Protein 9ME8 (pdb70)

Sequence (652 aa):
KIEEGKLVIWINGDKGYNGLAEVGKKFEKDTGIKVTVEHPDKLEEKFPQVAATGDDGPDIIFWAHDRFGGYAQSGLLAEITPDKAFQDKLYPFTWDAVRYNGKLIAYPIAVEALSLIYNKDLLPNPPKTWEEIPALDKELKAKGKSALMFNLQEPYFTWPLIAADGGYAFKYENGKYDIKDVGVDNAGAKAGLTFLVDLIKNKHMNADTDYSIAEAAFNKGETAMTINGPWAWSNIDTSKVNYGVTVLPTFKGQPSKPFVGVLSAGINAASPNKELAKEFLENYLLTDEGLEAVNKDKPLGAVALKSYEEELAKDPRIAATMENAQKGEIMPNIPQMSAFWYAVRTAVINAASGRQTVDAALAAAQTNAAAEEHVTCVQSILDEFLQTYGSLIPLSTDEVVEKLEDIFQQEFSTPSRKGLVLQLIQSYQRMPGNAMVRGFRVAYKRHVLTMDDLGTLYGQNWLNDQVMNMYGDLVMDTVPEKVHFFNSFFYDKLRTKGYDGVKRWTKNVDIFNKELLLIPIHLEVHWSLISVDVRRRTITYFDSQRTLNRRCPKHIAKYLQAEAVKKDRLDFHQGWKGYFKMNVARQNNDSDSGAFVLQYCKHLALSQPFSFTQQDMPKLRRQIYKELCHCKLTVAFVHYDKEEASDVEISLE

Nearest PDB structures (foldseek):
  5hz7-assembly1_A  TM=9.474E-01  e=2.222E-67  Neisseria meningitidis
  8c5l-assembly1_A  TM=9.331E-01  e=4.924E-67  Escherichia coli K-12
  5gpq-assembly1_A  TM=9.112E-01  e=1.939E-68  Escherichia coli O157:H7
  6xrx-assembly1_A  TM=8.847E-01  e=4.924E-67  Escherichia coli K-12
  7wr3-assembly1_A  TM=7.004E-01  e=1.115E-67  Bolitoglossa

Foldseek 3Di:
DADPQEFEEEDAPLFQQVLLVVLQVVVCVVPVGHYHYDYDPPVLVVLVVQLLVLDDGQKYKDFLQSVQLCVLLVFFDFDDDDPVLCVQFDVVQQVSQAHPRTGRWAFWFKKWKFKKFFCVVPVDADQAPVCQVVVQVVVVVVPAAAEAEALLFCLQQQLLLPFQPADQFDCPPNDTDLLDGRCQDVSNLVSLVSVLVCLVVVRYPLPGHHVNRLCCVLAPRYGIYMDIQQSVLVNVPGPGDMDTAADHHYPPGGRARAMTTTTMTGTPSDPCNVVVSCSVRPRCLDLVNQVSRCNSGRRAQTRRVVNNVVVVVDNNSVRRVVSNVSHDYRHNHNLSVQLRVLVSQLSSCCNVVVDPNNVSSVRSSDRSSDDPLLVVLVVVLVVVQLQLFFCQLPDLVVSQVVSCSSSVDHQPDPVRSVVSVVSVVVQCPDPPSGGDPFDWADDPPAIDDVVQLVCLHDQHQHDQRLLQLLQVLLCVVPVQAEDEDGAVVQVQCVPPNLVSCVCVQPPDDCLSHQWYKYWYDDDRAIKIWIAGNVQQEIEIGHLAQDDDVVRVVSVLSNQLVNCVVVVVCVSNDDYDYYYDPDAEHAPDRRCRSLSSSVVSNCVSVVDDDHDYNVCSSNSSSQSSVCSSVSHHDD/DDDDDDDDDDDDDDDDPD

GO terms:
  GO:2000042 negative regulation of double-strand break repair via homologous recombination (P, IDA)
  GO:0008234 cysteine-type peptidase activity (F, IDA)
  GO:0016929 deSUMOylase activity (F, IDA)
  GO:0071339 MLL1 complex (C, IDA)
  GO:0016926 protein desumoylation (P, IDA)
  GO:0005654 nucleoplasm (C, TAS)
  GO:0005730 nucleolus (C, IDA)
  GO:0005515 protein binding (F, IPI)
  GO:0005654 nucleoplasm (C, IDA)
  GO:0005634 nucleus (C, IDA)
  GO:0016929 deSUMOylase activity (F, IMP)
  GO:0016926 protein desumoylation (P, IMP)

B-factor: mean 72.76, std 13.91, range [51.2, 132.03]

Radius of gyration: 33.94 Å; Cα contacts (8 Å, |Δi|>4): 1236; chains: 2; bounding box: 59×96×79 Å

Secondary structure (DSSP, 8-state):
-PPSS-EEEE--TTS-HHHHHHHHHHHHHHH---EEEE--TTHHHHHHHHHTTT-S-SEEEEEGGGHHHHHHTT-BPPP---HHHHHTB-HHHHHHTEETTEE-EEEEEEE--EEEEETTT-SS--SBGGGHHHHHHHHHHHT-EEE----SSHHHHHHHHHHTT-EEEEEETTEEEEEEEESSSHHHHHHHHHHHHHHHTTSS-TT--HHHHHHHHHTTSEEEEEE-GGGHHHHHTSS--EEEEPPPEETTEE--PEEEEEEEEEBTT-TTHHHHHHHIIIIISSHHHHHHHHHHS---EESBHHHHHHHTT-HHHHHHHHHHHHSEEPP-STHHHHHHHHHHHHHHHHHTTSS-HHHHHHHHHHHHTS-HHHHHHHHHHHHHHHHHSBSTT--HHHHHHHHHHHH-S---SHHHHHHHHHHHHHHHHSTT-SB-TT-EEEETTEEEEHHHHGGGSTTPPP-HHHHHHHHHHHHHHSTTTEEE--THHHHHHHHHGGGGSTTSSSS--GGGSSEEEEEEEETTEEEEEEEETTTTEEEEE-TTSEEETHHHHHHHHHHHHHHHHTT-GGGSS--EEEE--SS---SSSS-HHHHHHHHHHHHHH--S----GGGHHHHHHHHHHHHHHTS---/-EEE-SS--SSPEEE---

Organism: Homo sapiens (NCBI:txid9606)

Solvent-accessible surface area: 29123 Å² total; per-residue (Å²): 116,23,125,134,31,16,0,35,0,24,2,43,29,39,25,0,58,91,7,2,29,96,10,1,119,124,2,66,110,74,64,60,35,103,16,49,32,78,79,30,97,139,0,26,59,85,0,38,129,42,6,63,104,20,56,21,0,0,0,0,4,55,16,2,10,40,2,0,24,4,24,38,24,37,16,17,18,103,10,103,19,98,99,70,13,59,99,90,3,62,94,91,1,8,82,6,1,96,34,129,65,55,18,9,0,2,0,1,0,6,11,0,0,1,1,0,29,10,101,103,62,13,93,131,25,11,121,45,8,79,82,4,29,72,30,2,78,110,10,92,92,144,61,73,16,1,3,35,4,9,8,53,88,6,34,17,4,5,5,5,8,2,5,41,35,3,76,3,10,21,142,71,125,61,91,58,72,65,100,56,11,2,4,61,49,84,10,0,23,22,0,0,55,32,4,26,69,4,28,106,81,156,25,17,94,26,84,5,53,58,79,84,4,40,45,8,1,23,109,10,85,0,0,0,8,6,13,1,0,13,6,3,20,59,5,95,124,31,136,11,88,29,9,19,24,19,5,1,31,8,115,71,69,51,4,71,0,11,11,0,1,7,0,0,0,9,1,36,46,2,69,4,79,143,48,0,30,82,0,0,26,88,37,2,4,40,65,98,4,0,73,27,6,24,152,45,50,14,10,0,8,3,0,8,54,65,16,20,104,102,33,46,171,36,104,65,7,56,7,3,62,76,1,13,121,79,17,72,66,7,5,20,28,23,21,0,27,40,0,35,103,10,4,99,63,3,5,47,33,3,14,71,66,106,57,89,22,104,45,0,8,49,46,3,38,92,86,1,38,37,110,45,39,62,65,20,4,74,68,31,0,61,121,16,10,118,68,25,0,4,18,45,1,26,28,44,75,62,1,3,106,89,1,48,80,46,18,109,79,73,9,55,59,122,97,77,78,33,70,2,74,74,39,7,70,42,7,85,175,106,124,66,23,69,87,46,233,62,25,147,12,61,35,155,238,43,69,1,54,19,124,16,0,21,22,3,131,43,103,64,140,8,37,43,92,0,2,11,0,0,0,28,5,0,27,43,59,44,67,145,46,3,25,11,0,46,2,102,0,5,52,94,5,100,80,122,34,42,94,24,2,86,187,52,6,168,153,42,38,1,4,105,36,62,22,0,0,1,2,0,45,51,124,75,43,3,6,0,0,7,0,29,2,140,141,57,26,0,15,4,10,4,0,63,43,32,3,8,103,133,0,0,42,32,0,10,88,2,1,68,26,1,0,79,109,64,126,45,106,102,24,42,128,53,30,104,0,56,0,57,2,94,36,16,31,14,118,41,101,19,4,1,3,0,0,1,2,0,11,1,8,36,51,15,40,90,116,131,97,92,21,61,19,129,44,2,85,116,4,7,75,49,0,0,46,0,0,23,94,41,106,16,62,154,66,128,55,105,42,126,136,68,63,94,84,47,36,104,25,57,34,183

InterPro domains:
  IPR003653 Ulp1 protease family, C-terminal catalytic domain [PF02902] (400-571)
  IPR003653 Ulp1 protease family, C-terminal catalytic domain [PS50600] (386-543)
  IPR038765 Papain-like cysteine peptidase superfamily [SSF54001] (364-571)
  IPR045577 Sentrin-specific protease 3/5, conserved domain [PF19722] (298-388)

Structure (mmCIF, N/CA/C/O backbone):
data_9ME8
#
_entry.id   9ME8
#
_cell.length_a   140.970
_cell.length_b   140.970
_cell.length_c   119.633
_cell.angle_alpha   90.000
_cell.angle_beta   90.000
_cell.angle_gamma   120.000
#
_symmetry.space_group_name_H-M   'P 32 2 1'
#
loop_
_entity.id
_entity.type
_entity.pdbx_description
1 polymer 'Maltose/maltodextrin-binding periplasmic protein,Sentrin-specific protease 3'
2 polymer 'Proline-, glutamic acid- and leucine-rich protein 1'
3 branched alpha-D-glucopyranose-(1-4)-alpha-D-glucopyranose-(1-4)-alpha-D-glucopyranose-(1-4)-alpha-D-glucopyranose
4 non-polymer 'SODIUM ION'
5 water water
#
loop_
_atom_site.group_PDB
_atom_site.id
_atom_site.type_symbol
_atom_site.label_atom_id
_atom_site.label_alt_id
_atom_site.label_comp_id
_atom_site.label_asym_id
_atom_site.label_entity_id
_atom_site.label_seq_id
_atom_site.pdbx_PDB_ins_code
_atom_site.Cartn_x
_atom_site.Cartn_y
_atom_site.Cartn_z
_atom_site.occupancy
_atom_site.B_iso_or_equiv
_atom_site.auth_seq_id
_atom_site.auth_comp_id
_atom_site.auth_asym_id
_atom_site.auth_atom_id
_atom_site.pdbx_PDB_model_num
ATOM 1 N N . LYS A 1 2 ? 70.04100 -8.15800 35.77000 1.000 90.58641 1 LYS A N 1
ATOM 2 C CA . LYS A 1 2 ? 70.30100 -8.01700 37.23700 1.000 92.24831 1 LYS A CA 1
ATOM 3 C C . LYS A 1 2 ? 70.81700 -6.60300 37.54400 1.000 101.35593 1 LYS A C 1
ATOM 4 O O . LYS A 1 2 ? 70.87900 -5.75400 36.65000 1.000 102.26462 1 LYS A O 1
ATOM 6 N N . ILE A 1 3 ? 71.18300 -6.35100 38.81200 1.000 103.73437 2 ILE A N 1
ATOM 7 C CA . ILE A 1 3 ? 71.58200 -5.01400 39.25200 1.000 101.79665 2 ILE A CA 1
ATOM 8 C C . ILE A 1 3 ? 73.09000 -4.86900 39.14400 1.000 98.08540 2 ILE A C 1
ATOM 9 O O . ILE A 1 3 ? 73.84800 -5.68200 39.69400 1.000 98.88935 2 ILE A O 1
ATOM 14 N N . GLU A 1 4 ? 73.52400 -3.81500 38.45600 1.000 96.60108 3 GLU A N 1
ATOM 15 C CA . GLU A 1 4 ? 74.94000 -3.50400 38.28800 1.000 102.03662 3 GLU A CA 1
ATOM 16 C C . GLU A 1 4 ? 75.56200 -3.06700 39.61200 1.000 90.68393 3 GLU A C 1
ATOM 17 O O . GLU A 1 4 ? 74.91400 -2.43700 40.44800 1.000 92.97316 3 GLU A O 1
ATOM 23 N N . GLU A 1 5 ? 76.83200 -3.42600 39.80200 1.000 96.05621 4 GLU A N 1
ATOM 24 C CA . GLU A 1 5 ? 77.59900 -3.01500 40.97300 1.000 93.52314 4 GLU A CA 1
ATOM 25 C C . GLU A 1 5 ? 78.42300 -1.77800 40.63100 1.000 86.99724 4 GLU A C 1
ATOM 26 O O . GLU A 1 5 ? 78.97600 -1.67400 39.53300 1.000 94.63460 4 GLU A O 1
ATOM 32 N N . GLY A 1 6 ? 78.51000 -0.85300 41.58500 1.000 86.11260 5 GLY A N 1
ATOM 33 C CA . GLY A 1 6 ? 79.21300 0.39800 41.38700 1.000 88.59948 5 GLY A CA 1
ATOM 34 C C . GLY A 1 6 ? 78.36400 1.54100 40.87000 1.000 89.57571 5 GLY A C 1
ATOM 35 O O . GLY A 1 6 ? 78.87300 2.66100 40.74200 1.000 88.30476 5 GLY A O 1
ATOM 36 N N . LYS A 1 7 ? 77.09800 1.29400 40.55500 1.000 85.17837 6 LYS A N 1
ATOM 37 C CA . LYS A 1 7 ? 76.17100 2.32400 40.11000 1.000 83.72104 6 LYS A CA 1
ATOM 38 C C . LYS A 1 7 ? 74.95400 2.26300 41.02300 1.000 85.21145 6 LYS A C 1
ATOM 39 O O . LYS A 1 7 ? 74.52300 1.18000 41.42700 1.000 87.04288 6 LYS A O 1
ATOM 42 N N . LEU A 1 8 ? 74.42200 3.42700 41.36900 1.000 77.98013 7 LEU A N 1
ATOM 43 C CA . LEU A 1 8 ? 73.17600 3.51900 42.11200 1.000 70.52031 7 LEU A CA 1
ATOM 44 C C . LEU A 1 8 ? 72.05400 3.88800 41.15000 1.000 70.33154 7 LEU A C 1
ATOM 45 O O . LEU A 1 8 ? 72.19100 4.83300 40.36600 1.000 73.20714 7 LEU A O 1
ATOM 50 N N . VAL A 1 9 ? 70.95200 3.14600 41.21400 1.000 63.40255 8 VAL A N 1
ATOM 51 C CA . VAL A 1 9 ? 69.80600 3.36500 40.34100 1.000 66.65386 8 VAL A CA 1
ATOM 52 C C . VAL A 1 9 ? 68.56600 3.52500 41.20300 1.000 59.71230 8 VAL A C 1
ATOM 53 O O . VAL A 1 9 ? 68.27300 2.66800 42.04100 1.000 60.29355 8 VAL A O 1
ATOM 57 N N . ILE A 1 10 ? 67.82600 4.60100 40.97100 1.000 58.55512 9 ILE A N 1
ATOM 58 C CA . ILE A 1 10 ? 66.75500 5.03200 41.85500 1.000 63.30950 9 ILE A CA 1
ATOM 59 C C . ILE A 1 10 ? 65.44700 5.05100 41.08300 1.000 67.20576 9 ILE A C 1
ATOM 60 O O . ILE A 1 10 ? 65.42400 5.40200 39.90000 1.000 68.18756 9 ILE A O 1
ATOM 65 N N . TRP A 1 11 ? 64.36600 4.65900 41.76100 1.000 59.66562 10 TRP A N 1
ATOM 66 C CA . TRP A 1 11 ? 63.00800 4.79300 41.25800 1.000 56.33991 10 TRP A CA 1
ATOM 67 C C . TRP A 1 11 ? 62.24900 5.75700 42.16000 1.000 56.73780 10 TRP A C 1
ATOM 68 O O . TRP A 1 11 ? 62.26100 5.60600 43.38400 1.000 56.60791 10 TRP A O 1
ATOM 79 N N . ILE A 1 12 ? 61.57800 6.73300 41.55700 1.000 57.08528 11 ILE A N 1
ATOM 80 C CA . ILE A 1 12 ? 60.73900 7.67300 42.29300 1.000 58.96825 11 ILE A CA 1
ATOM 81 C C . ILE A 1 12 ? 59.63900 8.14000 41.34800 1.000 59.01569 11 ILE A C 1
ATOM 82 O O . ILE A 1 12 ? 59.83900 8.22600 40.13400 1.000 64.15770 11 ILE A O 1
ATOM 87 N N . ASN A 1 13 ? 58.46500 8.42000 41.90800 1.000 57.15016 12 ASN A N 1
ATOM 88 C CA . ASN A 1 13 ? 57.28800 8.70500 41.09900 1.000 51.84936 12 ASN A CA 1
ATOM 89 C C . ASN A 1 13 ? 57.41800 10.04400 40.38300 1.000 60.75631 12 ASN A C 1
ATOM 90 O O . ASN A 1 13 ? 58.09200 10.96100 40.85000 1.000 69.35788 12 ASN A O 1
ATOM 95 N N . GLY A 1 14 ? 56.72300 10.15900 39.24800 1.000 59.37200 13 GLY A N 1
ATOM 96 C CA . GLY A 1 14 ? 56.90800 11.28600 38.34800 1.000 61.95303 13 GLY A CA 1
ATOM 97 C C . GLY A 1 14 ? 56.43900 12.62300 38.88000 1.000 63.65018 13 GLY A C 1
ATOM 98 O O . GLY A 1 14 ? 56.87000 13.66700 38.36600 1.000 65.04846 13 GLY A O 1
ATOM 99 N N . ASP A 1 15 ? 55.57300 12.62500 39.89100 1.000 58.18599 14 ASP A N 1
ATOM 100 C CA . ASP A 1 15 ? 55.06900 13.87900 40.44100 1.000 67.19024 14 ASP A CA 1
ATOM 101 C C . ASP A 1 15 ? 55.99700 14.48400 41.49300 1.000 62.44856 14 ASP A C 1
ATOM 102 O O . ASP A 1 15 ? 55.69300 15.55300 42.03100 1.000 57.91666 14 ASP A O 1
ATOM 107 N N . LYS A 1 16 ? 57.11100 13.84000 41.78700 1.000 56.50792 15 LYS A N 1
ATOM 108 C CA . LYS A 1 16 ? 58.11100 14.38300 42.69000 1.000 54.43410 15 LYS A CA 1
ATOM 109 C C . LYS A 1 16 ? 59.21900 15.06700 41.89500 1.000 52.13999 15 LYS A C 1
ATOM 110 O O . LYS A 1 16 ? 59.26600 15.01000 40.66500 1.000 68.02600 15 LYS A O 1
ATOM 116 N N . GLY A 1 17 ? 60.11700 15.71300 42.62800 1.000 52.44972 16 GLY A N 1
ATOM 117 C CA . GLY A 1 17 ? 61.21700 16.42900 42.01400 1.000 61.77039 16 GLY A CA 1
ATOM 118 C C . GLY A 1 17 ? 62.37200 15.52900 41.63800 1.000 57.55772 16 GLY A C 1
ATOM 119 O O . GLY A 1 17 ? 63.42600 15.56600 42.27600 1.000 57.68220 16 GLY A O 1
ATOM 120 N N . TYR A 1 18 ? 62.19400 14.71400 40.59700 1.000 60.02011 17 TYR A N 1
ATOM 121 C CA . TYR A 1 18 ? 63.25500 13.79300 40.21600 1.000 53.68994 17 TYR A CA 1
ATOM 122 C C . TYR A 1 18 ? 64.45200 14.52900 39.63100 1.000 62.97299 17 TYR A C 1
ATOM 123 O O . TYR A 1 18 ? 65.59100 14.09700 39.82500 1.000 65.31765 17 TYR A O 1
ATOM 132 N N . ASN A 1 19 ? 64.22700 15.63600 38.91900 1.000 66.16355 18 ASN A N 1
ATOM 133 C CA . ASN A 1 19 ? 65.35400 16.42800 38.42900 1.000 64.20401 18 ASN A CA 1
ATOM 134 C C . ASN A 1 19 ? 66.13800 17.03900 39.59100 1.000 69.14237 18 ASN A C 1
ATOM 135 O O . ASN A 1 19 ? 67.38700 17.04400 39.58700 1.000 79.66579 18 ASN A O 1
ATOM 140 N N . GLY A 1 20 ? 65.42800 17.53400 40.60600 1.000 61.43454 19 GLY A N 1
ATOM 141 C CA . GLY A 1 20 ? 66.10900 18.04600 41.78100 1.000 63.59492 19 GLY A CA 1
ATOM 142 C C . GLY A 1 20 ? 66.93400 16.98500 42.47900 1.000 65.17823 19 GLY A C 1
ATOM 143 O O . GLY A 1 20 ? 68.02600 17.26000 42.97500 1.000 72.71852 19 GLY A O 1
ATOM 144 N N . LEU A 1 21 ? 66.42600 15.75900 42.52500 1.000 56.55739 20 LEU A N 1
ATOM 145 C CA . LEU A 1 21 ? 67.20400 14.66100 43.08800 1.000 57.77351 20 LEU A CA 1
ATOM 146 C C . LEU A 1 21 ? 68.40600 14.32400 42.21400 1.000 69.37547 20 LEU A C 1
ATOM 147 O O . LEU A 1 21 ? 69.46800 13.95100 42.73000 1.000 68.68173 20 LEU A O 1
ATOM 152 N N . ALA A 1 22 ? 68.25800 14.44400 40.89400 1.000 71.03502 21 ALA A N 1
ATOM 153 C CA . ALA A 1 22 ? 69.37200 14.16800 39.99700 1.000 60.06472 21 ALA A CA 1
ATOM 154 C C . ALA A 1 22 ? 70.53500 15.10700 40.27100 1.000 75.62642 21 ALA A C 1
ATOM 155 O O . ALA A 1 22 ? 71.70100 14.71500 40.15300 1.000 83.56380 21 ALA A O 1
ATOM 157 N N . GLU A 1 23 ? 70.24100 16.36100 40.62300 1.000 80.76990 22 GLU A N 1
ATOM 158 C CA . GLU A 1 23 ? 71.33800 17.26400 41.00600 1.000 85.07518 22 GLU A CA 1
ATOM 159 C C . GLU A 1 23 ? 72.12200 16.69700 42.19800 1.000 85.46231 22 GLU A C 1
ATOM 160 O O . GLU A 1 23 ? 73.36900 16.76800 42.24500 1.000 96.72289 22 GLU A O 1
ATOM 166 N N . VAL A 1 24 ? 71.40500 16.09800 43.16000 1.000 75.65800 23 VAL A N 1
ATOM 167 C CA . VAL A 1 24 ? 72.04800 15.46400 44.31200 1.000 67.91230 23 VAL A CA 1
ATOM 168 C C . VAL A 1 24 ? 72.93600 14.30800 43.85600 1.000 79.47585 23 VAL A C 1
ATOM 169 O O . VAL A 1 24 ? 74.06600 14.13100 44.33900 1.000 86.32692 23 VAL A O 1
ATOM 173 N N . GLY A 1 25 ? 72.43800 13.50600 42.92100 1.000 73.88824 24 GLY A N 1
ATOM 174 C CA . GLY A 1 25 ? 73.24800 12.42000 42.38100 1.000 75.75019 24 GLY A CA 1
ATOM 175 C C . GLY A 1 25 ? 74.48600 12.89600 41.63800 1.000 82.08822 24 GLY A C 1
ATOM 176 O O . GLY A 1 25 ? 75.52800 12.23500 41.66200 1.000 84.50636 24 GLY A O 1
ATOM 177 N N . LYS A 1 26 ? 74.38700 14.03600 40.95000 1.000 75.41000 25 LYS A N 1
ATOM 178 C CA . LYS A 1 26 ? 75.56100 14.58700 40.27600 1.000 83.74909 25 LYS A CA 1
ATOM 179 C C . LYS A 1 26 ? 76.63700 14.96700 41.28500 1.000 87.69303 25 LYS A C 1
ATOM 180 O O . LYS A 1 26 ? 77.83000 14.73700 41.05300 1.000 91.02178 25 LYS A O 1
ATOM 186 N N . LYS A 1 27 ? 76.24000 15.56700 42.41200 1.000 77.81689 26 LYS A N 1
ATOM 187 C CA . LYS A 1 27 ? 77.24800 15.84700 43.44100 1.000 84.79536 26 LYS A CA 1
ATOM 188 C C . LYS A 1 27 ? 77.85600 14.55100 43.98400 1.000 89.12864 26 LYS A C 1
ATOM 189 O O . LYS A 1 27 ? 79.07200 14.46700 44.22500 1.000 96.45881 26 LYS A O 1
ATOM 195 N N . PHE A 1 28 ? 77.01700 13.53100 44.20400 1.000 80.68849 27 PHE A N 1
ATOM 196 C CA . PHE A 1 28 ? 77.54100 12.23600 44.64100 1.000 77.11055 27 PHE A CA 1
ATOM 197 C C . PHE A 1 28 ? 78.58300 11.71100 43.65800 1.000 85.04703 27 PHE A C 1
ATOM 198 O O . PHE A 1 28 ? 79.62000 11.16900 44.06600 1.000 88.28556 27 PHE A O 1
ATOM 206 N N . GLU A 1 29 ? 78.33200 11.89300 42.35500 1.000 85.87563 28 GLU A N 1
ATOM 207 C CA . GLU A 1 29 ? 79.27900 11.44500 41.33400 1.000 83.89921 28 GLU A CA 1
ATOM 208 C C . GLU A 1 29 ? 80.53400 12.31300 41.30200 1.000 86.01708 28 GLU A C 1
ATOM 209 O O . GLU A 1 29 ? 81.61300 11.82000 40.96100 1.000 95.14370 28 GLU A O 1
ATOM 215 N N . LYS A 1 30 ? 80.41600 13.60300 41.63700 1.000 82.55284 29 LYS A N 1
ATOM 216 C CA . LYS A 1 30 ? 81.60500 14.45400 41.64700 1.000 88.87311 29 LYS A CA 1
ATOM 217 C C . LYS A 1 30 ? 82.49400 14.16600 42.85200 1.000 95.77047 29 LYS A C 1
ATOM 218 O O . LYS A 1 30 ? 83.70900 14.40700 42.79800 1.000 107.03846 29 LYS A O 1
ATOM 221 N N . ASP A 1 31 ? 81.91100 13.67000 43.95000 1.000 88.55068 30 ASP A N 1
ATOM 222 C CA . ASP A 1 31 ? 82.68700 13.41900 45.16000 1.000 96.13372 30 ASP A CA 1
ATOM 223 C C . ASP A 1 31 ? 83.12500 11.96800 45.32700 1.000 88.41323 30 ASP A C 1
ATOM 224 O O . ASP A 1 31 ? 84.00600 11.69900 46.15300 1.000 96.40297 30 ASP A O 1
ATOM 229 N N . THR A 1 32 ? 82.52900 11.03100 44.58100 1.000 86.96154 31 THR A N 1
ATOM 230 C CA . THR A 1 32 ? 82.86900 9.62000 44.72000 1.000 94.31894 31 THR A CA 1
ATOM 231 C C . THR A 1 32 ? 83.08800 8.89100 43.39800 1.000 95.71578 31 THR A C 1
ATOM 232 O O . THR A 1 32 ? 83.49100 7.71900 43.42100 1.000 92.71048 31 THR A O 1
ATOM 236 N N . GLY A 1 33 ? 82.83200 9.53100 42.26000 1.000 91.65749 32 GLY A N 1
ATOM 237 C CA . GLY A 1 33 ? 82.97900 8.88200 40.98200 1.000 87.91780 32 GLY A CA 1
ATOM 238 C C . GLY A 1 33 ? 81.88200 7.90600 40.62700 1.000 87.02742 32 GLY A C 1
ATOM 239 O O . GLY A 1 33 ? 82.01000 7.21000 39.61200 1.000 95.27805 32 GLY A O 1
ATOM 240 N N . ILE A 1 34 ? 80.80800 7.83600 41.41000 1.000 85.01134 33 ILE A N 1
ATOM 241 C CA . ILE A 1 34 ? 79.75800 6.84600 41.20100 1.000 85.32260 33 ILE A CA 1
ATOM 242 C C . ILE A 1 34 ? 78.60000 7.49200 40.45100 1.000 87.13257 33 ILE A C 1
ATOM 243 O O . ILE A 1 34 ? 77.98800 8.45400 40.93400 1.000 72.02048 33 ILE A O 1
ATOM 248 N N . LYS A 1 35 ? 78.30100 6.94900 39.26900 1.000 90.37099 34 LYS A N 1
ATOM 249 C CA . LYS A 1 35 ? 77.15000 7.38700 38.49400 1.000 85.07150 34 LYS A CA 1
ATOM 250 C C . LYS A 1 35 ? 75.87600 7.09900 39.27400 1.000 80.37321 34 LYS A C 1
ATOM 251 O O . LYS A 1 35 ? 75.74100 6.05000 39.91200 1.000 76.75359 34 LYS A O 1
ATOM 256 N N . VAL A 1 36 ? 74.94700 8.05000 39.24000 1.000 81.53416 35 VAL A N 1
ATOM 257 C CA . VAL A 1 36 ? 73.65100 7.89800 39.88600 1.000 76.31814 35 VAL A CA 1
ATOM 258 C C . VAL A 1 36 ? 72.57500 8.19500 38.85500 1.000 73.67741 35 VAL A C 1
ATOM 259 O O . VAL A 1 36 ? 72.51600 9.30500 38.31600 1.000 81.35587 35 VAL A O 1
ATOM 263 N N . THR A 1 37 ? 71.72700 7.20700 38.59300 1.000 65.65831 36 THR A N 1
ATOM 264 C CA . THR A 1 37 ? 70.66900 7.28700 37.60200 1.000 61.33778 36 THR A CA 1
ATOM 265 C C . THR A 1 37 ? 69.33500 7.39700 38.31600 1.000 63.00227 36 THR A C 1
ATOM 266 O O . THR A 1 37 ? 69.08400 6.67100 39.28000 1.000 75.63973 36 THR A O 1
ATOM 270 N N . VAL A 1 38 ? 68.48000 8.30400 37.84900 1.000 61.03599 37 VAL A N 1
ATOM 271 C CA . VAL A 1 38 ? 67.18200 8.56200 38.47700 1.000 61.08557 37 VAL A CA 1
ATOM 272 C C . VAL A 1 38 ? 66.09400 8.34900 37.42900 1.000 61.04404 37 VAL A C 1
ATOM 273 O O . VAL A 1 38 ? 65.98400 9.12500 36.47000 1.000 66.64856 37 VAL A O 1
ATOM 277 N N . GLU A 1 39 ? 65.26100 7.33500 37.64300 1.000 56.41663 38 GLU A N 1
ATOM 278 C CA . GLU A 1 39 ? 64.20400 6.96000 36.71500 1.000 66.11168 38 GLU A CA 1
ATOM 279 C C . GLU A 1 39 ? 62.86300 7.07000 37.42800 1.000 55.12632 38 GLU A C 1
ATOM 280 O O . GLU A 1 39 ? 62.79200 6.95900 38.65100 1.000 57.26719 38 GLU A O 1
ATOM 286 N N . HIS A 1 40 ? 61.80000 7.32400 36.66100 1.000 54.90837 39 HIS A N 1
ATOM 287 C CA . HIS A 1 40 ? 60.44800 7.43900 37.20700 1.000 54.08369 39 HIS A CA 1
ATOM 288 C C . HIS A 1 40 ? 59.46800 6.60600 36.38700 1.000 54.46809 39 HIS A C 1
ATOM 289 O O . HIS A 1 40 ? 58.53100 7.13300 35.77500 1.000 61.25040 39 HIS A O 1
ATOM 296 N N . PRO A 1 41 ? 59.63000 5.28900 36.39900 1.000 54.98906 40 PRO A N 1
ATOM 297 C CA . PRO A 1 41 ? 58.72800 4.43200 35.61800 1.000 55.60498 40 PRO A CA 1
ATOM 298 C C . PRO A 1 41 ? 57.28300 4.56300 36.05900 1.000 55.04887 40 PRO A C 1
ATOM 299 O O . PRO A 1 41 ? 56.98600 4.73400 37.24100 1.000 65.35798 40 PRO A O 1
ATOM 303 N N . ASP A 1 42 ? 56.38000 4.47000 35.09700 1.000 63.23791 41 ASP A N 1
ATOM 304 C CA . ASP A 1 42 ? 54.97100 4.37700 35.44400 1.000 73.64385 41 ASP A CA 1
ATOM 305 C C . ASP A 1 42 ? 54.72700 3.06300 36.18300 1.000 68.19464 41 ASP A C 1
ATOM 306 O O . ASP A 1 42 ? 55.40000 2.05500 35.94100 1.000 56.31869 41 ASP A O 1
ATOM 309 N N . LYS A 1 43 ? 53.79200 3.10500 37.14000 1.000 76.47585 42 LYS A N 1
ATOM 310 C CA . LYS A 1 43 ? 53.40900 1.93500 37.93300 1.000 70.26879 42 LYS A CA 1
ATOM 311 C C . LYS A 1 43 ? 54.61900 1.29400 38.61300 1.000 61.07347 42 LYS A C 1
ATOM 312 O O . LYS A 1 43 ? 54.72600 0.07200 38.70700 1.000 58.64197 42 LYS A O 1
ATOM 318 N N . LEU A 1 44 ? 55.54200 2.12100 39.10400 1.000 62.82379 43 LEU A N 1
ATOM 319 C CA . LEU A 1 44 ? 56.77400 1.57300 39.66900 1.000 64.07995 43 LEU A CA 1
ATOM 320 C C . LEU A 1 44 ? 56.51700 0.80000 40.95800 1.000 63.12868 43 LEU A C 1
ATOM 321 O O . LEU A 1 44 ? 57.25000 -0.14600 41.27000 1.000 64.47643 43 LEU A O 1
ATOM 326 N N . GLU A 1 45 ? 55.50400 1.19700 41.73000 1.000 57.46013 44 GLU A N 1
ATOM 327 C CA . GLU A 1 45 ? 55.19300 0.49300 42.97000 1.000 61.73122 44 GLU A CA 1
ATOM 328 C C . GLU A 1 45 ? 54.72400 -0.93500 42.70300 1.000 66.22411 44 GLU A C 1
ATOM 329 O O . GLU A 1 45 ? 55.00500 -1.83500 43.50100 1.000 63.40428 44 GLU A O 1
ATOM 335 N N . GLU A 1 46 ? 53.99400 -1.15900 41.60900 1.000 62.58190 45 GLU A N 1
ATOM 336 C CA . GLU A 1 46 ? 53.65500 -2.52100 41.22000 1.000 57.12082 45 GLU A CA 1
ATOM 337 C C . GLU A 1 46 ? 54.87100 -3.26300 40.67400 1.000 63.27753 45 GLU A C 1
ATOM 338 O O . GLU A 1 46 ? 54.99300 -4.48000 40.85500 1.000 64.35073 45 GLU A O 1
ATOM 344 N N . LYS A 1 47 ? 55.77500 -2.55100 39.99700 1.000 63.33681 46 LYS A N 1
ATOM 345 C CA . LYS A 1 47 ? 56.89500 -3.21700 39.34200 1.000 65.81120 46 LYS A CA 1
ATOM 346 C C . LYS A 1 47 ? 57.91100 -3.71900 40.35500 1.000 69.93109 46 LYS A C 1
ATOM 347 O O . LYS A 1 47 ? 58.43900 -4.82700 40.21000 1.000 70.99794 46 LYS A O 1
ATOM 353 N N . PHE A 1 48 ? 58.18600 -2.92500 41.39200 1.000 65.63984 47 PHE A N 1
ATOM 354 C CA . PHE A 1 48 ? 59.29200 -3.25100 42.28600 1.000 63.21185 47 PHE A CA 1
ATOM 355 C C . PHE A 1 48 ? 59.19200 -4.64800 42.88000 1.000 63.55053 47 PHE A C 1
ATOM 356 O O . PHE A 1 48 ? 60.22300 -5.33900 42.93700 1.000 68.82671 47 PHE A O 1
ATOM 364 N N . PRO A 1 49 ? 58.03400 -5.11800 43.33900 1.000 62.76814 48 PRO A N 1
ATOM 365 C CA . PRO A 1 49 ? 57.96000 -6.52600 43.77000 1.000 60.62659 48 PRO A CA 1
ATOM 366 C C . PRO A 1 49 ? 58.37700 -7.50500 42.68400 1.000 70.55603 48 PRO A C 1
ATOM 367 O O . PRO A 1 49 ? 59.24700 -8.37300 42.91100 1.000 79.61413 48 PRO A O 1
ATOM 371 N N . GLN A 1 50 ? 57.79100 -7.36700 41.48800 1.000 63.06650 49 GLN A N 1
ATOM 372 C CA . GLN A 1 50 ? 57.93600 -8.39200 40.46000 1.000 68.49061 49 GLN A CA 1
ATOM 373 C C . GLN A 1 50 ? 59.38600 -8.56500 40.04100 1.000 70.82949 49 GLN A C 1
ATOM 374 O O . GLN A 1 50 ? 59.81000 -9.68300 39.72300 1.000 73.81746 49 GLN A O 1
ATOM 380 N N . VAL A 1 51 ? 60.16600 -7.48900 40.05900 1.000 69.97274 50 VAL A N 1
ATOM 381 C CA . VAL A 1 51 ? 61.54300 -7.51800 39.58000 1.000 75.50097 50 VAL A CA 1
ATOM 382 C C . VAL A 1 51 ? 62.52800 -7.74900 40.71600 1.000 71.67352 50 VAL A C 1
ATOM 383 O O . VAL A 1 51 ? 63.54300 -8.42000 40.52900 1.000 74.59724 50 VAL A O 1
ATOM 387 N N . ALA A 1 52 ? 62.24400 -7.18800 41.89600 1.000 71.31065 51 ALA A N 1
ATOM 388 C CA . ALA A 1 52 ? 63.13600 -7.39700 43.02900 1.000 74.28393 51 ALA A CA 1
ATOM 389 C C . ALA A 1 52 ? 63.13000 -8.84900 43.47700 1.000 79.31659 51 ALA A C 1
ATOM 390 O O . ALA A 1 52 ? 64.12100 -9.31900 44.05200 1.000 85.78456 51 ALA A O 1
ATOM 392 N N . ALA A 1 53 ? 62.03700 -9.58000 43.22000 1.000 72.83783 52 ALA A N 1
ATOM 393 C CA . ALA A 1 53 ? 62.05400 -11.00900 43.52100 1.000 76.69651 52 ALA A CA 1
ATOM 394 C C . ALA A 1 53 ? 63.17600 -11.73000 42.77200 1.000 83.48314 52 ALA A C 1
ATOM 395 O O . ALA A 1 53 ? 63.79300 -12.65700 43.30800 1.000 93.57536 52 ALA A O 1
ATOM 397 N N . THR A 1 54 ? 63.46200 -11.31400 41.54000 1.000 78.89239 53 THR A N 1
ATOM 398 C CA . THR A 1 54 ? 64.39400 -12.02000 40.67100 1.000 80.12457 53 THR A CA 1
ATOM 399 C C . THR A 1 54 ? 65.78800 -11.39500 40.63700 1.000 85.89394 53 THR A C 1
ATOM 400 O O . THR A 1 54 ? 66.62000 -11.80400 39.81700 1.000 92.57781 53 THR A O 1
ATOM 404 N N . GLY A 1 55 ? 66.06000 -10.40900 41.48500 1.000 88.55362 54 GLY A N 1
ATOM 405 C CA . GLY A 1 55 ? 67.36900 -9.80000 41.57500 1.000 90.63177 54 GLY A CA 1
ATOM 406 C C . GLY A 1 55 ? 67.54300 -8.51100 40.79400 1.000 86.93009 54 GLY A C 1
ATOM 407 O O . GLY A 1 55 ? 68.44300 -7.73200 41.12100 1.000 87.08587 54 GLY A O 1
ATOM 408 N N A ASP A 1 56 ? 66.70900 -8.26700 39.78500 0.500 84.49920 55 ASP A N 1
ATOM 409 N N B ASP A 1 56 ? 66.71600 -8.26100 39.78000 0.500 85.03731 55 ASP A N 1
ATOM 410 C CA A ASP A 1 56 ? 66.73000 -7.01400 39.04900 0.500 82.90257 55 ASP A CA 1
ATOM 411 C CA B ASP A 1 56 ? 66.78200 -7.00200 39.04800 0.500 84.20725 55 ASP A CA 1
ATOM 412 C C A ASP A 1 56 ? 66.03300 -5.92800 39.86900 0.500 80.62520 55 ASP A C 1
ATOM 413 C C B ASP A 1 56 ? 66.07500 -5.92100 39.87000 0.500 81.23824 55 ASP A C 1
ATOM 414 O O A ASP A 1 56 ? 65.60300 -6.15100 41.00500 0.500 80.86685 55 ASP A O 1
ATOM 415 O O B ASP A 1 56 ? 65.67600 -6.14500 41.01600 0.500 83.46573 55 ASP A O 1
ATOM 424 N N . GLY A 1 57 ? 65.91000 -4.73600 39.28700 1.000 78.51897 56 GLY A N 1
ATOM 425 C CA . GLY A 1 57 ? 65.26700 -3.63200 39.95800 1.000 66.16630 56 GLY A CA 1
ATOM 426 C C . GLY A 1 57 ? 66.24000 -2.54400 40.36800 1.000 66.57810 56 GLY A C 1
ATOM 427 O O . GLY A 1 57 ? 67.42500 -2.58500 40.03400 1.000 72.00311 56 GLY A O 1
ATOM 428 N N . PRO A 1 58 ? 65.75500 -1.54300 41.09100 1.000 62.30379 57 PRO A N 1
ATOM 429 C CA . PRO A 1 58 ? 66.61200 -0.43200 41.50300 1.000 60.82335 57 PRO A CA 1
ATOM 430 C C . PRO A 1 58 ? 67.35700 -0.70600 42.80000 1.000 65.77938 57 PRO A C 1
ATOM 431 O O . PRO A 1 58 ? 67.00200 -1.58300 43.58600 1.000 63.37022 57 PRO A O 1
ATOM 435 N N . ASP A 1 59 ? 68.41000 0.08400 43.00300 1.000 67.79093 58 ASP A N 1
ATOM 436 C CA . ASP A 1 59 ? 69.11600 0.07900 44.27900 1.000 62.16318 58 ASP A CA 1
ATOM 437 C C . ASP A 1 59 ? 68.28800 0.74400 45.37600 1.000 64.70393 58 ASP A C 1
ATOM 438 O O . ASP A 1 59 ? 68.32600 0.31800 46.53600 1.000 62.96794 58 ASP A O 1
ATOM 443 N N . ILE A 1 60 ? 67.53000 1.79400 45.03400 1.000 69.15694 59 ILE A N 1
ATOM 444 C CA . ILE A 1 60 ? 66.74300 2.55100 46.00500 1.000 63.54868 59 ILE A CA 1
ATOM 445 C C . ILE A 1 60 ? 65.34700 2.79000 45.44300 1.000 67.17233 59 ILE A C 1
ATOM 446 O O . ILE A 1 60 ? 65.18900 3.08800 44.25100 1.000 65.56471 59 ILE A O 1
ATOM 451 N N . ILE A 1 61 ? 64.34200 2.69000 46.31400 1.000 56.94350 60 ILE A N 1
ATOM 452 C CA . ILE A 1 61 ? 62.93400 2.73600 45.93200 1.000 58.79367 60 ILE A CA 1
ATOM 453 C C . ILE A 1 61 ? 62.24900 3.80100 46.77400 1.000 56.31009 60 ILE A C 1
ATOM 454 O O . ILE A 1 61 ? 62.35400 3.78500 48.00100 1.000 62.82016 60 ILE A O 1
ATOM 459 N N . PHE A 1 62 ? 61.54900 4.72100 46.11900 1.000 54.81875 61 PHE A N 1
ATOM 460 C CA . PHE A 1 62 ? 60.88400 5.83800 46.77800 1.000 53.94125 61 PHE A CA 1
ATOM 461 C C . PHE A 1 62 ? 59.37500 5.69200 46.64000 1.000 58.11255 61 PHE A C 1
ATOM 462 O O . PHE A 1 62 ? 58.85900 5.55200 45.52500 1.000 68.67114 61 PHE A O 1
ATOM 470 N N . TRP A 1 63 ? 58.67200 5.75800 47.76400 1.000 59.83094 62 TRP A N 1
ATOM 471 C CA . TRP A 1 63 ? 57.21600 5.74100 47.76800 1.000 58.74225 62 TRP A CA 1
ATOM 472 C C . TRP A 1 63 ? 56.73200 6.09500 49.16500 1.000 56.95735 62 TRP A C 1
ATOM 473 O O . TRP A 1 63 ? 57.47100 5.97900 50.14500 1.000 62.36284 62 TRP A O 1
ATOM 484 N N . ALA A 1 64 ? 55.48100 6.53900 49.24000 1.000 62.33004 63 ALA A N 1
ATOM 485 C CA . ALA A 1 64 ? 54.81300 6.66300 50.52700 1.000 63.79685 63 ALA A CA 1
ATOM 486 C C . ALA A 1 64 ? 54.92800 5.34700 51.28900 1.000 64.34087 63 ALA A C 1
ATOM 487 O O . ALA A 1 64 ? 54.91100 4.26200 50.70400 1.000 59.65904 63 ALA A O 1
ATOM 489 N N . HIS A 1 65 ? 55.04500 5.44900 52.61600 1.000 63.01778 64 HIS A N 1
ATOM 490 C CA . HIS A 1 65 ? 55.40100 4.29500 53.43300 1.000 61.09415 64 HIS A CA 1
ATOM 491 C C . HIS A 1 65 ? 54.38100 3.15900 53.37900 1.000 61.66567 64 HIS A C 1
ATOM 492 O O . HIS A 1 65 ? 54.72900 2.02300 53.72300 1.000 69.78111 64 HIS A O 1
ATOM 499 N N . ASP A 1 66 ? 53.14400 3.41800 52.95300 1.000 56.86377 65 ASP A N 1
ATOM 500 C CA . ASP A 1 66 ? 52.10300 2.40400 53.09200 1.000 57.51501 65 ASP A CA 1
ATOM 501 C C . ASP A 1 66 ? 52.43600 1.12700 52.32700 1.000 60.96631 65 ASP A C 1
ATOM 502 O O . ASP A 1 66 ? 52.02200 0.03300 52.72700 1.000 74.68662 65 ASP A O 1
ATOM 507 N N . ARG A 1 67 ? 53.19900 1.23600 51.24800 1.000 57.25700 66 ARG A N 1
ATOM 508 C CA . ARG A 1 67 ? 53.52100 0.06800 50.43900 1.000 62.07378 66 ARG A CA 1
ATOM 509 C C . ARG A 1 67 ? 54.59500 -0.80800 51.06000 1.000 66.06172 66 ARG A C 1
ATOM 510 O O . ARG A 1 67 ? 54.65000 -2.01700 50.77900 1.000 73.30544 66 ARG A O 1
ATOM 518 N N . PHE A 1 68 ? 55.46500 -0.22500 51.89200 1.000 66.70138 67 PHE A N 1
ATOM 519 C CA . PHE A 1 68 ? 56.68600 -0.93800 52.26000 1.000 68.14311 67 PHE A CA 1
ATOM 520 C C . PHE A 1 68 ? 56.41400 -2.16600 53.11900 1.000 72.12477 67 PHE A C 1
ATOM 521 O O . PHE A 1 68 ? 57.23100 -3.09700 53.11000 1.000 68.27874 67 PHE A O 1
ATOM 529 N N . GLY A 1 69 ? 55.28300 -2.22000 53.82100 1.000 60.60557 68 GLY A N 1
ATOM 530 C CA . GLY A 1 69 ? 54.95200 -3.44400 54.52800 1.000 65.30318 68 GLY A CA 1
ATOM 531 C C . GLY A 1 69 ? 54.93800 -4.63800 53.59000 1.000 69.87252 68 GLY A C 1
ATOM 532 O O . GLY A 1 69 ? 55.62200 -5.64100 53.82400 1.000 69.39690 68 GLY A O 1
ATOM 533 N N . GLY A 1 70 ? 54.24100 -4.50200 52.46000 1.000 71.37229 69 GLY A N 1
ATOM 534 C CA . GLY A 1 70 ? 54.19600 -5.59800 51.50800 1.000 66.72183 69 GLY A CA 1
ATOM 535 C C . GLY A 1 70 ? 55.57200 -6.01200 51.03800 1.000 62.82571 69 GLY A C 1
ATOM 536 O O . GLY A 1 70 ? 55.82100 -7.20300 50.80500 1.000 62.34525 69 GLY A O 1
ATOM 537 N N . TYR A 1 71 ? 56.49300 -5.04300 50.91500 1.000 60.57496 70 TYR A N 1
ATOM 538 C CA . TYR A 1 71 ? 57.83600 -5.37600 50.44500 1.000 63.67055 70 TYR A CA 1
ATOM 539 C C . TYR A 1 71 ? 58.61400 -6.11800 51.52500 1.000 67.51971 70 TYR A C 1
ATOM 540 O O . TYR A 1 71 ? 59.26100 -7.13700 51.24300 1.000 72.95642 70 TYR A O 1
ATOM 549 N N . ALA A 1 72 ? 58.51300 -5.65500 52.78500 1.000 75.05296 71 ALA A N 1
ATOM 550 C CA . ALA A 1 72 ? 59.28800 -6.28800 53.85400 1.000 67.67505 71 ALA A CA 1
ATOM 551 C C . ALA A 1 72 ? 58.77000 -7.68900 54.12500 1.000 65.64739 71 ALA A C 1
ATOM 552 O O . ALA A 1 72 ? 59.54600 -8.61400 54.39800 1.000 67.05850 71 ALA A O 1
ATOM 554 N N . GLN A 1 73 ? 57.44200 -7.85800 54.02100 1.000 65.33984 72 GLN A N 1
ATOM 555 C CA . GLN A 1 73 ? 56.82800 -9.17200 54.14900 1.000 66.60515 72 GLN A CA 1
ATOM 556 C C . GLN A 1 73 ? 57.44600 -10.16600 53.19100 1.000 67.07795 72 GLN A C 1
ATOM 557 O O . GLN A 1 73 ? 57.50300 -11.36500 53.49800 1.000 75.82914 72 GLN A O 1
ATOM 563 N N . SER A 1 74 ? 57.92100 -9.68800 52.03500 1.000 75.15079 73 SER A N 1
ATOM 564 C CA . SER A 1 74 ? 58.46900 -10.53900 50.98700 1.000 66.60546 73 SER A CA 1
ATOM 565 C C . SER A 1 74 ? 59.99300 -10.53800 50.96600 1.000 70.76778 73 SER A C 1
ATOM 566 O O . SER A 1 74 ? 60.58800 -11.02900 50.00300 1.000 82.84463 73 SER A O 1
ATOM 569 N N . GLY A 1 75 ? 60.63300 -9.99100 51.99900 1.000 67.24492 74 GLY A N 1
ATOM 570 C CA . GLY A 1 75 ? 62.07800 -10.00800 52.06200 1.000 68.06779 74 GLY A CA 1
ATOM 571 C C . GLY A 1 75 ? 62.74900 -9.17500 51.00400 1.000 66.94634 74 GLY A C 1
ATOM 572 O O . GLY A 1 75 ? 63.91700 -9.41700 50.68500 1.000 70.29551 74 GLY A O 1
ATOM 573 N N . LEU A 1 76 ? 62.03900 -8.20300 50.44600 1.000 65.21547 75 LEU A N 1
ATOM 574 C CA . LEU A 1 76 ? 62.59200 -7.38500 49.38400 1.000 65.18284 75 LEU A CA 1
ATOM 575 C C . LEU A 1 76 ? 63.35800 -6.17700 49.89500 1.000 72.41191 75 LEU A C 1
ATOM 576 O O . LEU A 1 76 ? 64.18200 -5.63000 49.15900 1.000 76.43454 75 LEU A O 1
ATOM 581 N N . LEU A 1 77 ? 63.10200 -5.73400 51.11800 1.000 70.88025 76 LEU A N 1
ATOM 582 C CA . LEU A 1 77 ? 63.78100 -4.57300 51.67000 1.000 64.71999 76 LEU A CA 1
ATOM 583 C C . LEU A 1 77 ? 64.85600 -5.02800 52.64500 1.000 74.62590 76 LEU A C 1
ATOM 584 O O . LEU A 1 77 ? 64.64600 -5.96400 53.42700 1.000 71.59165 76 LEU A O 1
ATOM 589 N N . ALA A 1 78 ? 66.01400 -4.37900 52.56800 1.000 70.71754 77 ALA A N 1
ATOM 590 C CA . ALA A 1 78 ? 67.10300 -4.61600 53.49800 1.000 69.80641 77 ALA A CA 1
ATOM 591 C C . ALA A 1 78 ? 66.95900 -3.70000 54.70400 1.000 78.10429 77 ALA A C 1
ATOM 592 O O . ALA A 1 78 ? 66.39600 -2.60400 54.61300 1.000 82.53473 77 ALA A O 1
ATOM 594 N N . GLU A 1 79 ? 67.47800 -4.15900 55.83900 1.000 75.08291 78 GLU A N 1
ATOM 595 C CA . GLU A 1 79 ? 67.29100 -3.44800 57.09300 1.000 85.02732 78 GLU A CA 1
ATOM 596 C C . GLU A 1 79 ? 68.18300 -2.21400 57.15900 1.000 80.78251 78 GLU A C 1
ATOM 597 O O . GLU A 1 79 ? 69.37900 -2.27700 56.85100 1.000 82.31929 78 GLU A O 1
ATOM 603 N N . ILE A 1 80 ? 67.59700 -1.11000 57.58900 1.000 74.95972 79 ILE A N 1
ATOM 604 C CA . ILE A 1 80 ? 68.29800 0.16000 57.71200 1.000 79.69253 79 ILE A CA 1
ATOM 605 C C . ILE A 1 80 ? 69.07000 0.17300 59.02600 1.000 92.83735 79 ILE A C 1
ATOM 606 O O . ILE A 1 80 ? 68.52700 -0.16200 60.08800 1.000 92.21497 79 ILE A O 1
ATOM 611 N N . THR A 1 81 ? 70.34400 0.56200 58.95700 1.000 91.42433 80 THR A N 1
ATOM 612 C CA . THR A 1 81 ? 71.25100 0.54600 60.10300 1.000 93.35504 80 THR A CA 1
ATOM 613 C C . THR A 1 81 ? 71.95300 1.89300 60.20400 1.000 90.44932 80 THR A C 1
ATOM 614 O O . THR A 1 81 ? 73.10800 2.04600 59.78300 1.000 97.37676 80 THR A O 1
ATOM 618 N N . PRO A 1 82 ? 71.24900 2.91100 60.71000 1.000 87.92195 81 PRO A N 1
ATOM 619 C CA . PRO A 1 82 ? 71.89700 4.19700 60.99900 1.000 93.11665 81 PRO A CA 1
ATOM 620 C C . PRO A 1 82 ? 72.35500 4.32200 62.43500 1.000 99.58780 81 PRO A C 1
ATOM 621 O O . PRO A 1 82 ? 71.85500 3.61600 63.33100 1.000 81.15955 81 PRO A O 1
ATOM 625 N N . ASP A 1 83 ? 73.29300 5.22800 62.67800 1.000 106.76856 82 ASP A N 1
ATOM 626 C CA . ASP A 1 83 ? 73.71700 5.57900 64.01500 1.000 91.40173 82 ASP A CA 1
ATOM 627 C C . ASP A 1 83 ? 72.52500 6.00500 64.85700 1.000 92.23326 82 ASP A C 1
ATOM 628 O O . ASP A 1 83 ? 71.49400 6.42400 64.29800 1.000 87.76862 82 ASP A O 1
ATOM 633 N N . LYS A 1 84 ? 72.63100 5.92500 66.17900 1.000 103.94466 83 LYS A N 1
ATOM 634 C CA . LYS A 1 84 ? 71.69200 6.64600 67.02500 1.000 96.38641 83 LYS A CA 1
ATOM 635 C C . LYS A 1 84 ? 71.82400 8.14600 66.78300 1.000 104.08677 83 LYS A C 1
ATOM 636 O O . LYS A 1 84 ? 70.82100 8.87800 66.79100 1.000 99.22187 83 LYS A O 1
ATOM 639 N N . ALA A 1 85 ? 73.05100 8.60500 66.51200 1.000 110.43411 84 ALA A N 1
ATOM 640 C CA . ALA A 1 85 ? 73.29000 10.00900 66.19400 1.000 103.16961 84 ALA A CA 1
ATOM 641 C C . ALA A 1 85 ? 72.49100 10.44700 64.97300 1.000 100.66094 84 ALA A C 1
ATOM 642 O O . ALA A 1 85 ? 71.83900 11.49900 64.98600 1.000 102.97826 84 ALA A O 1
ATOM 644 N N . PHE A 1 86 ? 72.53500 9.65500 63.89900 1.000 97.38231 85 PHE A N 1
ATOM 645 C CA . PHE A 1 86 ? 71.75800 9.99700 62.71200 1.000 90.18294 85 PHE A CA 1
ATOM 646 C C . PHE A 1 86 ? 70.26000 9.92400 62.99000 1.000 92.14922 85 PHE A C 1
ATOM 647 O O . PHE A 1 86 ? 69.49200 10.74700 62.48400 1.000 87.44960 85 PHE A O 1
ATOM 655 N N . GLN A 1 87 ? 69.82000 8.93700 63.77700 1.000 98.69858 86 GLN A N 1
ATOM 656 C CA . GLN A 1 87 ? 68.38900 8.78600 64.03700 1.000 87.65108 86 GLN A CA 1
ATOM 657 C C . GLN A 1 87 ? 67.82400 9.97700 64.80500 1.000 93.95875 86 GLN A C 1
ATOM 658 O O . GLN A 1 87 ? 66.65300 10.33200 64.61900 1.000 85.98765 86 GLN A O 1
ATOM 664 N N . ASP A 1 88 ? 68.62300 10.59100 65.68900 1.000 99.54075 87 ASP A N 1
ATOM 665 C CA . ASP A 1 88 ? 68.14400 11.78600 66.37900 1.000 97.10829 87 ASP A CA 1
ATOM 666 C C . ASP A 1 88 ? 67.86200 12.94000 65.41700 1.000 103.38796 87 ASP A C 1
ATOM 667 O O . ASP A 1 88 ? 67.07600 13.83500 65.75500 1.000 94.90181 87 ASP A O 1
ATOM 672 N N . LYS A 1 89 ? 68.48200 12.93400 64.22700 1.000 94.22642 88 LYS A N 1
ATOM 673 C CA . LYS A 1 89 ? 68.33500 14.04200 63.29000 1.000 80.13840 88 LYS A CA 1
ATOM 674 C C . LYS A 1 89 ? 66.93800 14.13700 62.69000 1.000 79.26308 88 LYS A C 1
ATOM 675 O O . LYS A 1 89 ? 66.58100 15.20000 62.17400 1.000 75.22009 88 LYS A O 1
ATOM 680 N N . LEU A 1 90 ? 66.14700 13.06600 62.73800 1.000 77.32096 89 LEU A N 1
ATOM 681 C CA . LEU A 1 90 ? 64.81900 13.04200 62.13800 1.000 78.08389 89 LEU A CA 1
ATOM 682 C C . LEU A 1 90 ? 63.75400 12.90300 63.22100 1.000 77.41743 89 LEU A C 1
ATOM 683 O O . LEU A 1 90 ? 63.99300 12.30800 64.27900 1.000 80.91123 89 LEU A O 1
ATOM 688 N N . TYR A 1 91 ? 62.58000 13.47200 62.94900 1.000 73.83384 90 TYR A N 1
ATOM 689 C CA . TYR A 1 91 ? 61.48900 13.43900 63.91900 1.000 77.11461 90 TYR A CA 1
ATOM 690 C C . TYR A 1 91 ? 61.08600 11.99100 64.19000 1.000 83.73953 90 TYR A C 1
ATOM 691 O O . TYR A 1 91 ? 60.93500 11.20600 63.24400 1.000 70.24295 90 TYR A O 1
ATOM 700 N N . PRO A 1 92 ? 60.91200 11.59600 65.45700 1.000 83.36651 91 PRO A N 1
ATOM 701 C CA . PRO A 1 92 ? 60.73800 10.15600 65.75100 1.000 79.72273 91 PRO A CA 1
ATOM 702 C C . PRO A 1 92 ? 59.53500 9.51600 65.06500 1.000 75.99802 91 PRO A C 1
ATOM 703 O O . PRO A 1 92 ? 59.61100 8.36600 64.59300 1.000 74.71892 91 PRO A O 1
ATOM 707 N N . PHE A 1 93 ? 58.42100 10.24100 64.97600 1.000 74.54193 92 PHE A N 1
ATOM 708 C CA . PHE A 1 93 ? 57.21100 9.65800 64.41300 1.000 76.90867 92 PHE A CA 1
ATOM 709 C C . PHE A 1 93 ? 57.31800 9.38900 62.91900 1.000 73.19007 92 PHE A C 1
ATOM 710 O O . PHE A 1 93 ? 56.42500 8.73100 62.37000 1.000 67.15070 92 PHE A O 1
ATOM 718 N N . THR A 1 94 ? 58.35700 9.91300 62.25300 1.000 69.69201 93 THR A N 1
ATOM 719 C CA . THR A 1 94 ? 58.65700 9.50900 60.88300 1.000 69.44200 93 THR A CA 1
ATOM 720 C C . THR A 1 94 ? 59.35600 8.15400 60.84000 1.000 69.12823 93 THR A C 1
ATOM 721 O O . THR A 1 94 ? 59.09900 7.35100 59.93100 1.000 72.13489 93 THR A O 1
ATOM 725 N N . TRP A 1 95 ? 60.26000 7.88700 61.79300 1.000 67.44186 94 TRP A N 1
ATOM 726 C CA . TRP A 1 95 ? 60.80700 6.53900 61.90300 1.000 68.01091 94 TRP A CA 1
ATOM 727 C C . TRP A 1 95 ? 59.70900 5.54500 62.23800 1.000 75.35232 94 TRP A C 1
ATOM 728 O O . TRP A 1 95 ? 59.81100 4.36100 61.89100 1.000 74.50813 94 TRP A O 1
ATOM 739 N N . ASP A 1 96 ? 58.65400 6.00600 62.92600 1.000 69.54765 95 ASP A N 1
ATOM 740 C CA . ASP A 1 96 ? 57.53200 5.10800 63.19900 1.000 71.15021 95 ASP A CA 1
ATOM 741 C C . ASP A 1 96 ? 56.90800 4.59700 61.90400 1.000 71.31062 95 ASP A C 1
ATOM 742 O O . ASP A 1 96 ? 56.57000 3.41100 61.79300 1.000 79.56854 95 ASP A O 1
ATOM 747 N N . ALA A 1 97 ? 56.75600 5.48000 60.91300 1.000 73.72140 96 ALA A N 1
ATOM 748 C CA . ALA A 1 97 ? 56.13100 5.10300 59.65100 1.000 72.24183 96 ALA A CA 1
ATOM 749 C C . ALA A 1 97 ? 56.90600 4.03300 58.89600 1.000 68.36572 96 ALA A C 1
ATOM 750 O O . ALA A 1 97 ? 56.31900 3.33800 58.05700 1.000 68.12449 96 ALA A O 1
ATOM 752 N N . VAL A 1 98 ? 58.20000 3.89100 59.16200 1.000 67.88617 97 VAL A N 1
ATOM 753 C CA . VAL A 1 98 ? 59.05000 2.99200 58.39900 1.000 70.30517 97 VAL A CA 1
ATOM 754 C C . VAL A 1 98 ? 59.51700 1.80400 59.23800 1.000 81.17901 97 VAL A C 1
ATOM 755 O O . VAL A 1 98 ? 60.51900 1.17100 58.90000 1.000 77.17987 97 VAL A O 1
ATOM 759 N N . ARG A 1 99 ? 58.82800 1.50600 60.34400 1.000 88.52447 98 ARG A N 1
ATOM 760 C CA . ARG A 1 99 ? 59.16700 0.37300 61.20400 1.000 78.33587 98 ARG A CA 1
ATOM 761 C C . ARG A 1 99 ? 58.09400 -0.69700 61.02900 1.000 82.89803 98 ARG A C 1
ATOM 762 O O . ARG A 1 99 ? 56.91400 -0.45500 61.31800 1.000 91.92628 98 ARG A O 1
ATOM 770 N N . TYR A 1 100 ? 58.50300 -1.86400 60.53600 1.000 71.96488 99 TYR A N 1
ATOM 771 C CA . TYR A 1 100 ? 57.61000 -2.99200 60.28800 1.000 76.57478 99 TYR A CA 1
ATOM 772 C C . TYR A 1 100 ? 58.09400 -4.15600 61.14200 1.000 83.03667 99 TYR A C 1
ATOM 773 O O . TYR A 1 100 ? 59.19300 -4.68000 60.92200 1.000 79.56618 99 TYR A O 1
ATOM 782 N N . ASN A 1 101 ? 57.27600 -4.55800 62.11000 1.000 78.58216 100 ASN A N 1
ATOM 783 C CA . ASN A 1 101 ? 57.61900 -5.65400 63.01300 1.000 91.25964 100 ASN A CA 1
ATOM 784 C C . ASN A 1 101 ? 59.00200 -5.43900 63.63300 1.000 87.83036 100 ASN A C 1
ATOM 785 O O . ASN A 1 101 ? 59.87800 -6.30800 63.59300 1.000 83.86589 100 ASN A O 1
ATOM 790 N N . GLY A 1 102 ? 59.20200 -4.23800 64.18200 1.000 86.33384 101 GLY A N 1
ATOM 791 C CA . GLY A 1 102 ? 60.35900 -3.94500 64.99800 1.000 86.75815 101 GLY A CA 1
ATOM 792 C C . GLY A 1 102 ? 61.62200 -3.58600 64.24800 1.000 86.00934 101 GLY A C 1
ATOM 793 O O . GLY A 1 102 ? 62.58500 -3.12300 64.87800 1.000 83.64118 101 GLY A O 1
ATOM 794 N N . LYS A 1 103 ? 61.65900 -3.77800 62.93300 1.000 88.09545 102 LYS A N 1
ATOM 795 C CA . LYS A 1 103 ? 62.82700 -3.46000 62.12900 1.000 87.80532 102 LYS A CA 1
ATOM 796 C C . LYS A 1 103 ? 62.57300 -2.18000 61.34300 1.000 84.36816 102 LYS A C 1
ATOM 797 O O . LYS A 1 103 ? 61.42900 -1.85100 61.00800 1.000 71.24041 102 LYS A O 1
ATOM 800 N N . LEU A 1 104 ? 63.65000 -1.43400 61.09200 1.000 84.88430 103 LEU A N 1
ATOM 801 C CA . LEU A 1 104 ? 63.59800 -0.29800 60.17500 1.000 84.51503 103 LEU A CA 1
ATOM 802 C C . LEU A 1 104 ? 63.81300 -0.79000 58.74300 1.000 79.38870 103 LEU A C 1
ATOM 803 O O . LEU A 1 104 ? 64.78300 -1.50400 58.46400 1.000 83.37656 103 LEU A O 1
ATOM 808 N N . ILE A 1 105 ? 62.91500 -0.40600 57.83800 1.000 65.96821 104 ILE A N 1
ATOM 809 C CA . ILE A 1 105 ? 62.95500 -0.89000 56.46200 1.000 73.70822 104 ILE A CA 1
ATOM 810 C C . ILE A 1 105 ? 63.14200 0.22000 55.44000 1.000 71.36405 104 ILE A C 1
ATOM 811 O O . ILE A 1 105 ? 63.41000 -0.08600 54.26800 1.000 67.25854 104 ILE A O 1
ATOM 816 N N . ALA A 1 106 ? 63.03100 1.48800 55.83000 1.000 62.85065 105 ALA A N 1
ATOM 817 C CA . ALA A 1 106 ? 63.30600 2.58100 54.91000 1.000 72.63092 105 ALA A CA 1
ATOM 818 C C . ALA A 1 106 ? 63.69900 3.82400 55.69400 1.000 69.98843 105 ALA A C 1
ATOM 819 O O . ALA A 1 106 ? 63.44500 3.93500 56.89400 1.000 63.33145 105 ALA A O 1
ATOM 821 N N . TYR A 1 107 ? 64.35300 4.75200 54.99400 1.000 66.03297 106 TYR A N 1
ATOM 822 C CA . TYR A 1 107 ? 64.62200 6.07300 55.54800 1.000 64.92050 106 TYR A CA 1
ATOM 823 C C . TYR A 1 107 ? 63.41800 6.97300 55.31100 1.000 69.60457 106 TYR A C 1
ATOM 824 O O . TYR A 1 107 ? 62.95900 7.08300 54.16600 1.000 63.10260 106 TYR A O 1
ATOM 833 N N . PRO A 1 108 ? 62.85300 7.61100 56.33500 1.000 67.78066 107 PRO A N 1
ATOM 834 C CA . PRO A 1 108 ? 61.83100 8.62600 56.07600 1.000 68.08928 107 PRO A CA 1
ATOM 835 C C . PRO A 1 108 ? 62.45000 9.83200 55.39400 1.000 69.60035 107 PRO A C 1
ATOM 836 O O . PRO A 1 108 ? 63.64700 10.11100 55.54100 1.000 69.21710 107 PRO A O 1
ATOM 840 N N . ILE A 1 109 ? 61.61900 10.53800 54.62400 1.000 63.33614 108 ILE A N 1
ATOM 841 C CA . ILE A 1 109 ? 62.08500 11.68000 53.85300 1.000 59.84054 108 ILE A CA 1
ATOM 842 C C . ILE A 1 109 ? 61.24600 12.90700 54.18900 1.000 64.24498 108 ILE A C 1
ATOM 843 O O . ILE A 1 109 ? 61.78800 13.94100 54.59500 1.000 71.73610 108 ILE A O 1
ATOM 848 N N . ALA A 1 110 ? 59.92600 12.81600 54.00800 1.000 57.70093 109 ALA A N 1
ATOM 849 C CA . ALA A 1 110 ? 59.05900 13.96700 54.23100 1.000 58.20591 109 ALA A CA 1
ATOM 850 C C . ALA A 1 110 ? 57.61500 13.50900 54.35000 1.000 60.99917 109 ALA A C 1
ATOM 851 O O . ALA A 1 110 ? 57.26900 12.37600 53.99400 1.000 61.17490 109 ALA A O 1
ATOM 853 N N . VAL A 1 111 ? 56.76500 14.42700 54.82400 1.000 57.92084 110 VAL A N 1
ATOM 854 C CA . VAL A 1 111 ? 55.38400 14.11900 55.17100 1.000 58.09324 110 VAL A CA 1
ATOM 855 C C . VAL A 1 111 ? 54.43700 14.85900 54.24000 1.000 59.23284 110 VAL A C 1
ATOM 856 O O . VAL A 1 111 ? 54.60600 16.05700 53.98300 1.000 58.94817 110 VAL A O 1
ATOM 860 N N . GLU A 1 112 ? 53.41400 14.13300 53.77700 1.000 56.81316 111 GLU A N 1
ATOM 861 C CA . GLU A 1 112 ? 52.50900 14.56600 52.73100 1.000 59.91940 111 GLU A CA 1
ATOM 862 C C . GLU A 1 112 ? 51.08400 14.59300 53.26200 1.000 56.95150 111 GLU A C 1
ATOM 863 O O . GLU A 1 112 ? 50.65500 13.65900 53.94200 1.000 57.48115 111 GLU A O 1
ATOM 869 N N . ALA A 1 113 ? 50.33900 15.63600 52.91700 1.000 57.18876 112 ALA A N 1
ATOM 870 C CA . ALA A 1 113 ? 48.91400 15.64900 53.19000 1.000 58.01398 112 ALA A CA 1
ATOM 871 C C . ALA A 1 113 ? 48.21900 16.53900 52.17700 1.000 62.49675 112 ALA A C 1
ATOM 872 O O . ALA A 1 113 ? 48.73900 17.59000 51.79300 1.000 63.80919 112 ALA A O 1
ATOM 874 N N . LEU A 1 114 ? 47.04100 16.10900 51.75000 1.000 59.94011 113 LEU A N 1
ATOM 875 C CA . LEU A 1 114 ? 46.22700 16.92900 50.87000 1.000 58.22376 113 LEU A CA 1
ATOM 876 C C . LEU A 1 114 ? 45.76200 18.17900 51.60000 1.000 67.76797 113 LEU A C 1
ATOM 877 O O . LEU A 1 114 ? 45.46600 18.15100 52.79800 1.000 77.60795 113 LEU A O 1
ATOM 882 N N . SER A 1 115 ? 45.69500 19.28500 50.87200 1.000 71.46496 114 SER A N 1
ATOM 883 C CA . SER A 1 115 ? 45.12700 20.52000 51.39600 1.000 65.93815 114 SER A CA 1
ATOM 884 C C . SER A 1 115 ? 44.23300 21.11300 50.32000 1.000 65.05977 114 SER A C 1
ATOM 885 O O . SER A 1 115 ? 44.18300 20.62600 49.18800 1.000 70.80726 114 SER A O 1
ATOM 888 N N . LEU A 1 116 ? 43.51100 22.16300 50.68400 1.000 62.90668 115 LEU A N 1
ATOM 889 C CA . LEU A 1 116 ? 42.63300 22.85700 49.75100 1.000 63.59840 115 LEU A CA 1
ATOM 890 C C . LEU A 1 116 ? 43.41700 24.02200 49.16000 1.000 69.50723 115 LEU A C 1
ATOM 891 O O . LEU A 1 116 ? 43.79700 24.94900 49.88000 1.000 76.57947 115 LEU A O 1
ATOM 896 N N . ILE A 1 117 ? 43.67000 23.96800 47.85700 1.000 65.56159 116 ILE A N 1
ATOM 897 C CA . ILE A 1 117 ? 44.35700 25.03300 47.13600 1.000 66.71097 116 ILE A CA 1
ATOM 898 C C . ILE A 1 117 ? 43.30500 25.83600 46.38200 1.000 73.35667 116 ILE A C 1
ATOM 899 O O . ILE A 1 117 ? 42.50000 25.26500 45.63600 1.000 69.00289 116 ILE A O 1
ATOM 904 N N . TYR A 1 118 ? 43.30600 27.15900 46.57000 1.000 67.71616 117 TYR A N 1
ATOM 905 C CA . TYR A 1 118 ? 42.26200 28.01000 46.01800 1.000 67.98931 117 TYR A CA 1
ATOM 906 C C . TYR A 1 118 ? 42.86900 29.22800 45.33300 1.000 77.95399 117 TYR A C 1
ATOM 907 O O . TYR A 1 118 ? 43.97200 29.67200 45.66600 1.000 69.41074 117 TYR A O 1
ATOM 916 N N . ASN A 1 119 ? 42.12500 29.74500 44.35100 1.000 75.32483 118 ASN A N 1
ATOM 917 C CA . ASN A 1 119 ? 42.52100 30.91500 43.57200 1.000 71.41480 118 ASN A CA 1
ATOM 918 C C . ASN A 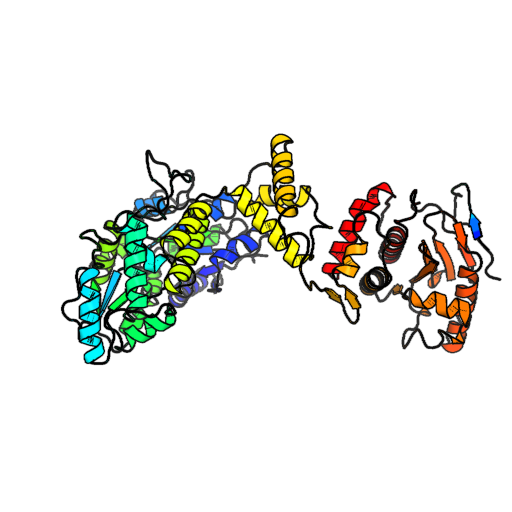1 119 ? 42.09700 32.16800 44.32600 1.000 76.54417 118 ASN A C 1
ATOM 919 O O . ASN A 1 119 ? 40.91000 32.49900 44.36500 1.000 83.67478 118 ASN A O 1
ATOM 924 N N . LYS A 1 120 ? 43.07400 32.87600 44.90300 1.000 79.54356 119 LYS A N 1
ATOM 925 C CA . LYS A 1 120 ? 42.76600 34.02500 45.74800 1.000 72.68265 119 LYS A CA 1
ATOM 926 C C . LYS A 1 120 ? 41.92000 35.06600 45.02500 1.000 76.40233 119 LYS A C 1
ATOM 927 O O . LYS A 1 120 ? 41.10600 35.74400 45.66400 1.000 90.25418 119 LYS A O 1
ATOM 933 N N . ASP A 1 121 ? 42.09000 35.22000 43.71600 1.000 73.96787 120 ASP A N 1
ATOM 934 C CA . ASP A 1 121 ? 41.43100 36.33200 43.03600 1.000 80.08774 120 ASP A CA 1
ATOM 935 C C . ASP A 1 121 ? 39.98800 36.00400 42.66200 1.000 85.08448 120 ASP A C 1
ATOM 936 O O . ASP A 1 121 ? 39.10900 36.87100 42.76100 1.000 86.79497 120 ASP A O 1
ATOM 941 N N . LEU A 1 122 ? 39.71900 34.77100 42.22700 1.000 82.49834 121 LEU A N 1
ATOM 942 C CA . LEU A 1 122 ? 38.33100 34.35800 42.05400 1.000 81.61161 121 LEU A CA 1
ATOM 943 C C . LEU A 1 122 ? 37.61600 34.27700 43.39600 1.000 89.20642 121 LEU A C 1
ATOM 944 O O . LEU A 1 122 ? 36.45200 34.68100 43.52200 1.000 103.38862 121 LEU A O 1
ATOM 949 N N . LEU A 1 123 ? 38.30800 33.75700 44.40500 1.000 76.86931 122 LEU A N 1
ATOM 950 C CA . LEU A 1 123 ? 37.68700 33.27800 45.63700 1.000 83.15708 122 LEU A CA 1
ATOM 951 C C . LEU A 1 123 ? 38.53900 33.72800 46.81500 1.000 91.95608 122 LEU A C 1
ATOM 952 O O . LEU A 1 123 ? 39.27500 32.93300 47.41400 1.000 91.84367 122 LEU A O 1
ATOM 957 N N . PRO A 1 124 ? 38.48600 35.01900 47.16000 1.000 93.39319 123 PRO A N 1
ATOM 958 C CA . PRO A 1 124 ? 39.32000 35.493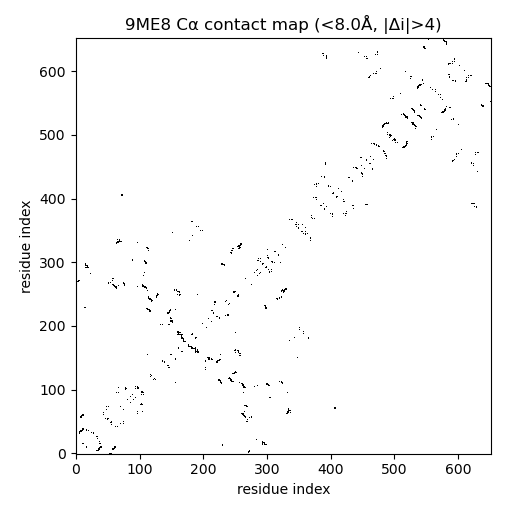00 48.28100 1.000 87.39579 123 PRO A CA 1
ATOM 959 C C . PRO A 1 124 ? 39.03100 34.77700 49.59000 1.000 84.79233 123 PRO A C 1
ATOM 960 O O . PRO A 1 124 ? 39.96600 34.48100 50.34400 1.000 87.22991 123 PRO A O 1
ATOM 964 N N . ASN A 1 125 ? 37.76100 34.47100 49.86900 1.000 83.06207 124 ASN A N 1
ATOM 965 C CA . ASN A 1 125 ? 37.35200 33.77400 51.08500 1.000 90.84376 124 ASN A CA 1
ATOM 966 C C . ASN A 1 125 ? 36.80900 32.39700 50.72400 1.000 88.30672 124 ASN A C 1
ATOM 967 O O . ASN A 1 125 ? 35.63200 32.27400 50.34800 1.000 85.31545 124 ASN A O 1
ATOM 972 N N . PRO A 1 126 ? 37.60000 31.33400 50.83700 1.000 82.76263 125 PRO A N 1
ATOM 973 C CA . PRO A 1 126 ? 37.16500 30.03300 50.33000 1.000 82.28791 125 PRO A CA 1
ATOM 974 C C . PRO A 1 126 ? 36.26300 29.32800 51.32000 1.000 78.02037 125 PRO A C 1
ATOM 975 O O . PRO A 1 126 ? 36.33600 29.57800 52.53000 1.000 79.14491 125 PRO A O 1
ATOM 979 N N . PRO A 1 127 ? 35.41000 28.42700 50.84000 1.000 81.22660 126 PRO A N 1
ATOM 980 C CA . PRO A 1 127 ? 34.43300 27.79700 51.73300 1.000 84.16597 126 PRO A CA 1
ATOM 981 C C . PRO A 1 127 ? 35.12100 26.99000 52.81800 1.000 84.03781 126 PRO A C 1
ATOM 982 O O . PRO A 1 127 ? 36.17100 26.38200 52.60500 1.000 78.95845 126 PRO A O 1
ATOM 986 N N . LYS A 1 128 ? 34.51100 27.00600 53.99600 1.000 88.01776 127 LYS A N 1
ATOM 987 C CA . LYS A 1 128 ? 34.99000 26.21900 55.12200 1.000 88.59943 127 LYS A CA 1
ATOM 988 C C . LYS A 1 128 ? 34.32400 24.85200 55.20000 1.000 87.70972 127 LYS A C 1
ATOM 989 O O . LYS A 1 128 ? 34.86400 23.95600 55.86300 1.000 79.23910 127 LYS A O 1
ATOM 995 N N . THR A 1 129 ? 33.18700 24.66400 54.52100 1.000 88.42113 128 THR A N 1
ATOM 996 C CA . THR A 1 129 ? 32.43200 23.42100 54.59200 1.000 91.50341 128 THR A CA 1
ATOM 997 C C . THR A 1 129 ? 32.17600 22.87600 53.19500 1.000 87.49660 128 THR A C 1
ATOM 998 O O . THR A 1 129 ? 32.05800 23.62700 52.22300 1.000 94.33114 128 THR A O 1
ATOM 1002 N N . TRP A 1 130 ? 32.08700 21.54800 53.11400 1.000 83.45811 129 TRP A N 1
ATOM 1003 C CA . TRP A 1 130 ? 31.74700 20.90200 51.85400 1.000 83.29972 129 TRP A CA 1
ATOM 1004 C C . TRP A 1 130 ? 30.37300 21.34300 51.37100 1.000 91.85898 129 TRP A C 1
ATOM 1005 O O . TRP A 1 130 ? 30.17400 21.60600 50.17600 1.000 90.44351 129 TRP A O 1
ATOM 1016 N N . GLU A 1 131 ? 29.41700 21.45400 52.29700 1.000 83.65046 130 GLU A N 1
ATOM 1017 C CA . GLU A 1 131 ? 28.01800 21.58200 51.92600 1.000 86.27187 130 GLU A CA 1
ATOM 1018 C C . GLU A 1 131 ? 27.70300 22.88800 51.21100 1.000 87.62912 130 GLU A C 1
ATOM 1019 O O . GLU A 1 131 ? 26.70700 22.95400 50.48100 1.000 89.81012 130 GLU A O 1
ATOM 1025 N N . GLU A 1 132 ? 28.50500 23.92700 51.40800 1.000 86.63545 131 GLU A N 1
ATOM 1026 C CA . GLU A 1 132 ? 28.24900 25.20400 50.76100 1.000 89.36079 131 GLU A CA 1
ATOM 1027 C C . GLU A 1 132 ? 28.85900 25.29700 49.37400 1.000 91.72744 131 GLU A C 1
ATOM 1028 O O . GLU A 1 132 ? 28.63500 26.29900 48.68200 1.000 92.71414 131 GLU A O 1
ATOM 1034 N N . ILE A 1 133 ? 29.62300 24.29000 48.95800 1.000 89.44428 132 ILE A N 1
ATOM 1035 C CA . ILE A 1 133 ? 30.27300 24.32400 47.65000 1.000 90.93831 132 ILE A CA 1
ATOM 1036 C C . ILE A 1 133 ? 29.26700 24.28200 46.50700 1.000 91.61236 132 ILE A C 1
ATOM 1037 O O . ILE A 1 133 ? 29.44400 25.01400 45.52600 1.000 94.34324 132 ILE A O 1
ATOM 1042 N N . PRO A 1 134 ? 28.23900 23.42700 46.55300 1.000 93.34036 133 PRO A N 1
ATOM 1043 C CA . PRO A 1 134 ? 27.27000 23.40300 45.43700 1.000 104.23473 133 PRO A CA 1
ATOM 1044 C C . PRO A 1 134 ? 26.75600 24.77400 45.02400 1.000 98.49216 133 PRO A C 1
ATOM 1045 O O . PRO A 1 134 ? 26.84000 25.14200 43.84200 1.000 96.11005 133 PRO A O 1
ATOM 1049 N N . ALA A 1 135 ? 26.26000 25.56300 45.97800 1.000 97.70925 134 ALA A N 1
ATOM 1050 C CA . ALA A 1 135 ? 25.74700 26.88900 45.64100 1.000 102.52483 134 ALA A CA 1
ATOM 1051 C C . ALA A 1 135 ? 26.84600 27.77100 45.06700 1.000 107.21121 134 ALA A C 1
ATOM 1052 O O . ALA A 1 135 ? 26.61800 28.51900 44.10500 1.000 120.24479 134 ALA A O 1
ATOM 1054 N N . LEU A 1 136 ? 28.04900 27.69600 45.64400 1.000 99.74699 135 LEU A N 1
ATOM 1055 C CA . LEU A 1 136 ? 29.18700 28.43200 45.09500 1.000 100.91773 135 LEU A CA 1
ATOM 1056 C C . LEU A 1 136 ? 29.39800 28.07800 43.63200 1.000 102.26673 135 LEU A C 1
ATOM 1057 O O . LEU A 1 136 ? 29.64100 28.96200 42.80000 1.000 97.56807 135 LEU A O 1
ATOM 1062 N N . ASP A 1 137 ? 29.27800 26.78900 43.29500 1.000 104.41776 136 ASP A N 1
ATOM 1063 C CA . ASP A 1 137 ? 29.50500 26.38000 41.91400 1.000 100.77032 136 ASP A CA 1
ATOM 1064 C C . ASP A 1 137 ? 28.42900 26.92600 40.99300 1.000 107.72928 136 ASP A C 1
ATOM 1065 O O . ASP A 1 137 ? 28.69500 27.17100 39.81600 1.000 109.24354 136 ASP A O 1
ATOM 1070 N N . LYS A 1 138 ? 27.20700 27.12300 41.50200 1.000 101.45496 137 LYS A N 1
ATOM 1071 C CA . LYS A 1 138 ? 26.20300 27.78400 40.68000 1.000 103.57045 137 LYS A CA 1
ATOM 1072 C C . LYS A 1 138 ? 26.57100 29.24800 40.47300 1.000 103.89547 137 LYS A C 1
ATOM 1073 O O . LYS A 1 138 ? 26.35400 29.80600 39.39100 1.000 101.33823 137 LYS A O 1
ATOM 1076 N N . GLU A 1 139 ? 27.16900 29.87300 41.49200 1.000 100.84220 138 GLU A N 1
ATOM 1077 C CA . GLU A 1 139 ? 27.51200 31.28700 41.39900 1.000 103.68023 138 GLU A CA 1
ATOM 1078 C C . GLU A 1 139 ? 28.65200 31.52200 40.42000 1.000 101.92725 138 GLU A C 1
ATOM 1079 O O . GLU A 1 139 ? 28.68200 32.54300 39.72300 1.000 101.93736 138 GLU A O 1
ATOM 1085 N N . LEU A 1 140 ? 29.60100 30.59300 40.36300 1.000 99.62608 139 LEU A N 1
ATOM 1086 C CA . LEU A 1 140 ? 30.74600 30.75500 39.47700 1.000 101.09342 139 LEU A CA 1
ATOM 1087 C C . LEU A 1 140 ? 30.43300 30.29500 38.05900 1.000 100.85178 139 LEU A C 1
ATOM 1088 O O . LEU A 1 140 ? 30.88700 30.91700 37.09700 1.000 97.90354 139 LEU A O 1
ATOM 1093 N N . LYS A 1 141 ? 29.68400 29.19700 37.90800 1.000 96.12250 140 LYS A N 1
ATOM 1094 C CA . LYS A 1 141 ? 29.29700 28.75700 36.57100 1.000 100.11852 140 LYS A CA 1
ATOM 1095 C C . LYS A 1 141 ? 28.57800 29.87200 35.81800 1.000 103.63770 140 LYS A C 1
ATOM 1096 O O . LYS A 1 141 ? 28.68700 29.96600 34.59000 1.000 91.66660 140 LYS A O 1
ATOM 1102 N N . ALA A 1 142 ? 27.84800 30.72500 36.54200 1.000 102.39224 141 ALA A N 1
ATOM 1103 C CA . ALA A 1 142 ? 27.22800 31.89500 35.92900 1.000 107.53841 141 ALA A CA 1
ATOM 1104 C C . ALA A 1 142 ? 28.27600 32.88300 35.42800 1.000 112.03500 141 ALA A C 1
ATOM 1105 O O . ALA A 1 142 ? 28.13200 33.44900 34.33600 1.000 111.76167 141 ALA A O 1
ATOM 1107 N N . LYS A 1 143 ? 29.32100 33.12100 36.22400 1.000 110.99982 142 LYS A N 1
ATOM 1108 C CA . LYS A 1 143 ? 30.45700 33.93000 35.79900 1.000 110.83858 142 LYS A CA 1
ATOM 1109 C C . LYS A 1 143 ? 31.28500 33.26800 34.69600 1.000 105.66437 142 LYS A C 1
ATOM 1110 O O . LYS A 1 143 ? 32.11400 33.94900 34.08100 1.000 102.69777 142 LYS A O 1
ATOM 1115 N N . GLY A 1 144 ? 31.10300 31.97000 34.44400 1.000 99.12918 143 GLY A N 1
ATOM 1116 C CA . GLY A 1 144 ? 31.78500 31.27900 33.36500 1.000 88.37750 143 GLY A CA 1
ATOM 1117 C C . GLY A 1 144 ? 32.77900 30.21600 33.78400 1.000 93.24024 143 GLY A C 1
ATOM 1118 O O . GLY A 1 144 ? 33.39100 29.59200 32.90800 1.000 91.08119 143 GLY A O 1
ATOM 1119 N N . LYS A 1 145 ? 32.94800 29.96900 35.08200 1.000 96.69178 144 LYS A N 1
ATOM 1120 C CA . LYS A 1 145 ? 34.00500 29.10000 35.59200 1.000 86.76641 144 LYS A CA 1
ATOM 1121 C C . LYS A 1 145 ? 33.42800 28.20100 36.68000 1.000 87.13974 144 LYS A C 1
ATOM 1122 O O . LYS A 1 145 ? 32.27400 28.34400 37.08800 1.000 92.06514 144 LYS A O 1
ATOM 1127 N N . SER A 1 146 ? 34.23900 27.24700 37.13500 1.000 87.96582 145 SER A N 1
ATOM 1128 C CA . SER A 1 146 ? 33.78600 26.19100 38.03400 1.000 89.38975 145 SER A CA 1
ATOM 1129 C C . SER A 1 146 ? 34.23800 26.44200 39.47100 1.000 88.97101 145 SER A C 1
ATOM 1130 O O . SER A 1 146 ? 35.04600 27.32800 39.75800 1.000 97.89533 145 SER A O 1
ATOM 1133 N N . ALA A 1 147 ? 33.70700 25.62600 40.38500 1.000 88.32655 146 ALA A N 1
ATOM 1134 C CA . ALA A 1 147 ? 34.02700 25.75100 41.80400 1.000 80.13240 146 ALA A CA 1
ATOM 1135 C C . ALA A 1 147 ? 35.24700 24.92100 42.18100 1.000 80.23664 146 ALA A C 1
ATOM 1136 O O . ALA A 1 147 ? 36.25200 25.45600 42.65800 1.000 76.84149 146 ALA A O 1
ATOM 1138 N N . LEU A 1 148 ? 35.16800 23.61100 41.96100 1.000 78.40266 147 LEU A N 1
ATOM 1139 C CA . LEU A 1 148 ? 36.19600 22.67900 42.39600 1.000 74.13165 147 LEU A CA 1
ATOM 1140 C C . LEU A 1 148 ? 36.48700 21.67800 41.28800 1.000 73.92324 147 LEU A C 1
ATOM 1141 O O . LEU A 1 148 ? 35.60500 21.31400 40.50700 1.000 78.15656 147 LEU A O 1
ATOM 1146 N N . MET A 1 149 ? 37.74300 21.24400 41.23000 1.000 71.00335 148 MET A N 1
ATOM 1147 C CA . MET A 1 149 ? 38.14700 20.12500 40.39300 1.000 73.11925 148 MET A CA 1
ATOM 1148 C C . MET A 1 149 ? 39.37200 19.46400 41.00500 1.000 73.88307 148 MET A C 1
ATOM 1149 O O . MET A 1 149 ? 40.28900 20.15500 41.45500 1.000 75.06128 148 MET A O 1
ATOM 1154 N N . PHE A 1 150 ? 39.39200 18.13200 41.00100 1.000 66.31497 149 PHE A N 1
ATOM 1155 C CA . PHE A 1 150 ? 40.51300 17.38600 41.56100 1.000 64.07334 149 PHE A CA 1
ATOM 1156 C C . PHE A 1 150 ? 40.41200 15.94000 41.10000 1.000 65.94433 149 PHE A C 1
ATOM 1157 O O . PHE A 1 150 ? 39.41100 15.52200 40.51000 1.000 70.92031 149 PHE A O 1
ATOM 1165 N N . ASN A 1 151 ? 41.45300 15.17400 41.40800 1.000 59.57462 150 ASN A N 1
ATOM 1166 C CA . ASN A 1 151 ? 41.62000 13.84300 40.83600 1.000 59.27402 150 ASN A CA 1
ATOM 1167 C C . ASN A 1 151 ? 40.58600 12.87700 41.40600 1.000 68.34459 150 ASN A C 1
ATOM 1168 O O . ASN A 1 151 ? 40.64000 12.51400 42.58400 1.000 75.30890 150 ASN A O 1
ATOM 1173 N N . LEU A 1 152 ? 39.65300 12.44000 40.56000 1.000 67.62423 151 LEU A N 1
ATOM 1174 C CA . LEU A 1 152 ? 38.61600 11.49800 40.95000 1.000 70.81201 151 LEU A CA 1
ATOM 1175 C C . LEU A 1 152 ? 38.92400 10.07000 40.51900 1.000 67.69185 151 LEU A C 1
ATOM 1176 O O . LEU A 1 152 ? 38.06000 9.19900 40.63600 1.000 71.30350 151 LEU A O 1
ATOM 1181 N N . GLN A 1 153 ? 40.13000 9.81400 40.01500 1.000 61.06819 152 GLN A N 1
ATOM 1182 C CA . GLN A 1 153 ? 40.49500 8.47700 39.56600 1.000 71.36204 152 GLN A CA 1
ATOM 1183 C C . GLN A 1 153 ? 41.36500 7.73000 40.56800 1.000 73.96660 152 GLN A C 1
ATOM 1184 O O . GLN A 1 153 ? 41.46100 6.50000 40.48700 1.000 76.29323 152 GLN A O 1
ATOM 1190 N N . GLU A 1 154 ? 42.00200 8.44000 41.49600 1.000 65.05783 153 GLU A N 1
ATOM 1191 C CA . GLU A 1 154 ? 42.71100 7.83700 42.60900 1.000 65.17850 153 GLU A CA 1
ATOM 1192 C C . GLU A 1 154 ? 41.95100 8.11100 43.90500 1.000 70.46056 153 GLU A C 1
ATOM 1193 O O . GLU A 1 154 ? 41.45300 9.22600 44.10500 1.000 65.63800 153 GLU A O 1
ATOM 1199 N N . PRO A 1 155 ? 41.82100 7.11500 44.79200 1.000 72.31640 154 PRO A N 1
ATOM 1200 C CA . PRO A 1 155 ? 41.02500 7.32400 46.00800 1.000 65.73300 154 PRO A CA 1
ATOM 1201 C C . PRO A 1 155 ? 41.73500 8.12800 47.07600 1.000 65.88098 154 PRO A C 1
ATOM 1202 O O . PRO A 1 155 ? 41.07100 8.62800 47.97900 1.000 67.70220 154 PRO A O 1
ATOM 1206 N N . TYR A 1 156 ? 43.05600 8.25900 47.01200 1.000 65.81466 155 TYR A N 1
ATOM 1207 C CA . TYR A 1 156 ? 43.77200 9.11000 47.95400 1.000 61.95423 155 TYR A CA 1
ATOM 1208 C C . TYR A 1 156 ? 43.18300 10.50400 47.98700 1.000 65.26460 155 TYR A C 1
ATOM 1209 O O . TYR A 1 156 ? 43.13400 11.13800 49.04500 1.000 69.05883 155 TYR A O 1
ATOM 1218 N N . PHE A 1 157 ? 42.72000 10.99400 46.84500 1.000 62.42565 156 PHE A N 1
ATOM 1219 C CA . PHE A 1 157 ? 42.16000 12.33800 46.78200 1.000 70.97618 156 PHE A CA 1
ATOM 1220 C C . PHE A 1 157 ? 40.74400 12.38300 47.34100 1.000 74.41901 156 PHE A C 1
ATOM 1221 O O . PHE A 1 157 ? 40.38300 13.33800 48.03600 1.000 75.45587 156 PHE A O 1
ATOM 1229 N N . THR A 1 158 ? 39.93700 11.36300 47.08700 1.000 75.50852 157 THR A N 1
ATOM 1230 C CA . THR A 1 158 ? 38.54400 11.37900 47.52000 1.000 69.47946 157 THR A CA 1
ATOM 1231 C C . THR A 1 158 ? 38.35300 10.81600 48.92600 1.000 76.23113 157 THR A C 1
ATOM 1232 O O . THR A 1 158 ? 37.25600 10.93300 49.48500 1.000 76.65179 157 THR A O 1
ATOM 1236 N N . TRP A 1 159 ? 39.39800 10.24600 49.51800 1.000 72.48678 158 TRP A N 1
ATOM 1237 C CA . TRP A 1 159 ? 39.25500 9.60000 50.81600 1.000 71.54326 158 TRP A CA 1
ATOM 1238 C C . TRP A 1 159 ? 38.85700 10.55000 51.93300 1.000 69.60166 158 TRP A C 1
ATOM 1239 O O . TRP A 1 159 ? 37.97900 10.18100 52.73200 1.000 75.35981 158 TRP A O 1
ATOM 1250 N N . PRO A 1 160 ? 39.44000 11.74500 52.05800 1.000 68.36866 159 PRO A N 1
ATOM 1251 C CA . PRO A 1 160 ? 39.14000 12.57700 53.23500 1.000 77.52414 159 PRO A CA 1
ATOM 1252 C C . PRO A 1 160 ? 37.65200 12.78900 53.47100 1.000 77.83474 159 PRO A C 1
ATOM 1253 O O . PRO A 1 160 ? 37.19400 12.73500 54.62700 1.000 79.36053 159 PRO A O 1
ATOM 1257 N N . LEU A 1 161 ? 36.87200 12.98500 52.40200 1.000 67.75419 160 LEU A N 1
ATOM 1258 C CA . LEU A 1 161 ? 35.42700 13.14200 52.56300 1.000 80.19582 160 LEU A CA 1
ATOM 1259 C C . LEU A 1 161 ? 34.79600 11.87600 53.13200 1.000 83.74969 160 LEU A C 1
ATOM 1260 O O . LEU A 1 161 ? 33.92000 11.94000 54.00200 1.000 86.81027 160 LEU A O 1
ATOM 1265 N N . ILE A 1 162 ? 35.22600 10.71600 52.63800 1.000 78.62020 161 ILE A N 1
ATOM 1266 C CA . ILE A 1 162 ? 34.71400 9.44500 53.13600 1.000 78.64274 161 ILE A CA 1
ATOM 1267 C C . ILE A 1 162 ? 34.98600 9.31300 54.62600 1.000 89.41246 161 ILE A C 1
ATOM 1268 O O . ILE A 1 162 ? 34.09300 8.98100 55.42000 1.000 87.56935 161 ILE A O 1
ATOM 1273 N N . ALA A 1 163 ? 36.23500 9.56000 55.02000 1.000 80.30511 162 ALA A N 1
ATOM 1274 C CA . ALA A 1 163 ? 36.63100 9.38300 56.41000 1.000 83.80362 162 ALA A CA 1
ATOM 1275 C C . ALA A 1 163 ? 36.09300 10.47700 57.32500 1.000 90.42992 162 ALA A C 1
ATOM 1276 O O . ALA A 1 163 ? 36.18300 10.32400 58.55000 1.000 96.11937 162 ALA A O 1
ATOM 1278 N N . ALA A 1 164 ? 35.52800 11.55600 56.77400 1.000 94.60940 163 ALA A N 1
ATOM 1279 C CA . ALA A 1 164 ? 35.10700 12.68000 57.60700 1.000 91.03150 163 ALA A CA 1
ATOM 1280 C C . ALA A 1 164 ? 34.10300 12.23800 58.66100 1.000 93.17733 163 ALA A C 1
ATOM 1281 O O . ALA A 1 164 ? 34.34000 12.39100 59.86600 1.000 92.25899 163 ALA A O 1
ATOM 1283 N N . ASP A 1 165 ? 32.98500 11.66100 58.22700 1.000 97.25625 164 ASP A N 1
ATOM 1284 C CA . ASP A 1 165 ? 31.94700 11.22800 59.14600 1.000 99.80370 164 ASP A CA 1
ATOM 1285 C C . ASP A 1 165 ? 32.15000 9.78700 59.62000 1.000 100.38741 164 ASP A C 1
ATOM 1286 O O . ASP A 1 165 ? 31.17800 9.13400 60.00500 1.000 113.31796 164 ASP A O 1
ATOM 1291 N N . GLY A 1 166 ? 33.37300 9.28800 59.60200 1.000 98.50719 165 GLY A N 1
ATOM 1292 C CA . GLY A 1 166 ? 33.70400 8.04900 60.24600 1.000 87.77875 165 GLY A CA 1
ATOM 1293 C C . GLY A 1 166 ? 34.07700 6.88000 59.35800 1.000 88.05884 165 GLY A C 1
ATOM 1294 O O . GLY A 1 166 ? 34.06500 5.74200 59.84000 1.000 84.79635 165 GLY A O 1
ATOM 1295 N N . GLY A 1 167 ? 34.38600 7.11600 58.09100 1.000 85.32706 166 GLY A N 1
ATOM 1296 C CA . GLY A 1 167 ? 34.99300 6.07400 57.29400 1.000 78.17155 166 GLY A CA 1
ATOM 1297 C C . GLY A 1 167 ? 36.41500 5.80300 57.74600 1.000 76.33872 166 GLY A C 1
ATOM 1298 O O . GLY A 1 167 ? 37.12200 6.69300 58.21900 1.000 77.84780 166 GLY A O 1
ATOM 1299 N N . TYR A 1 168 ? 36.83400 4.54600 57.61500 1.000 73.78242 167 TYR A N 1
ATOM 1300 C CA . TYR A 1 168 ? 38.19800 4.17800 57.97300 1.000 80.16687 167 TYR A CA 1
ATOM 1301 C C . TYR A 1 168 ? 38.57700 2.86200 57.30700 1.000 85.15559 167 TYR A C 1
ATOM 1302 O O . TYR A 1 168 ? 37.73000 2.13200 56.78300 1.000 83.23967 167 TYR A O 1
ATOM 1311 N N . ALA A 1 169 ? 39.87800 2.56800 57.34700 1.000 79.16617 168 ALA A N 1
ATOM 1312 C CA . ALA A 1 169 ? 40.41000 1.37000 56.71700 1.000 72.99482 168 ALA A CA 1
ATOM 1313 C C . ALA A 1 169 ? 40.48700 0.20000 57.69200 1.000 75.73332 168 ALA A C 1
ATOM 1314 O O . ALA A 1 169 ? 39.77900 -0.79400 57.52500 1.000 78.36229 168 ALA A O 1
ATOM 1316 N N . PHE A 1 170 ? 41.30000 0.31800 58.73600 1.000 75.74486 169 PHE A N 1
ATOM 1317 C CA . PHE A 1 170 ? 41.51600 -0.76900 59.68300 1.000 82.39159 169 PHE A CA 1
ATOM 1318 C C . PHE A 1 170 ? 41.44300 -0.21900 61.09400 1.000 82.52339 169 PHE A C 1
ATOM 1319 O O . PHE A 1 170 ? 42.14800 0.74300 61.41900 1.000 82.99853 169 PHE A O 1
ATOM 1327 N N . LYS A 1 171 ? 40.60000 -0.82900 61.93100 1.000 86.19082 170 LYS A N 1
ATOM 1328 C CA . LYS A 1 171 ? 40.48000 -0.39300 63.32000 1.000 89.94940 170 LYS A CA 1
ATOM 1329 C C . LYS A 1 171 ? 41.83000 -0.51300 64.02000 1.000 86.44791 170 LYS A C 1
ATOM 1330 O O . LYS A 1 171 ? 42.48600 -1.55600 63.96000 1.000 85.82605 170 LYS A O 1
ATOM 1332 N N . TYR A 1 172 ? 42.24700 0.56000 64.67700 1.000 77.48144 171 TYR A N 1
ATOM 1333 C CA . TYR A 1 172 ? 43.53900 0.62100 65.35800 1.000 84.99800 171 TYR A CA 1
ATOM 1334 C C . TYR A 1 172 ? 43.26000 0.64700 66.85900 1.000 100.04661 171 TYR A C 1
ATOM 1335 O O . TYR A 1 172 ? 43.12600 1.71100 67.46200 1.000 112.18725 171 TYR A O 1
ATOM 1344 N N . GLU A 1 173 ? 43.16700 -0.54000 67.45700 1.000 92.52438 172 GLU A N 1
ATOM 1345 C CA . GLU A 1 173 ? 42.86600 -0.69100 68.87100 1.000 89.18111 172 GLU A CA 1
ATOM 1346 C C . GLU A 1 173 ? 43.94400 -1.55100 69.50900 1.000 105.18389 172 GLU A C 1
ATOM 1347 O O . GLU A 1 173 ? 44.39200 -2.54000 68.92000 1.000 98.05988 172 GLU A O 1
ATOM 1349 N N . ASN A 1 174 ? 44.36300 -1.15000 70.71000 1.000 114.63172 173 ASN A N 1
ATOM 1350 C CA . ASN A 1 174 ? 45.38400 -1.84200 71.49700 1.000 104.21973 173 ASN A CA 1
ATOM 1351 C C . ASN A 1 174 ? 46.63200 -2.12500 70.65800 1.000 104.73320 173 ASN A C 1
ATOM 1352 O O . ASN A 1 174 ? 47.08000 -3.26500 70.50900 1.000 115.64237 173 ASN A O 1
ATOM 1355 N N . GLY A 1 175 ? 47.18100 -1.04600 70.08700 1.000 96.71554 174 GLY A N 1
ATOM 1356 C CA . GLY A 1 175 ? 48.49600 -1.06400 69.48200 1.000 101.34673 174 GLY A CA 1
ATOM 1357 C C . GLY A 1 175 ? 48.59800 -1.67500 68.10300 1.000 103.66932 174 GLY A C 1
ATOM 1358 O O . GLY A 1 175 ? 49.54800 -1.36200 67.37700 1.000 93.10337 174 GLY A O 1
ATOM 1359 N N . LYS A 1 176 ? 47.66100 -2.53300 67.71300 1.000 109.14628 175 LYS A N 1
ATOM 1360 C CA . LYS A 1 176 ? 47.73200 -3.27900 66.46500 1.000 93.59267 175 LYS A CA 1
ATOM 1361 C C . LYS A 1 176 ? 46.57500 -2.88100 65.55500 1.000 92.17743 175 LYS A C 1
ATOM 1362 O O . LYS A 1 176 ? 45.60100 -2.26300 65.98800 1.000 99.01429 175 LYS A O 1
ATOM 1365 N N . TYR A 1 177 ? 46.70800 -3.21500 64.27400 1.000 89.71334 176 TYR A N 1
ATOM 1366 C CA . TYR A 1 177 ? 45.64700 -3.02300 63.29100 1.000 79.54019 176 TYR A CA 1
ATOM 1367 C C . TYR A 1 177 ? 44.87600 -4.33100 63.14000 1.000 81.63886 176 TYR A C 1
ATOM 1368 O O . TYR A 1 177 ? 45.47600 -5.38100 62.89300 1.000 92.49301 176 TYR A O 1
ATOM 1377 N N . ASP A 1 178 ? 43.55700 -4.26800 63.30200 1.000 77.39335 177 ASP A N 1
ATOM 1378 C CA . ASP A 1 178 ? 42.69600 -5.43300 63.12300 1.000 83.43731 177 ASP A CA 1
ATOM 1379 C C . ASP A 1 178 ? 42.25400 -5.46100 61.66600 1.000 85.22230 177 ASP A C 1
ATOM 1380 O O . ASP A 1 178 ? 41.41600 -4.65400 61.24700 1.000 88.09635 177 ASP A O 1
ATOM 1385 N N . ILE A 1 179 ? 42.82500 -6.37900 60.88700 1.000 82.82810 178 ILE A N 1
ATOM 1386 C CA . ILE A 1 179 ? 42.54100 -6.40700 59.45300 1.000 81.48277 178 ILE A CA 1
ATOM 1387 C C . ILE A 1 179 ? 41.19400 -7.02400 59.13000 1.000 87.43999 178 ILE A C 1
ATOM 1388 O O . ILE A 1 179 ? 40.78400 -7.00700 57.96400 1.000 98.30747 178 ILE A O 1
ATOM 1393 N N . LYS A 1 180 ? 40.49200 -7.56400 60.11800 1.000 84.80570 179 LYS A N 1
ATOM 1394 C CA . LYS A 1 180 ? 39.13600 -8.04000 59.90700 1.000 84.07433 179 LYS A CA 1
ATOM 1395 C C . LYS A 1 180 ? 38.08100 -6.96700 60.15300 1.000 89.13998 179 LYS A C 1
ATOM 1396 O O . LYS A 1 180 ? 36.92700 -7.15300 59.74700 1.000 84.84794 179 LYS A O 1
ATOM 1399 N N . ASP A 1 181 ? 38.44700 -5.85500 60.79000 1.000 91.46841 180 ASP A N 1
ATOM 1400 C CA . ASP A 1 181 ? 3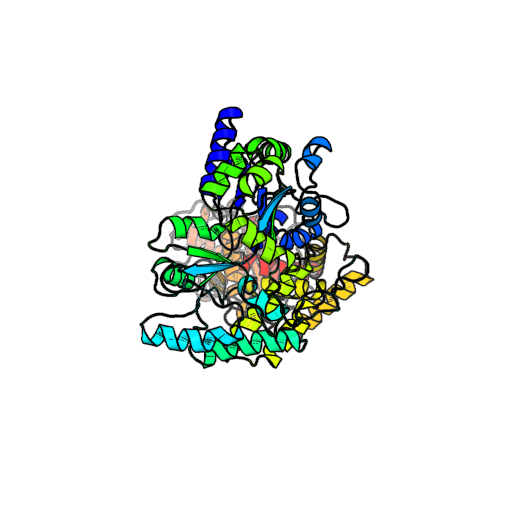7.52500 -4.76100 61.08800 1.000 87.93750 180 ASP A CA 1
ATOM 1401 C C . ASP A 1 181 ? 37.79600 -3.62000 60.11400 1.000 89.61721 180 ASP A C 1
ATOM 1402 O O . ASP A 1 181 ? 38.73800 -2.84400 60.29100 1.000 87.09659 180 ASP A O 1
ATOM 1407 N N . VAL A 1 182 ? 36.94200 -3.49600 59.10400 1.000 87.22740 181 VAL A N 1
ATOM 1408 C CA . VAL A 1 182 ? 37.14900 -2.57600 57.99100 1.000 76.80540 181 VAL A CA 1
ATOM 1409 C C . VAL A 1 182 ? 35.97300 -1.61200 57.93600 1.000 83.12223 181 VAL A C 1
ATOM 1410 O O . VAL A 1 182 ? 34.81200 -2.02800 58.03700 1.000 83.30848 181 VAL A O 1
ATOM 1414 N N . GLY A 1 183 ? 36.27600 -0.32700 57.76300 1.000 82.55267 182 GLY A N 1
ATOM 1415 C CA . GLY A 1 183 ? 35.27100 0.71300 57.83300 1.000 89.32109 182 GLY A CA 1
ATOM 1416 C C . GLY A 1 183 ? 34.95800 1.41100 56.52600 1.000 86.19778 182 GLY A C 1
ATOM 1417 O O . GLY A 1 183 ? 34.83700 2.63900 56.49300 1.000 79.09715 182 GLY A O 1
ATOM 1418 N N . VAL A 1 184 ? 34.82500 0.65000 55.43800 1.000 84.23822 183 VAL A N 1
ATOM 1419 C CA . VAL A 1 184 ? 34.56100 1.25300 54.14300 1.000 83.48548 183 VAL A CA 1
ATOM 1420 C C . VAL A 1 184 ? 33.10500 1.12400 53.71200 1.000 90.70668 183 VAL A C 1
ATOM 1421 O O . VAL A 1 184 ? 32.75400 1.61200 52.63200 1.000 100.28619 183 VAL A O 1
ATOM 1425 N N . ASP A 1 185 ? 32.24300 0.49000 54.51400 1.000 88.73649 184 ASP A N 1
ATOM 1426 C CA . ASP A 1 185 ? 30.81500 0.51100 54.21400 1.000 87.97705 184 ASP A CA 1
ATOM 1427 C C . ASP A 1 185 ? 29.96900 0.84600 55.44000 1.000 94.13654 184 ASP A C 1
ATOM 1428 O O . ASP A 1 185 ? 28.76400 0.56600 55.45200 1.000 106.21246 184 ASP A O 1
ATOM 1433 N N . ASN A 1 186 ? 30.56300 1.43700 56.47200 1.000 82.04343 185 ASN A N 1
ATOM 1434 C CA . ASN A 1 186 ? 29.75100 2.01700 57.52700 1.000 88.86886 185 ASN A CA 1
ATOM 1435 C C . ASN A 1 186 ? 29.06500 3.27300 57.00000 1.000 93.71601 185 ASN A C 1
ATOM 1436 O O . ASN A 1 186 ? 29.43700 3.82800 55.96600 1.000 94.32032 185 ASN A O 1
ATOM 1441 N N . ALA A 1 187 ? 28.03700 3.71600 57.72100 1.000 101.96480 186 ALA A N 1
ATOM 1442 C CA . ALA A 1 187 ? 27.18900 4.78200 57.20500 1.000 101.34032 186 ALA A CA 1
ATOM 1443 C C . ALA A 1 187 ? 27.91900 6.11400 57.07900 1.000 95.01663 186 ALA A C 1
ATOM 1444 O O . ALA A 1 187 ? 27.47000 6.97200 56.31500 1.000 96.81873 186 ALA A O 1
ATOM 1446 N N . GLY A 1 188 ? 29.02800 6.31400 57.79500 1.000 97.79424 187 GLY A N 1
ATOM 1447 C CA . GLY A 1 188 ? 29.80600 7.53300 57.60100 1.000 97.96830 187 GLY A CA 1
ATOM 1448 C C . GLY A 1 188 ? 30.50200 7.57300 56.25200 1.000 93.83365 187 GLY A C 1
ATOM 1449 O O . GLY A 1 188 ? 30.50400 8.60400 55.56100 1.000 98.52549 187 GLY A O 1
ATOM 1450 N N . ALA A 1 189 ? 31.09900 6.45100 55.85400 1.000 90.83960 188 ALA A N 1
ATOM 1451 C CA . ALA A 1 189 ? 31.70200 6.36000 54.53200 1.000 85.19510 188 ALA A CA 1
ATOM 1452 C C . ALA A 1 189 ? 30.63900 6.44200 53.44500 1.000 87.24643 188 ALA A C 1
ATOM 1453 O O . ALA A 1 189 ? 30.83100 7.12200 52.42500 1.000 89.83166 188 ALA A O 1
ATOM 1455 N N . LYS A 1 190 ? 29.51200 5.75400 53.64600 1.000 82.95832 189 LYS A N 1
ATOM 1456 C CA . LYS A 1 190 ? 28.39300 5.88900 52.72200 1.000 86.39433 189 LYS A CA 1
ATOM 1457 C C . LYS A 1 190 ? 27.99200 7.35100 52.57900 1.000 91.10963 189 LYS A C 1
ATOM 1458 O O . LYS A 1 190 ? 27.75000 7.83000 51.46800 1.000 95.41062 189 LYS A O 1
ATOM 1461 N N . ALA A 1 191 ? 27.94700 8.08300 53.69400 1.000 89.35880 190 ALA A N 1
ATOM 1462 C CA . ALA A 1 191 ? 27.56600 9.49200 53.65500 1.000 87.68307 190 ALA A CA 1
ATOM 1463 C C . ALA A 1 191 ? 28.53300 10.30400 52.80800 1.000 90.61404 190 ALA A C 1
ATOM 1464 O O . ALA A 1 191 ? 28.11600 11.10400 51.95000 1.000 89.70974 190 ALA A O 1
ATOM 1466 N N . GLY A 1 192 ? 29.83400 10.10900 53.03500 1.000 85.82168 191 GLY A N 1
ATOM 1467 C CA . GLY A 1 192 ? 30.82200 10.85200 52.26000 1.000 86.72795 191 GLY A CA 1
ATOM 1468 C C . GLY A 1 192 ? 30.70500 10.59900 50.76500 1.000 86.32014 191 GLY A C 1
ATOM 1469 O O . GLY A 1 192 ? 30.61600 11.54100 49.95200 1.000 84.20624 191 GLY A O 1
ATOM 1470 N N . LEU A 1 193 ? 30.67100 9.32200 50.37500 1.000 90.01263 192 LEU A N 1
ATOM 1471 C CA . LEU A 1 193 ? 30.65200 9.03200 48.94100 1.000 93.76682 192 LEU A CA 1
ATOM 1472 C C . LEU A 1 193 ? 29.32500 9.44800 48.30800 1.000 92.79178 192 LEU A C 1
ATOM 1473 O O . LEU A 1 193 ? 29.30100 9.84100 47.13600 1.000 89.51752 192 LEU A O 1
ATOM 1478 N N . THR A 1 194 ? 28.21300 9.35400 49.04500 1.000 86.12208 193 THR A N 1
ATOM 1479 C CA . THR A 1 194 ? 26.94400 9.79000 48.47600 1.000 94.16067 193 THR A CA 1
ATOM 1480 C C . THR A 1 194 ? 26.96900 11.28400 48.18200 1.000 96.81224 193 THR A C 1
ATOM 1481 O O . THR A 1 194 ? 26.49200 11.71800 47.12500 1.000 96.29916 193 THR A O 1
ATOM 1485 N N . PHE A 1 195 ? 27.53200 12.09200 49.09300 1.000 92.96066 194 PHE A N 1
ATOM 1486 C CA . PHE A 1 195 ? 27.67300 13.52100 48.79300 1.000 89.17038 194 PHE A CA 1
ATOM 1487 C C . PHE A 1 195 ? 28.48000 13.72800 47.51300 1.000 90.79579 194 PHE A C 1
ATOM 1488 O O . PHE A 1 195 ? 28.11300 14.54300 46.64200 1.000 92.97671 194 PHE A O 1
ATOM 1496 N N . LEU A 1 196 ? 29.56800 12.96800 47.36100 1.000 90.74410 195 LEU A N 1
ATOM 1497 C CA . LEU A 1 196 ? 30.39200 13.10900 46.15500 1.000 86.28456 195 LEU A CA 1
ATOM 1498 C C . LEU A 1 196 ? 29.59800 12.79500 44.88400 1.000 91.28677 195 LEU A C 1
ATOM 1499 O O . LEU A 1 196 ? 29.56800 13.58800 43.92600 1.000 94.24088 195 LEU A O 1
ATOM 1504 N N . VAL A 1 197 ? 28.95700 11.62500 44.84900 1.000 91.80639 196 VAL A N 1
ATOM 1505 C CA . VAL A 1 197 ? 28.26100 11.22500 43.62700 1.000 88.57503 196 VAL A CA 1
ATOM 1506 C C . VAL A 1 197 ? 27.08600 12.16300 43.36000 1.000 98.01756 196 VAL A C 1
ATOM 1507 O O . VAL A 1 197 ? 26.69900 12.37400 42.20300 1.000 98.71554 196 VAL A O 1
ATOM 1511 N N . ASP A 1 198 ? 26.50500 12.75100 44.41300 1.000 102.70221 197 ASP A N 1
ATOM 1512 C CA . ASP 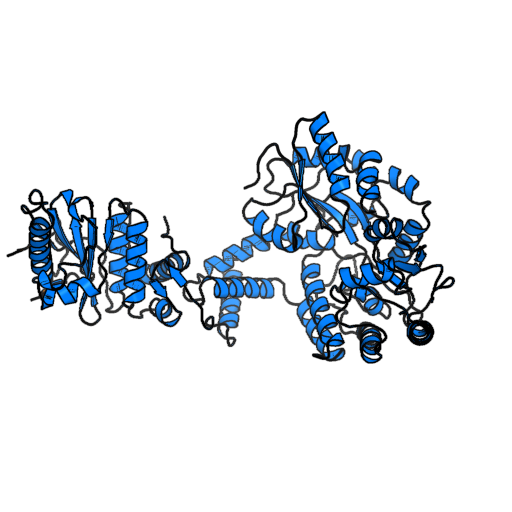A 1 198 ? 25.48400 13.77500 44.20700 1.000 105.59599 197 ASP A CA 1
ATOM 1513 C C . ASP A 1 198 ? 26.06400 14.96400 43.45300 1.000 107.07985 197 ASP A C 1
ATOM 1514 O O . ASP A 1 198 ? 25.39600 15.55000 42.59300 1.000 102.19719 197 ASP A O 1
ATOM 1519 N N . LEU A 1 199 ? 27.31000 15.33600 43.76300 1.000 103.51883 198 LEU A N 1
ATOM 1520 C CA . LEU A 1 199 ? 27.95500 16.39100 42.97200 1.000 101.34054 198 LEU A CA 1
ATOM 1521 C C . LEU A 1 199 ? 28.11700 15.97400 41.51100 1.000 95.03506 198 LEU A C 1
ATOM 1522 O O . LEU A 1 199 ? 28.02500 16.81100 40.60400 1.000 93.50605 198 LEU A O 1
ATOM 1527 N N . ILE A 1 200 ? 28.41100 14.69500 41.26400 1.000 94.76946 199 ILE A N 1
ATOM 1528 C CA . ILE A 1 200 ? 28.51100 14.25900 39.86200 1.000 95.77935 199 ILE A CA 1
ATOM 1529 C C . ILE A 1 200 ? 27.14800 14.36100 39.16800 1.000 102.72152 199 ILE A C 1
ATOM 1530 O O . ILE A 1 200 ? 27.05800 14.79000 38.01100 1.000 101.76165 199 ILE A O 1
ATOM 1535 N N . LYS A 1 201 ? 26.06800 13.95800 39.85500 1.000 96.60187 200 LYS A N 1
ATOM 1536 C CA . LYS A 1 201 ? 24.74300 13.98700 39.24200 1.000 98.23966 200 LYS A CA 1
ATOM 1537 C C . LYS A 1 201 ? 24.17200 15.39500 39.14300 1.000 102.91713 200 LYS A C 1
ATOM 1538 O O . LYS A 1 201 ? 23.21800 15.61000 38.38600 1.000 110.32550 200 LYS A O 1
ATOM 1541 N N . ASN A 1 202 ? 24.72700 16.35300 39.88700 1.000 105.50930 201 ASN A N 1
ATOM 1542 C CA . ASN A 1 202 ? 24.34600 17.75600 39.78900 1.000 105.25470 201 ASN A CA 1
ATOM 1543 C C . ASN A 1 202 ? 25.22600 18.53400 38.81200 1.000 98.25060 201 ASN A C 1
ATOM 1544 O O . ASN A 1 202 ? 25.11000 19.76100 38.73000 1.000 105.68706 201 ASN A O 1
ATOM 1549 N N . LYS A 1 203 ? 26.11500 17.84900 38.09400 1.000 97.73364 202 LYS A N 1
ATOM 1550 C CA . LYS A 1 203 ? 27.01800 18.48700 37.13200 1.000 110.63426 202 LYS A CA 1
ATOM 1551 C C . LYS A 1 203 ? 27.84200 19.60100 37.78100 1.000 110.87567 202 LYS A C 1
ATOM 1552 O O . LYS A 1 203 ? 28.18200 20.59800 37.13500 1.000 113.87056 202 LYS A O 1
ATOM 1557 N N . HIS A 1 204 ? 28.17300 19.44200 39.06100 1.000 100.64354 203 HIS A N 1
ATOM 1558 C CA . HIS A 1 204 ? 29.11900 20.32100 39.72400 1.000 86.94094 203 HIS A CA 1
ATOM 1559 C C . HIS A 1 204 ? 30.55600 19.86000 39.52600 1.000 94.40771 203 HIS A C 1
ATOM 1560 O O . HIS A 1 204 ? 31.48200 20.68100 39.56900 1.000 97.53870 203 HIS A O 1
ATOM 1567 N N . MET A 1 205 ? 30.75200 18.56200 39.30800 1.000 90.80131 204 MET A N 1
ATOM 1568 C CA . MET A 1 205 ? 32.04200 17.99900 38.95500 1.000 83.04252 204 MET A CA 1
ATOM 1569 C C . MET A 1 205 ? 31.83200 16.93400 37.88800 1.000 86.95757 204 MET A C 1
ATOM 1570 O O . MET A 1 205 ? 30.73200 16.40100 37.72700 1.000 93.48946 204 MET A O 1
ATOM 1575 N N . ASN A 1 206 ? 32.90100 16.62400 37.15400 1.000 93.67767 205 ASN A N 1
ATOM 1576 C CA . ASN A 1 206 ? 32.86300 15.59500 36.12400 1.000 104.01567 205 ASN A CA 1
ATOM 1577 C C . ASN A 1 206 ? 33.53700 14.34100 36.66200 1.000 88.56691 205 ASN A C 1
ATOM 1578 O O . ASN A 1 206 ? 34.61900 14.41600 37.25400 1.000 90.75033 205 ASN A O 1
ATOM 1583 N N . ALA A 1 207 ? 32.89100 13.19400 36.45000 1.000 78.80845 206 ALA A N 1
ATOM 1584 C CA . ALA A 1 207 ? 33.37500 11.93400 36.99200 1.000 81.26982 206 ALA A CA 1
ATOM 1585 C C . ALA A 1 207 ? 34.65000 11.44100 36.32000 1.000 81.49828 206 ALA A C 1
ATOM 1586 O O . ALA A 1 207 ? 35.33900 10.58100 36.88300 1.000 80.24969 206 ALA A O 1
ATOM 1588 N N . ASP A 1 208 ? 34.98100 11.96100 35.14100 1.000 80.75541 207 ASP A N 1
ATOM 1589 C CA . ASP A 1 208 ? 36.15200 11.52500 34.39100 1.000 76.38477 207 ASP A CA 1
ATOM 1590 C C . ASP A 1 208 ? 37.40700 12.31900 34.73300 1.000 76.52918 207 ASP A C 1
ATOM 1591 O O . ASP A 1 208 ? 38.48400 11.99800 34.21500 1.000 72.34061 207 ASP A O 1
ATOM 1594 N N . THR A 1 209 ? 37.30100 13.33100 35.59400 1.000 73.41967 208 THR A N 1
ATOM 1595 C CA . THR A 1 209 ? 38.45600 14.16800 35.90800 1.000 72.32393 208 THR A CA 1
ATOM 1596 C C . THR A 1 209 ? 39.56500 13.33700 36.54200 1.000 66.70220 208 THR A C 1
ATOM 1597 O O . THR A 1 209 ? 39.33100 12.59200 37.49500 1.000 73.27381 208 THR A O 1
ATOM 1601 N N . ASP A 1 210 ? 40.77600 13.48100 36.01200 1.000 64.95391 209 ASP A N 1
ATOM 1602 C CA . ASP A 1 210 ? 41.97700 12.84700 36.54100 1.000 64.85670 209 ASP A CA 1
ATOM 1603 C C . ASP A 1 210 ? 42.96000 13.94300 36.97500 1.000 65.87468 209 ASP A C 1
ATOM 1604 O O . ASP A 1 210 ? 42.62100 15.13400 37.02500 1.000 59.83430 209 ASP A O 1
ATOM 1609 N N . TYR A 1 211 ? 44.18500 13.53200 37.31100 1.000 61.55352 210 TYR A N 1
ATOM 1610 C CA . TYR A 1 211 ? 45.15300 14.48600 37.83800 1.000 57.00512 210 TYR A CA 1
ATOM 1611 C C . TYR A 1 211 ? 45.44500 15.58400 36.82600 1.000 57.45745 210 TYR A C 1
ATOM 1612 O O . TYR A 1 211 ? 45.37700 16.77900 37.14900 1.000 57.58474 210 TYR A O 1
ATOM 1621 N N . SER A 1 212 ? 45.74800 15.19200 35.58100 1.000 64.07684 211 SER A N 1
ATOM 1622 C CA . SER A 1 212 ? 46.17400 16.15600 34.56200 1.000 63.91368 211 SER A CA 1
ATOM 1623 C C . SER A 1 212 ? 45.08100 17.16800 34.24700 1.000 64.75555 211 SER A C 1
ATOM 1624 O O . SER A 1 212 ? 45.34800 18.37700 34.14100 1.000 62.19069 211 SER A O 1
ATOM 1627 N N . ILE A 1 213 ? 43.84200 16.69000 34.10700 1.000 60.78699 212 ILE A N 1
ATOM 1628 C CA . ILE A 1 213 ? 42.71500 17.57000 33.81400 1.000 62.34824 212 ILE A CA 1
ATOM 1629 C C . ILE A 1 213 ? 42.55400 18.62000 34.90600 1.000 68.46696 212 ILE A C 1
ATOM 1630 O O . ILE A 1 213 ? 42.42600 19.82300 34.63100 1.000 67.96632 212 ILE A O 1
ATOM 1635 N N . ALA A 1 214 ? 42.55600 18.18100 36.16600 1.000 64.48432 213 ALA A N 1
ATOM 1636 C CA . ALA A 1 214 ? 42.33500 19.11300 37.26600 1.000 61.93654 213 ALA A CA 1
ATOM 1637 C C . ALA A 1 214 ? 43.47600 20.11500 37.39000 1.000 64.93762 213 ALA A C 1
ATOM 1638 O O . ALA A 1 214 ? 43.24000 21.30400 37.65700 1.000 67.67350 213 ALA A O 1
ATOM 1640 N N . GLU A 1 215 ? 44.72400 19.65700 37.22000 1.000 60.56897 214 GLU A N 1
ATOM 1641 C CA . GLU A 1 215 ? 45.84600 20.58700 37.33800 1.000 63.68209 214 GLU A CA 1
ATOM 1642 C C . GLU A 1 215 ? 45.75200 21.67500 36.27600 1.000 69.89094 214 GLU A C 1
ATOM 1643 O O . GLU A 1 215 ? 45.92500 22.87000 36.57300 1.000 62.60216 214 GLU A O 1
ATOM 1649 N N . ALA A 1 216 ? 45.45100 21.28300 35.03000 1.000 70.57070 215 ALA A N 1
ATOM 1650 C CA . ALA A 1 216 ? 45.32200 22.28500 33.97600 1.000 61.63371 215 ALA A CA 1
ATOM 1651 C C . ALA A 1 216 ? 44.19200 23.25100 34.28300 1.000 67.52806 215 ALA A C 1
ATOM 1652 O O . ALA A 1 216 ? 44.33500 24.46500 34.09300 1.000 68.78692 215 ALA A O 1
ATOM 1654 N N . ALA A 1 217 ? 43.06000 22.73100 34.77100 1.000 70.63200 216 ALA A N 1
ATOM 1655 C CA . ALA A 1 217 ? 41.93100 23.60400 35.08800 1.000 65.13974 216 ALA A CA 1
ATOM 1656 C C . ALA A 1 217 ? 42.32800 24.65800 36.11100 1.000 71.41728 216 ALA A C 1
ATOM 1657 O O . ALA A 1 217 ? 42.05000 25.85000 35.92800 1.000 79.01857 216 ALA A O 1
ATOM 1659 N N . PHE A 1 218 ? 42.99200 24.23700 37.19500 1.000 69.40678 217 PHE A N 1
ATOM 1660 C CA . PHE A 1 218 ? 43.27200 25.18700 38.26500 1.000 63.08549 217 PHE A CA 1
ATOM 1661 C C . PHE A 1 218 ? 44.34700 26.18800 37.85300 1.000 69.84765 217 PHE A C 1
ATOM 1662 O O . PHE A 1 218 ? 44.21500 27.38800 38.11800 1.000 71.93231 217 PHE A O 1
ATOM 1670 N N . ASN A 1 219 ? 45.41200 25.72000 37.19500 1.000 68.31545 218 ASN A N 1
ATOM 1671 C CA . ASN A 1 219 ? 46.51000 26.62000 36.86600 1.000 61.83746 218 ASN A CA 1
ATOM 1672 C C . ASN A 1 219 ? 46.17300 27.56500 35.72300 1.000 64.45678 218 ASN A C 1
ATOM 1673 O O . ASN A 1 219 ? 46.82800 28.60400 35.58700 1.000 63.87832 218 ASN A O 1
ATOM 1678 N N . LYS A 1 220 ? 45.17800 27.23200 34.89900 1.000 64.39701 219 LYS A N 1
ATOM 1679 C CA . LYS A 1 220 ? 44.70200 28.14900 33.87000 1.000 67.79892 219 LYS A CA 1
ATOM 1680 C C . LYS A 1 220 ? 43.66700 29.14400 34.40000 1.000 70.01244 219 LYS A C 1
ATOM 1681 O O . LYS A 1 220 ? 43.22200 30.01500 33.64500 1.000 82.59219 219 LYS A O 1
ATOM 1686 N N . GLY A 1 221 ? 43.28400 29.05200 35.66900 1.000 77.78721 220 GLY A N 1
ATOM 1687 C CA . GLY A 1 221 ? 42.28400 29.95500 36.21700 1.000 78.14154 220 GLY A CA 1
ATOM 1688 C C . GLY A 1 221 ? 40.87300 29.68000 35.74400 1.000 85.02170 220 GLY A C 1
ATOM 1689 O O . GLY A 1 221 ? 40.03700 30.59500 35.71600 1.000 87.45367 220 GLY A O 1
ATOM 1690 N N . GLU A 1 222 ? 40.59000 28.44500 35.34700 1.000 79.06019 221 GLU A N 1
ATOM 1691 C CA . GLU A 1 222 ? 39.25700 28.04800 34.91800 1.000 79.55754 221 GLU A CA 1
ATOM 1692 C C . GLU A 1 222 ? 38.43700 27.45200 36.05300 1.000 79.28374 221 GLU A C 1
ATOM 1693 O O . GLU A 1 222 ? 37.21500 27.31100 35.90900 1.000 76.86136 221 GLU A O 1
ATOM 1699 N N . THR A 1 223 ? 39.07400 27.10600 37.17300 1.000 82.13935 222 THR A N 1
ATOM 1700 C CA . THR A 1 223 ? 38.37500 26.65200 38.37100 1.000 79.01948 222 THR A CA 1
ATOM 1701 C C . THR A 1 223 ? 39.06900 27.25100 39.58600 1.000 78.82128 222 THR A C 1
ATOM 1702 O O . THR A 1 223 ? 40.29400 27.41900 39.60500 1.000 83.61510 222 THR A O 1
ATOM 1706 N N . ALA A 1 224 ? 38.26700 27.57100 40.60000 1.000 73.88091 223 ALA A N 1
ATOM 1707 C CA . ALA A 1 224 ? 38.73800 28.32500 41.75200 1.000 71.12977 223 ALA A CA 1
ATOM 1708 C C . ALA A 1 224 ? 39.28600 27.46000 42.88000 1.000 76.20733 223 ALA A C 1
ATOM 1709 O O . ALA A 1 224 ? 39.90200 28.00100 43.80100 1.000 78.78183 223 ALA A O 1
ATOM 1711 N N . MET A 1 225 ? 39.08100 26.14700 42.84800 1.000 75.64446 224 MET A N 1
ATOM 1712 C CA . MET A 1 225 ? 39.55400 25.31200 43.93500 1.000 67.42423 224 MET A CA 1
ATOM 1713 C C . MET A 1 225 ? 40.00600 23.96100 43.41700 1.000 68.54794 224 MET A C 1
ATOM 1714 O O . MET A 1 225 ? 39.50600 23.46400 42.40400 1.000 72.08369 224 MET A O 1
ATOM 1719 N N . THR A 1 226 ? 40.93600 23.36200 44.15700 1.000 68.86313 225 THR A N 1
ATOM 1720 C CA . THR A 1 226 ? 41.47400 22.04400 43.85500 1.000 72.15025 225 THR A CA 1
ATOM 1721 C C . THR A 1 226 ? 42.00700 21.45400 45.15500 1.000 69.47244 225 THR A C 1
ATOM 1722 O O . THR A 1 226 ? 42.08500 22.13200 46.18400 1.000 62.09045 225 THR A O 1
ATOM 1726 N N . ILE A 1 227 ? 42.35500 20.17000 45.09800 1.000 67.64627 226 ILE A N 1
ATOM 1727 C CA . ILE A 1 227 ? 42.84100 19.42400 46.25100 1.000 63.86342 226 ILE A CA 1
ATOM 1728 C C . ILE A 1 227 ? 44.10000 18.69100 45.83200 1.000 67.76522 226 ILE A C 1
ATOM 1729 O O . ILE A 1 227 ? 44.06400 17.89400 44.88300 1.000 68.04129 226 ILE A O 1
ATOM 1734 N N . ASN A 1 228 ? 45.20500 18.94000 46.53600 1.000 61.44185 227 ASN A N 1
ATOM 1735 C CA . ASN A 1 228 ? 46.47700 18.33200 46.15800 1.000 67.69752 227 ASN A CA 1
ATOM 1736 C C . ASN A 1 228 ? 47.48900 18.49600 47.28400 1.000 67.63918 227 ASN A C 1
ATOM 1737 O O . ASN A 1 228 ? 47.23300 19.15700 48.29900 1.000 61.91030 227 ASN A O 1
ATOM 1742 N N . GLY A 1 229 ? 48.66900 17.89800 47.07200 1.000 62.32378 228 GLY A N 1
ATOM 1743 C CA . GLY A 1 229 ? 49.74100 17.90600 48.03200 1.000 55.04038 228 GLY A CA 1
ATOM 1744 C C . GLY A 1 229 ? 50.81300 18.93000 47.72200 1.000 57.22105 228 GLY A C 1
ATOM 1745 O O . GLY A 1 229 ? 50.67800 19.75700 46.82400 1.000 63.13669 228 GLY A O 1
ATOM 1746 N N . PRO A 1 230 ? 51.89600 18.90500 48.49800 1.000 58.67983 229 PRO A N 1
ATOM 1747 C CA . PRO A 1 230 ? 52.96600 19.89900 48.29700 1.000 61.71070 229 PRO A CA 1
ATOM 1748 C C . PRO A 1 230 ? 53.60800 19.83700 46.92800 1.000 56.78848 229 PRO A C 1
ATOM 1749 O O . PRO A 1 230 ? 54.01800 20.88100 46.39700 1.000 62.91963 229 PRO A O 1
ATOM 1753 N N . TRP A 1 231 ? 53.69600 18.64500 46.33200 1.000 60.35177 230 TRP A N 1
ATOM 1754 C CA . TRP A 1 231 ? 54.36600 18.48600 45.04700 1.000 61.12493 230 TRP A CA 1
ATOM 1755 C C . TRP A 1 231 ? 53.75500 19.35300 43.95500 1.000 57.28226 230 TRP A C 1
ATOM 1756 O O . TRP A 1 231 ? 54.43100 19.66200 42.97200 1.000 61.67980 230 TRP A O 1
ATOM 1767 N N . ALA A 1 232 ? 52.48700 19.73300 44.09100 1.000 54.98889 231 ALA A N 1
ATOM 1768 C CA . ALA A 1 232 ? 51.83700 20.51900 43.05200 1.000 56.81256 231 ALA A CA 1
ATOM 1769 C C . ALA A 1 232 ? 52.29000 21.97000 43.05200 1.000 65.81741 231 ALA A C 1
ATOM 1770 O O . ALA A 1 232 ? 52.26100 22.62600 41.99200 1.000 70.53296 231 ALA A O 1
ATOM 1772 N N . TRP A 1 233 ? 52.75500 22.47100 44.19800 1.000 61.31492 232 TRP A N 1
ATOM 1773 C CA . TRP A 1 233 ? 52.86600 23.91500 44.38100 1.000 59.72808 232 TRP A CA 1
ATOM 1774 C C . TRP A 1 233 ? 53.77200 24.55100 43.33900 1.000 61.36563 232 TRP A C 1
ATOM 1775 O O . TRP A 1 233 ? 53.46400 25.63300 42.82300 1.000 61.55867 232 TRP A O 1
ATOM 1786 N N . SER A 1 234 ? 54.89300 23.90100 43.01900 1.000 57.24938 233 SER A N 1
ATOM 1787 C CA . SER A 1 234 ? 55.85000 24.50800 42.09400 1.000 55.63975 233 SER A CA 1
ATOM 1788 C C . SER A 1 234 ? 55.19600 24.83900 40.75400 1.000 61.58826 233 SER A C 1
ATOM 1789 O O . SER A 1 234 ? 55.41100 25.93000 40.20600 1.000 63.98083 233 SER A O 1
ATOM 1792 N N . ASN A 1 235 ? 54.35400 23.93200 40.23000 1.000 60.96049 234 ASN A N 1
ATOM 1793 C CA . ASN A 1 235 ? 53.75000 24.19100 38.92600 1.000 58.74871 234 ASN A CA 1
ATOM 1794 C C . ASN A 1 235 ? 52.72600 25.32200 38.97300 1.000 66.52836 234 ASN A C 1
ATOM 1795 O O . ASN A 1 235 ? 52.35700 25.84900 37.91500 1.000 64.49341 234 ASN A O 1
ATOM 1800 N N . ILE A 1 236 ? 52.26100 25.70300 40.16100 1.000 61.45048 235 ILE A N 1
ATOM 1801 C CA . ILE A 1 236 ? 51.38000 26.85600 40.27900 1.000 58.33379 235 ILE A CA 1
ATOM 1802 C C . ILE A 1 236 ? 52.17900 28.14200 40.46700 1.000 59.36075 235 ILE A C 1
ATOM 1803 O O . ILE A 1 236 ? 51.68800 29.22800 40.12900 1.000 61.20068 235 ILE A O 1
ATOM 1808 N N . ASP A 1 237 ? 53.41100 28.05400 40.99700 1.000 58.65870 236 ASP A N 1
ATOM 1809 C CA . ASP A 1 237 ? 54.23500 29.25600 41.08900 1.000 59.56474 236 ASP A CA 1
ATOM 1810 C C . ASP A 1 237 ? 54.42800 29.84700 39.70400 1.000 60.17399 236 ASP A C 1
ATOM 1811 O O . ASP A 1 237 ? 54.46400 31.07200 39.52600 1.000 61.44149 236 ASP A O 1
ATOM 1816 N N . THR A 1 238 ? 54.52500 28.96700 38.70500 1.000 71.25506 237 THR A N 1
ATOM 1817 C CA . THR A 1 238 ? 54.76900 29.30900 37.31100 1.000 60.15632 237 THR A CA 1
ATOM 1818 C C . THR A 1 238 ? 53.52800 29.77100 36.57600 1.000 67.46162 237 THR A C 1
ATOM 1819 O O . THR A 1 238 ? 53.65900 30.39700 35.51700 1.000 62.07675 237 THR A O 1
ATOM 1823 N N . SER A 1 239 ? 52.33900 29.50600 37.11000 1.000 64.11801 238 SER A N 1
ATOM 1824 C CA . SER A 1 239 ? 51.12000 29.76600 36.36900 1.000 65.23884 238 SER A CA 1
ATOM 1825 C C . SER A 1 239 ? 50.62000 31.18600 36.61200 1.000 63.45070 238 SER A C 1
ATOM 1826 O O . SER A 1 239 ? 51.23000 31.97800 37.33000 1.000 63.73664 238 SER A O 1
ATOM 1829 N N . LYS A 1 240 ? 49.48900 31.50600 35.97900 1.000 64.61273 239 LYS A N 1
ATOM 1830 C CA . LYS A 1 240 ? 48.83400 32.79500 36.16400 1.000 66.26567 239 LYS A CA 1
ATOM 1831 C C . LYS A 1 240 ? 48.32400 32.99500 37.58500 1.000 70.58024 239 LYS A C 1
ATOM 1832 O O . LYS A 1 240 ? 48.14400 34.14600 38.00300 1.000 71.30281 239 LYS A O 1
ATOM 1836 N N . VAL A 1 241 ? 48.11300 31.90800 38.34300 1.000 65.03795 240 VAL A N 1
ATOM 1837 C CA . VAL A 1 241 ? 47.25800 31.93900 39.52800 1.000 65.40874 240 VAL A CA 1
ATOM 1838 C C . VAL A 1 241 ? 48.03300 32.41900 40.74700 1.000 71.07146 240 VAL A C 1
ATOM 1839 O O . VAL A 1 241 ? 49.18600 32.02700 40.97300 1.000 70.91497 240 VAL A O 1
ATOM 1843 N N . ASN A 1 242 ? 47.38600 33.26600 41.54700 1.000 72.95259 241 ASN A N 1
ATOM 1844 C CA . ASN A 1 242 ? 47.83500 33.58400 42.89900 1.000 74.21774 241 ASN A CA 1
ATOM 1845 C C . ASN A 1 242 ? 47.02500 32.71700 43.85000 1.000 77.73185 241 ASN A C 1
ATOM 1846 O O . ASN A 1 242 ? 45.80900 32.90400 43.97900 1.000 74.40523 241 ASN A O 1
ATOM 1851 N N . TYR A 1 243 ? 47.69100 31.78300 44.52000 1.000 78.04761 242 TYR A N 1
ATOM 1852 C CA . TYR A 1 243 ? 46.99700 30.72400 45.23400 1.000 74.59067 242 TYR A CA 1
ATOM 1853 C C . TYR A 1 243 ? 47.36900 30.70100 46.70900 1.000 67.53207 242 TYR A C 1
ATOM 1854 O O . TYR A 1 243 ? 48.43800 31.15800 47.11500 1.000 66.73319 242 TYR A O 1
ATOM 1863 N N . GLY A 1 244 ? 46.46200 30.13700 47.50200 1.000 71.36799 243 GLY A N 1
ATOM 1864 C CA . GLY A 1 244 ? 46.72800 29.88100 48.89700 1.000 74.93853 243 GLY A CA 1
ATOM 1865 C C . GLY A 1 244 ? 46.48900 28.41900 49.22200 1.000 65.84030 243 GLY A C 1
ATOM 1866 O O . GLY A 1 244 ? 45.84500 27.68500 48.47000 1.000 65.38540 243 GLY A O 1
ATOM 1867 N N . VAL A 1 245 ? 47.04100 28.00400 50.35700 1.000 64.59690 244 VAL A N 1
ATOM 1868 C CA . VAL A 1 245 ? 46.87500 26.65100 50.86800 1.000 64.37632 244 VAL A CA 1
ATOM 1869 C C . VAL A 1 245 ? 46.17300 26.76400 52.21100 1.000 70.66094 244 VAL A C 1
ATOM 1870 O O . VAL A 1 245 ? 46.67300 27.43200 53.12400 1.000 73.49612 244 VAL A O 1
ATOM 1874 N N . THR A 1 246 ? 45.03100 26.10100 52.33700 1.000 67.25018 245 THR A N 1
ATOM 1875 C CA . THR A 1 246 ? 44.16900 26.28600 53.49000 1.000 70.79778 245 THR A CA 1
ATOM 1876 C C . THR A 1 246 ? 43.59800 24.93900 53.90600 1.000 70.00529 245 THR A C 1
ATOM 1877 O O . THR A 1 246 ? 43.72200 23.93700 53.20000 1.000 71.23588 245 THR A O 1
ATOM 1881 N N . VAL A 1 247 ? 42.96900 24.93000 55.08100 1.000 84.71227 246 VAL A N 1
ATOM 1882 C CA . VAL A 1 247 ? 42.38400 23.70700 55.61000 1.000 78.94523 246 VAL A CA 1
ATOM 1883 C C . VAL A 1 247 ? 41.28900 23.20300 54.67800 1.000 77.63753 246 VAL A C 1
ATOM 1884 O O . VAL A 1 247 ? 40.53200 23.98600 54.08400 1.000 73.01416 246 VAL A O 1
ATOM 1888 N N . LEU A 1 248 ? 41.20200 21.88100 54.56100 1.000 68.18776 247 LEU A N 1
ATOM 1889 C CA . LEU A 1 248 ? 40.14300 21.28000 53.77100 1.000 68.20834 247 LEU A CA 1
ATOM 1890 C C . LEU A 1 248 ? 38.78900 21.61700 54.38200 1.000 70.59919 247 LEU A C 1
ATOM 1891 O O . LEU A 1 248 ? 38.68300 21.84300 55.59400 1.000 86.96484 247 LEU A O 1
ATOM 1896 N N . PRO A 1 249 ? 37.73400 21.63400 53.58400 1.000 71.22551 248 PRO A N 1
ATOM 1897 C CA . PRO A 1 249 ? 36.40100 21.84500 54.15000 1.000 85.69249 248 PRO A CA 1
ATOM 1898 C C . PRO A 1 249 ? 36.02900 20.70000 55.08000 1.000 84.24609 248 PRO A C 1
ATOM 1899 O O . PRO A 1 249 ? 36.64700 19.63200 55.08500 1.000 77.82613 248 PRO A O 1
ATOM 1903 N N . THR A 1 250 ? 35.01400 20.95600 55.89200 1.000 79.82604 249 THR A N 1
ATOM 1904 C CA . THR A 1 250 ? 34.51100 20.00000 56.86500 1.000 81.57192 249 THR A CA 1
ATOM 1905 C C . THR A 1 250 ? 33.18000 19.45600 56.36400 1.000 86.81312 249 THR A C 1
ATOM 1906 O O . THR A 1 250 ? 32.31600 20.22200 55.92300 1.000 94.71975 249 THR A O 1
ATOM 1910 N N . PHE A 1 251 ? 33.02400 18.14100 56.42100 1.000 84.28052 250 PHE A N 1
ATOM 1911 C CA . PHE A 1 251 ? 31.79800 17.47700 56.00300 1.000 88.61517 250 PHE A CA 1
ATOM 1912 C C . PHE A 1 251 ? 31.02300 17.09600 57.25500 1.000 91.21058 250 PHE A C 1
ATOM 1913 O O . PHE A 1 251 ? 31.54500 16.38200 58.11900 1.000 90.43395 250 PHE A O 1
ATOM 1921 N N . LYS A 1 252 ? 29.78400 17.57600 57.35400 1.000 94.55424 251 LYS A N 1
ATOM 1922 C CA . LYS A 1 252 ? 28.95800 17.35300 58.53800 1.000 88.95301 251 LYS A CA 1
ATOM 1923 C C . LYS A 1 252 ? 29.68400 17.83300 59.79500 1.000 92.76173 251 LYS A C 1
ATOM 1924 O O . LYS A 1 252 ? 29.83800 17.10100 60.77400 1.000 89.35190 251 LYS A O 1
ATOM 1930 N N . GLY A 1 253 ? 30.19100 19.05800 59.73000 1.000 98.99449 252 GLY A N 1
ATOM 1931 C CA . GLY A 1 253 ? 30.81300 19.68800 60.87300 1.000 93.71716 252 GLY A CA 1
ATOM 1932 C C . GLY A 1 253 ? 32.07700 19.02100 61.38400 1.000 89.61348 252 GLY A C 1
ATOM 1933 O O . GLY A 1 253 ? 32.64800 19.46600 62.37200 1.000 96.48623 252 GLY A O 1
ATOM 1934 N N . GLN A 1 254 ? 32.51600 17.96000 60.71000 1.000 84.98924 253 GLN A N 1
ATOM 1935 C CA . GLN A 1 254 ? 33.71600 17.24700 61.10400 1.000 85.13586 253 GLN A CA 1
ATOM 1936 C C . GLN A 1 254 ? 34.80700 17.46500 60.07400 1.000 87.30491 253 GLN A C 1
ATOM 1937 O O . GLN A 1 254 ? 34.52900 17.57400 58.87600 1.000 87.64726 253 GLN A O 1
ATOM 1943 N N . PRO A 1 255 ? 36.06800 17.54200 60.50000 1.000 85.32025 254 PRO A N 1
ATOM 1944 C CA . PRO A 1 255 ? 37.14500 17.73900 59.52900 1.000 78.05571 254 PRO A CA 1
ATOM 1945 C C . PRO A 1 255 ? 37.23100 16.56200 58.57500 1.000 76.98041 254 PRO A C 1
ATOM 1946 O O . PRO A 1 255 ? 36.87800 15.42900 58.91600 1.000 78.01998 254 PRO A O 1
ATOM 1950 N N . SER A 1 256 ? 37.67200 16.85900 57.35600 1.000 79.92285 255 SER A N 1
ATOM 1951 C CA . SER A 1 256 ? 38.06200 15.81900 56.41600 1.000 78.51600 255 SER A CA 1
ATOM 1952 C C . SER A 1 256 ? 39.34600 15.16600 56.91400 1.000 80.01660 255 S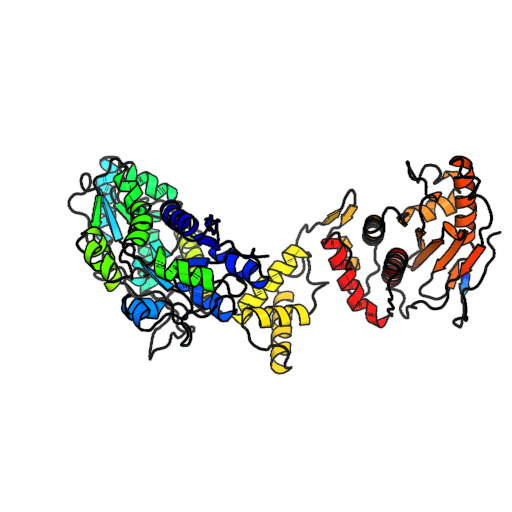ER A C 1
ATOM 1953 O O . SER A 1 256 ? 40.30000 15.86500 57.27000 1.000 79.75356 255 SER A O 1
ATOM 1956 N N . LYS A 1 257 ? 39.36800 13.82300 56.95000 1.000 74.57151 256 LYS A N 1
ATOM 1957 C CA . LYS A 1 257 ? 40.53400 13.08200 57.41900 1.000 80.44734 256 LYS A CA 1
ATOM 1958 C C . LYS A 1 257 ? 41.39800 12.60600 56.24500 1.000 79.14135 256 LYS A C 1
ATOM 1959 O O . LYS A 1 257 ? 41.20000 11.48800 55.74800 1.000 73.38393 256 LYS A O 1
ATOM 1964 N N . PRO A 1 258 ? 42.38200 13.38400 55.79100 1.000 79.87622 257 PRO A N 1
ATOM 1965 C CA . PRO A 1 258 ? 43.24600 12.88600 54.71200 1.000 73.98843 257 PRO A CA 1
ATOM 1966 C C . PRO A 1 258 ? 44.22000 11.84300 55.23400 1.000 72.23394 257 PRO A C 1
ATOM 1967 O O . PRO A 1 258 ? 44.75000 11.95600 56.34300 1.000 71.88013 257 PRO A O 1
ATOM 1971 N N . PHE A 1 259 ? 44.43500 10.80900 54.43200 1.000 77.79051 258 PHE A N 1
ATOM 1972 C CA . PHE A 1 259 ? 45.47000 9.83500 54.74700 1.000 76.87475 258 PHE A CA 1
ATOM 1973 C C . PHE A 1 259 ? 46.82800 10.49400 54.55400 1.000 73.35618 258 PHE A C 1
ATOM 1974 O O . PHE A 1 259 ? 47.08100 11.11900 53.51900 1.000 78.92608 258 PHE A O 1
ATOM 1982 N N . VAL A 1 260 ? 47.69800 10.36400 55.55200 1.000 67.28109 259 VAL A N 1
ATOM 1983 C CA . VAL A 1 260 ? 48.99000 11.04000 55.55300 1.000 67.49620 259 VAL A CA 1
ATOM 1984 C C . VAL A 1 260 ? 50.07800 10.04000 55.18500 1.000 70.68979 259 VAL A C 1
ATOM 1985 O O . VAL A 1 260 ? 50.22300 8.99600 55.83200 1.000 67.89189 259 VAL A O 1
ATOM 1989 N N . GLY A 1 261 ? 50.84800 10.37600 54.15400 1.000 65.87578 260 GLY A N 1
ATOM 1990 C CA . GLY A 1 261 ? 51.92500 9.53700 53.67400 1.000 65.66484 260 GLY A CA 1
ATOM 1991 C C . GLY A 1 261 ? 53.27600 10.09700 54.06400 1.000 63.22644 260 GLY A C 1
ATOM 1992 O O . GLY A 1 261 ? 53.44100 11.30400 54.22300 1.000 64.22554 260 GLY A O 1
ATOM 1993 N N . VAL A 1 262 ? 54.24300 9.20400 54.22800 1.000 61.50206 261 VAL A N 1
ATOM 1994 C CA . VAL A 1 262 ? 55.62500 9.57500 54.49200 1.000 61.69264 261 VAL A CA 1
ATOM 1995 C C . VAL A 1 262 ? 56.43400 9.07300 53.30800 1.000 66.94946 261 VAL A C 1
ATOM 1996 O O . VAL A 1 262 ? 56.64600 7.85900 53.16000 1.000 64.19220 261 VAL A O 1
ATOM 2000 N N . LEU A 1 263 ? 56.85400 9.99300 52.44900 1.000 61.00151 262 LEU A N 1
ATOM 2001 C CA . LEU A 1 263 ? 57.77500 9.63300 51.38800 1.000 59.07887 262 LEU A CA 1
ATOM 2002 C C . LEU A 1 263 ? 58.99300 8.97600 52.01600 1.000 62.83532 262 LEU A C 1
ATOM 2003 O O . LEU A 1 263 ? 59.61700 9.54700 52.91600 1.000 57.98777 262 LEU A O 1
ATOM 2008 N N . SER A 1 264 ? 59.30300 7.76000 51.56400 1.000 61.64193 263 SER A N 1
ATOM 2009 C CA . SER A 1 264 ? 60.30600 6.91100 52.19100 1.000 58.93001 263 SER A CA 1
ATOM 2010 C C . SER A 1 264 ? 61.19200 6.29900 51.12200 1.000 57.99648 263 SER A C 1
ATOM 2011 O O . SER A 1 264 ? 60.70900 5.90100 50.06600 1.000 62.26263 263 SER A O 1
ATOM 2014 N N . ALA A 1 265 ? 62.48700 6.22200 51.40200 1.000 60.06608 264 ALA A N 1
ATOM 2015 C CA . ALA A 1 265 ? 63.46500 5.61800 50.50000 1.000 57.13263 264 ALA A CA 1
ATOM 2016 C C . ALA A 1 265 ? 63.93000 4.30500 51.12800 1.000 62.22872 264 ALA A C 1
ATOM 2017 O O . ALA A 1 265 ? 64.71300 4.30900 52.07900 1.000 70.39707 264 ALA A O 1
ATOM 2019 N N . GLY A 1 266 ? 63.43200 3.18400 50.60700 1.000 58.02613 265 GLY A N 1
ATOM 2020 C CA . GLY A 1 266 ? 63.92800 1.87700 50.98300 1.000 61.15720 265 GLY A CA 1
ATOM 2021 C C . GLY A 1 266 ? 65.03600 1.38800 50.05300 1.000 64.43945 265 GLY A C 1
ATOM 2022 O O . GLY A 1 266 ? 65.38400 2.01900 49.05800 1.000 66.53886 265 GLY A O 1
ATOM 2023 N N . ILE A 1 267 ? 65.58900 0.22600 50.39500 1.000 61.15139 266 ILE A N 1
ATOM 2024 C CA . ILE A 1 267 ? 66.76200 -0.30900 49.71900 1.000 61.86472 266 ILE A CA 1
ATOM 2025 C C . ILE A 1 267 ? 66.46000 -1.72700 49.26900 1.000 70.05104 266 ILE A C 1
ATOM 2026 O O . ILE A 1 267 ? 65.93400 -2.53300 50.04400 1.000 76.51038 266 ILE A O 1
ATOM 2031 N N . ASN A 1 268 ? 66.79300 -2.02600 48.01700 1.000 71.46455 267 ASN A N 1
ATOM 2032 C CA . ASN A 1 268 ? 66.58000 -3.35800 47.46600 1.000 68.82217 267 ASN A CA 1
ATOM 2033 C C . ASN A 1 268 ? 67.50100 -4.34600 48.16500 1.000 72.02585 267 ASN A C 1
ATOM 2034 O O . ASN A 1 268 ? 68.69700 -4.08800 48.33100 1.000 77.38860 267 ASN A O 1
ATOM 2039 N N . ALA A 1 269 ? 66.93600 -5.48000 48.58300 1.000 73.98512 268 ALA A N 1
ATOM 2040 C CA . ALA A 1 269 ? 67.71300 -6.48000 49.30500 1.000 72.63693 268 ALA A CA 1
ATOM 2041 C C . ALA A 1 269 ? 68.67100 -7.23800 48.39800 1.000 76.61694 268 ALA A C 1
ATOM 2042 O O . ALA A 1 269 ? 69.64000 -7.82300 48.89700 1.000 78.43077 268 ALA A O 1
ATOM 2044 N N . ALA A 1 270 ? 68.42000 -7.24400 47.09000 1.000 75.68288 269 ALA A N 1
ATOM 2045 C CA . ALA A 1 270 ? 69.31800 -7.85200 46.11700 1.000 79.83481 269 ALA A CA 1
ATOM 2046 C C . ALA A 1 270 ? 70.35300 -6.86400 45.59300 1.000 80.33033 269 ALA A C 1
ATOM 2047 O O . ALA A 1 270 ? 70.99900 -7.13400 44.57400 1.000 87.09797 269 ALA A O 1
ATOM 2049 N N . SER A 1 271 ? 70.51700 -5.73500 46.26100 1.000 78.14830 270 SER A N 1
ATOM 2050 C CA . SER A 1 271 ? 71.44600 -4.71300 45.79600 1.000 80.37009 270 SER A CA 1
ATOM 2051 C C . SER A 1 271 ? 72.86000 -5.04600 46.24300 1.000 79.16442 270 SER A C 1
ATOM 2052 O O . SER A 1 271 ? 73.09000 -5.24400 47.43600 1.000 82.52368 270 SER A O 1
ATOM 2055 N N . PRO A 1 272 ? 73.83000 -5.11400 45.32800 1.000 79.28286 271 PRO A N 1
ATOM 2056 C CA . PRO A 1 272 ? 75.23100 -5.22100 45.75200 1.000 85.32121 271 PRO A CA 1
ATOM 2057 C C . PRO A 1 272 ? 75.82500 -3.91300 46.25100 1.000 83.24485 271 PRO A C 1
ATOM 2058 O O . PRO A 1 272 ? 77.00600 -3.89100 46.61800 1.000 86.22820 271 PRO A O 1
ATOM 2062 N N . ASN A 1 273 ? 75.03300 -2.84300 46.28600 1.000 81.87988 272 ASN A N 1
ATOM 2063 C CA . ASN A 1 273 ? 75.49100 -1.49300 46.58600 1.000 85.40880 272 ASN A CA 1
ATOM 2064 C C . ASN A 1 273 ? 74.81500 -0.93700 47.83100 1.000 85.91790 272 ASN A C 1
ATOM 2065 O O . ASN A 1 273 ? 74.53300 0.25900 47.92700 1.000 79.22817 272 ASN A O 1
ATOM 2070 N N . LYS A 1 274 ? 74.55200 -1.80000 48.81300 1.000 89.68362 273 LYS A N 1
ATOM 2071 C CA . LYS A 1 274 ? 73.80700 -1.36300 49.99300 1.000 79.01612 273 LYS A CA 1
ATOM 2072 C C . LYS A 1 274 ? 74.56600 -0.28800 50.76300 1.000 84.26854 273 LYS A C 1
ATOM 2073 O O . LYS A 1 274 ? 73.97200 0.69200 51.23600 1.000 84.27305 273 LYS A O 1
ATOM 2079 N N . GLU A 1 275 ? 75.88200 -0.44300 50.89400 1.000 87.97252 274 GLU A N 1
ATOM 2080 C CA . GLU A 1 275 ? 76.67300 0.58100 51.57000 1.000 90.05355 274 GLU A CA 1
ATOM 2081 C C . GLU A 1 275 ? 76.61200 1.90500 50.81800 1.000 81.47145 274 GLU A C 1
ATOM 2082 O O . GLU A 1 275 ? 76.51100 2.97800 51.43500 1.000 78.74845 274 GLU A O 1
ATOM 2088 N N . LEU A 1 276 ? 76.67000 1.84800 49.48300 1.000 78.59096 275 LEU A N 1
ATOM 2089 C CA . LEU A 1 276 ? 76.60800 3.06600 48.67900 1.000 80.70376 275 LEU A CA 1
ATOM 2090 C C . LEU A 1 276 ? 75.29900 3.81100 48.91100 1.000 81.00554 275 LEU A C 1
ATOM 2091 O O . LEU A 1 276 ? 75.28500 5.04400 49.04800 1.000 83.23478 275 LEU A O 1
ATOM 2096 N N . ALA A 1 277 ? 74.18500 3.07700 48.94300 1.000 71.10644 276 ALA A N 1
ATOM 2097 C CA . ALA A 1 277 ? 72.89400 3.70400 49.21200 1.000 74.08237 276 ALA A CA 1
ATOM 2098 C C . ALA A 1 277 ? 72.85300 4.29300 50.61700 1.000 82.44626 276 ALA A C 1
ATOM 2099 O O . ALA A 1 277 ? 72.26800 5.36200 50.83000 1.000 78.97585 276 ALA A O 1
ATOM 2101 N N . LYS A 1 278 ? 73.44400 3.60000 51.59600 1.000 77.89583 277 LYS A N 1
ATOM 2102 C CA . LYS A 1 278 ? 73.53000 4.18000 52.93500 1.000 75.30050 277 LYS A CA 1
ATOM 2103 C C . LYS A 1 278 ? 74.19300 5.55100 52.87300 1.000 81.78312 277 LYS A C 1
ATOM 2104 O O . LYS A 1 278 ? 73.65400 6.54400 53.38200 1.000 74.85751 277 LYS A O 1
ATOM 2107 N N . GLU A 1 279 ? 75.35800 5.62200 52.21700 1.000 80.38018 278 GLU A N 1
ATOM 2108 C CA . GLU A 1 279 ? 76.09900 6.88300 52.16400 1.000 78.35119 278 GLU A CA 1
ATOM 2109 C C . GLU A 1 279 ? 75.28500 7.96300 51.46000 1.000 84.06660 278 GLU A C 1
ATOM 2110 O O . GLU A 1 279 ? 75.20700 9.10800 51.93000 1.000 81.31683 278 GLU A O 1
ATOM 2116 N N . PHE A 1 280 ? 74.65100 7.61000 50.34200 1.000 78.66307 279 PHE A N 1
ATOM 2117 C CA . PHE A 1 280 ? 73.92400 8.61600 49.57700 1.000 73.55035 279 PHE A CA 1
ATOM 2118 C C . PHE A 1 280 ? 72.73100 9.14500 50.35800 1.000 76.11574 279 PHE A C 1
ATOM 2119 O O . PHE A 1 280 ? 72.51300 10.35900 50.43300 1.000 77.86128 279 PHE A O 1
ATOM 2127 N N . LEU A 1 281 ? 71.93500 8.24700 50.93500 1.000 76.29981 280 LEU A N 1
ATOM 2128 C CA . LEU A 1 281 ? 70.73900 8.68700 51.64400 1.000 72.22430 280 LEU A CA 1
ATOM 2129 C C . LEU A 1 281 ? 71.09200 9.46900 52.90300 1.000 77.79600 280 LEU A C 1
ATOM 2130 O O . LEU A 1 281 ? 70.43200 10.46600 53.22200 1.000 73.15135 280 LEU A O 1
ATOM 2135 N N . GLU A 1 282 ? 72.12600 9.04300 53.63600 1.000 80.49013 281 GLU A N 1
ATOM 2136 C CA . GLU A 1 282 ? 72.37700 9.68100 54.92300 1.000 81.61574 281 GLU A CA 1
ATOM 2137 C C . GLU A 1 282 ? 73.15500 10.98400 54.78000 1.000 86.42649 281 GLU A C 1
ATOM 2138 O O . GLU A 1 282 ? 72.88100 11.94400 55.50900 1.000 93.43055 281 GLU A O 1
ATOM 2144 N N . ASN A 1 283 ? 74.11100 11.05500 53.84900 1.000 87.01331 282 ASN A N 1
ATOM 2145 C CA . ASN A 1 283 ? 75.06300 12.16100 53.83200 1.000 89.35682 282 ASN A CA 1
ATOM 2146 C C . ASN A 1 283 ? 74.93700 13.07800 52.62500 1.000 78.48624 282 ASN A C 1
ATOM 2147 O O . ASN A 1 283 ? 75.63500 14.09700 52.56600 1.000 72.20242 282 ASN A O 1
ATOM 2152 N N . TYR A 1 284 ? 74.06400 12.76400 51.67500 1.000 82.16424 283 TYR A N 1
ATOM 2153 C CA . TYR A 1 284 ? 73.80400 13.64800 50.54500 1.000 79.12741 283 TYR A CA 1
ATOM 2154 C C . TYR A 1 284 ? 72.34100 14.04300 50.42900 1.000 69.85310 283 TYR A C 1
ATOM 2155 O O . TYR A 1 284 ? 72.03800 15.23300 50.27900 1.000 69.59455 283 TYR A O 1
ATOM 2164 N N . LEU A 1 285 ? 71.42100 13.08100 50.50400 1.000 63.78023 284 LEU A N 1
ATOM 2165 C CA . LEU A 1 285 ? 70.01100 13.41400 50.34900 1.000 62.06549 284 LEU A CA 1
ATOM 2166 C C . LEU A 1 285 ? 69.45100 14.04900 51.61600 1.000 72.39899 284 LEU A C 1
ATOM 2167 O O . LEU A 1 285 ? 68.80100 15.09900 51.56200 1.000 79.25970 284 LEU A O 1
ATOM 2172 N N . LEU A 1 286 ? 69.68100 13.41700 52.76400 1.000 77.89803 285 LEU A N 1
ATOM 2173 C CA . LEU A 1 286 ? 69.13300 13.88700 54.03600 1.000 75.90076 285 LEU A CA 1
ATOM 2174 C C . LEU A 1 286 ? 70.05900 14.90700 54.68900 1.000 76.93976 285 LEU A C 1
ATOM 2175 O O . LEU A 1 286 ? 70.46200 14.77600 55.84300 1.000 80.62668 285 LEU A O 1
ATOM 2180 N N . THR A 1 287 ? 70.41300 15.93000 53.91500 1.000 72.78293 286 THR A N 1
ATOM 2181 C CA . THR A 1 287 ? 71.06300 17.13600 54.40300 1.000 69.51494 286 THR A CA 1
ATOM 2182 C C . THR A 1 287 ? 70.15000 18.31500 54.09200 1.000 76.18048 286 THR A C 1
ATOM 2183 O O . THR A 1 287 ? 69.16700 18.19200 53.35300 1.000 71.17463 286 THR A O 1
ATOM 2187 N N . ASP A 1 288 ? 70.47100 19.47000 54.67400 1.000 76.73740 287 ASP A N 1
ATOM 2188 C CA . ASP A 1 288 ? 69.73700 20.67600 54.31100 1.000 72.43087 287 ASP A CA 1
ATOM 2189 C C . ASP A 1 288 ? 69.87500 20.93000 52.81900 1.000 70.21935 287 ASP A C 1
ATOM 2190 O O . ASP A 1 288 ? 68.88100 21.17400 52.12200 1.000 69.87679 287 ASP A O 1
ATOM 2195 N N . GLU A 1 289 ? 71.10000 20.79700 52.30200 1.000 72.15598 288 GLU A N 1
ATOM 2196 C CA . GLU A 1 289 ? 71.37100 21.06600 50.89700 1.000 66.97057 288 GLU A CA 1
ATOM 2197 C C . GLU A 1 289 ? 70.55400 20.15000 49.98600 1.000 69.55830 288 GLU A C 1
ATOM 2198 O O . GLU A 1 289 ? 69.88300 20.61400 49.04600 1.000 68.90402 288 GLU A O 1
ATOM 2201 N N . GLY A 1 290 ? 70.58500 18.84200 50.25600 1.000 64.01948 289 GLY A N 1
ATOM 2202 C CA . GLY A 1 290 ? 69.96500 17.89700 49.33600 1.000 67.93461 289 GLY A CA 1
ATOM 2203 C C . GLY A 1 290 ? 68.45200 17.99400 49.32200 1.000 65.03865 289 GLY A C 1
ATOM 2204 O O . GLY A 1 290 ? 67.81000 18.00800 48.25500 1.000 63.40344 289 GLY A O 1
ATOM 2205 N N . LEU A 1 291 ? 67.85400 18.04100 50.50700 1.000 64.08399 290 LEU A N 1
ATOM 2206 C CA . LEU A 1 291 ? 66.41700 18.24000 50.56900 1.000 66.13408 290 LEU A CA 1
ATOM 2207 C C . LEU A 1 291 ? 66.04200 19.55400 49.91600 1.000 67.93294 290 LEU A C 1
ATOM 2208 O O . LEU A 1 291 ? 64.98600 19.64700 49.29200 1.000 67.71356 290 LEU A O 1
ATOM 2213 N N . GLU A 1 292 ? 66.89700 20.57300 50.03000 1.000 62.12773 291 GLU A N 1
ATOM 2214 C CA . GLU A 1 292 ? 66.61600 21.83000 49.34500 1.000 63.18144 291 GLU A CA 1
ATOM 2215 C C . GLU A 1 292 ? 66.48100 21.60800 47.84300 1.000 64.40618 291 GLU A C 1
ATOM 2216 O O . GLU A 1 292 ? 65.55900 22.12500 47.20200 1.000 66.12876 291 GLU A O 1
ATOM 2222 N N . ALA A 1 293 ? 67.40600 20.83800 47.25500 1.000 69.68034 292 ALA A N 1
ATOM 2223 C CA . ALA A 1 293 ? 67.33200 20.59900 45.80700 1.000 62.57595 292 ALA A CA 1
ATOM 2224 C C . ALA A 1 293 ? 66.00700 19.94200 45.42900 1.000 63.31882 292 ALA A C 1
ATOM 2225 O O . ALA A 1 293 ? 65.25900 20.43000 44.55500 1.000 68.28435 292 ALA A O 1
ATOM 2227 N N . VAL A 1 294 ? 65.68800 18.83500 46.09800 1.000 62.97412 293 VAL A N 1
ATOM 2228 C CA . VAL A 1 294 ? 64.45200 18.13400 45.75500 1.000 60.26707 293 VAL A CA 1
ATOM 2229 C C . VAL A 1 294 ? 63.24900 19.04900 45.97600 1.000 62.31402 293 VAL A C 1
ATOM 2230 O O . VAL A 1 294 ? 62.30400 19.06600 45.17800 1.000 64.69252 293 VAL A O 1
ATOM 2234 N N . ASN A 1 295 ? 63.27800 19.84000 47.05400 1.000 60.62273 294 ASN A N 1
ATOM 2235 C CA . ASN A 1 295 ? 62.13400 20.67200 47.42200 1.000 62.18298 294 ASN A CA 1
ATOM 2236 C C . ASN A 1 295 ? 61.90300 21.74700 46.37600 1.000 61.82828 294 ASN A C 1
ATOM 2237 O O . ASN A 1 295 ? 60.75700 22.09800 46.06700 1.000 60.83450 294 ASN A O 1
ATOM 2242 N N . LYS A 1 296 ? 62.99500 22.27500 45.80800 1.000 56.83560 295 LYS A N 1
ATOM 2243 C CA . LYS A 1 296 ? 62.87100 23.31900 44.79700 1.000 61.83598 295 LYS A CA 1
ATOM 2244 C C . LYS A 1 296 ? 62.29700 22.77500 43.49300 1.000 63.72046 295 LYS A C 1
ATOM 2245 O O . LYS A 1 296 ? 61.55200 23.48800 42.80700 1.000 65.02285 295 LYS A O 1
ATOM 2251 N N . ASP A 1 297 ? 62.63900 21.53200 43.10500 1.000 64.42415 296 ASP A N 1
ATOM 2252 C CA . ASP A 1 297 ? 61.99600 21.02100 41.88800 1.000 68.46276 296 ASP A CA 1
ATOM 2253 C C . ASP A 1 297 ? 60.48700 20.85900 42.11200 1.000 58.89822 296 ASP A C 1
ATOM 2254 O O . ASP A 1 297 ? 59.67600 21.57300 41.51400 1.000 63.53652 296 ASP A O 1
ATOM 2259 N N . LYS A 1 298 ? 60.09000 19.95900 43.01600 1.000 56.60316 297 LYS A N 1
ATOM 2260 C CA . LYS A 1 298 ? 58.67500 19.82400 43.41600 1.000 64.65869 297 LYS A CA 1
ATOM 2261 C C . LYS A 1 298 ? 58.66000 19.59900 44.93000 1.000 59.51063 297 LYS A C 1
ATOM 2262 O O . LYS A 1 298 ? 59.34700 18.68900 45.43000 1.000 59.83509 297 LYS A O 1
ATOM 2268 N N . PRO A 1 299 ? 57.92400 20.41400 45.69300 1.000 58.78667 298 PRO A N 1
ATOM 2269 C CA . PRO A 1 299 ? 58.10000 20.40000 47.15200 1.000 61.75508 298 PRO A CA 1
ATOM 2270 C C . PRO A 1 299 ? 57.77800 19.07200 47.81400 1.000 60.73413 298 PRO A C 1
ATOM 2271 O O . PRO A 1 299 ? 56.88400 18.33100 47.39600 1.000 56.92944 298 PRO A O 1
ATOM 2275 N N . LEU A 1 300 ? 58.51000 18.81100 48.89600 1.000 57.77890 299 LEU A N 1
ATOM 2276 C CA . LEU A 1 300 ? 58.33600 17.60900 49.69600 1.000 59.48315 299 LEU A CA 1
ATOM 2277 C C . LEU A 1 300 ? 57.30700 17.78400 50.79700 1.000 66.54152 299 LEU A C 1
ATOM 2278 O O . LEU A 1 300 ? 56.64400 16.81400 51.18400 1.000 67.45377 299 LEU A O 1
ATOM 2283 N N . GLY A 1 301 ? 57.18000 18.99200 51.31800 1.000 61.50485 300 GLY A N 1
ATOM 2284 C CA . GLY A 1 301 ? 56.31200 19.24400 52.44900 1.000 58.83545 300 GLY A CA 1
ATOM 2285 C C . GLY A 1 301 ? 57.12100 19.36600 53.72900 1.000 65.21665 300 GLY A C 1
ATOM 2286 O O . GLY A 1 301 ? 58.14000 20.05500 53.76100 1.000 84.49074 300 GLY A O 1
ATOM 2287 N N . ALA A 1 302 ? 56.67400 18.68300 54.77700 1.000 59.34439 301 ALA A N 1
ATOM 2288 C CA . ALA A 1 302 ? 57.32500 18.75800 56.08300 1.000 60.92527 301 ALA A CA 1
ATOM 2289 C C . ALA A 1 302 ? 58.40600 17.69100 56.11500 1.000 66.48148 301 ALA A C 1
ATOM 2290 O O . ALA A 1 302 ? 58.12900 16.51100 56.33400 1.000 67.31031 301 ALA A O 1
ATOM 2292 N N . VAL A 1 303 ? 59.64900 18.10500 55.89100 1.000 64.74491 302 VAL A N 1
ATOM 2293 C CA . VAL A 1 303 ? 60.72900 17.13600 55.83000 1.000 65.81442 302 VAL A CA 1
ATOM 2294 C C . VAL A 1 303 ? 60.97300 16.52900 57.21200 1.000 73.71392 302 VAL A C 1
ATOM 2295 O O . VAL A 1 303 ? 60.62600 17.09900 58.25300 1.000 72.37268 302 VAL A O 1
ATOM 2299 N N . ALA A 1 304 ? 61.56000 15.32500 57.20800 1.000 66.90247 303 ALA A N 1
ATOM 2300 C CA . ALA A 1 304 ? 61.88900 14.64100 58.44900 1.000 64.01287 303 ALA A CA 1
ATOM 2301 C C . ALA A 1 304 ? 63.11100 15.24200 59.12600 1.000 73.56411 303 ALA A C 1
ATOM 2302 O O . ALA A 1 304 ? 63.18300 15.25900 60.36000 1.000 86.32894 303 ALA A O 1
ATOM 2304 N N . LEU A 1 305 ? 64.07600 15.72000 58.34600 1.000 67.57777 304 LEU A N 1
ATOM 2305 C CA . LEU A 1 305 ? 65.29300 16.30700 58.89400 1.000 71.73023 304 LEU A CA 1
ATOM 2306 C C . LEU A 1 305 ? 64.91800 17.56200 59.67900 1.000 82.10437 304 LEU A C 1
ATOM 2307 O O . LEU A 1 305 ? 64.50400 18.56600 59.09200 1.000 75.22544 304 LEU A O 1
ATOM 2312 N N . LYS A 1 306 ? 65.05400 17.49600 61.00900 1.000 70.87244 305 LYS A N 1
ATOM 2313 C CA . LYS A 1 306 ? 64.58100 18.57900 61.85800 1.000 73.55630 305 LYS A CA 1
ATOM 2314 C C . LYS A 1 306 ? 65.22700 19.89900 61.45600 1.000 79.04738 305 LYS A C 1
ATOM 2315 O O . LYS A 1 306 ? 64.55400 20.93600 61.39200 1.000 86.84819 305 LYS A O 1
ATOM 2320 N N . SER A 1 307 ? 66.53000 19.87700 61.16800 1.000 76.96269 306 SER A N 1
ATOM 2321 C CA . SER A 1 307 ? 67.26200 21.12200 60.95300 1.000 76.11431 306 SER A CA 1
ATOM 2322 C C . SER A 1 307 ? 66.68100 21.90500 59.78100 1.000 81.61450 306 SER A C 1
ATOM 2323 O O . SER A 1 307 ? 66.42900 23.11000 59.89500 1.000 85.90252 306 SER A O 1
ATOM 2326 N N . TYR A 1 308 ? 66.43000 21.22700 58.65400 1.000 78.60603 307 TYR A N 1
ATOM 2327 C CA . TYR A 1 308 ? 65.84600 21.89200 57.49000 1.000 89.20781 307 TYR A CA 1
ATOM 2328 C C . TYR A 1 308 ? 64.35500 22.16400 57.67500 1.000 81.04261 307 TYR A C 1
ATOM 2329 O O . TYR A 1 308 ? 63.82600 23.15500 57.14400 1.000 81.43319 307 TYR A O 1
ATOM 2338 N N . GLU A 1 309 ? 63.66600 21.29500 58.41600 1.000 72.98596 308 GLU A N 1
ATOM 2339 C CA . GLU A 1 309 ? 62.23900 21.49300 58.62700 1.000 71.95172 308 GLU A CA 1
ATOM 2340 C C . GLU A 1 309 ? 61.98400 22.78400 59.38600 1.000 82.43731 308 GLU A C 1
ATOM 2341 O O . GLU A 1 309 ? 61.06300 23.53500 59.05500 1.000 79.47643 308 GLU A O 1
ATOM 2347 N N . GLU A 1 310 ? 62.79400 23.05700 60.40900 1.000 85.29814 309 GLU A N 1
ATOM 2348 C CA . GLU A 1 310 ? 62.62200 24.27900 61.18900 1.000 79.27147 309 GLU A CA 1
ATOM 2349 C C . GLU A 1 310 ? 62.82900 25.52500 60.34000 1.000 78.14303 309 GLU A C 1
ATOM 2350 O O . GLU A 1 310 ? 62.28800 26.58600 60.67100 1.000 78.07064 309 GLU A O 1
ATOM 2356 N N . GLU A 1 311 ? 63.59300 25.40900 59.24700 1.000 85.82904 310 GLU A N 1
ATOM 2357 C CA . GLU A 1 311 ? 63.78600 26.52700 58.32700 1.000 80.52398 310 GLU A CA 1
ATOM 2358 C C . GLU A 1 311 ? 62.63100 26.63900 57.34500 1.000 75.28932 310 GLU A C 1
ATOM 2359 O O . GLU A 1 311 ? 62.30400 27.74700 56.90800 1.000 77.00234 310 GLU A O 1
ATOM 2363 N N . LEU A 1 312 ? 62.01000 25.50900 56.98800 1.000 76.63814 311 LEU A N 1
ATOM 2364 C CA . LEU A 1 312 ? 60.84900 25.53200 56.10300 1.000 80.83394 311 LEU A CA 1
ATOM 2365 C C . LEU A 1 312 ? 59.53000 25.77900 56.83300 1.000 78.51814 311 LEU A C 1
ATOM 2366 O O . LEU A 1 312 ? 58.55600 26.19900 56.19600 1.000 75.21092 311 LEU A O 1
ATOM 2371 N N . ALA A 1 313 ? 59.47300 25.52600 58.14500 1.000 80.10516 312 ALA A N 1
ATOM 2372 C CA . ALA A 1 313 ? 58.19000 25.47200 58.83600 1.000 76.00100 312 ALA A CA 1
ATOM 2373 C C . ALA A 1 313 ? 57.48200 26.81600 58.86100 1.000 78.56592 312 ALA A C 1
ATOM 2374 O O . ALA A 1 313 ? 56.26700 26.86600 59.09000 1.000 72.14074 312 ALA A O 1
ATOM 2376 N N . LYS A 1 314 ? 58.21100 27.89900 58.60800 1.000 76.28156 313 LYS A N 1
ATOM 2377 C CA . LYS A 1 314 ? 57.66100 29.24300 58.62900 1.000 72.32613 313 LYS A CA 1
ATOM 2378 C C . LYS A 1 314 ? 56.76100 29.51900 57.42900 1.000 77.84738 313 LYS A C 1
ATOM 2379 O O . LYS A 1 314 ? 56.20700 30.62000 57.33300 1.000 87.91690 313 LYS A O 1
ATOM 2385 N N . ASP A 1 315 ? 56.63900 28.55500 56.51600 1.000 85.39518 314 ASP A N 1
ATOM 2386 C CA . ASP A 1 315 ? 55.87900 28.71500 55.27200 1.000 74.33520 314 ASP A CA 1
ATOM 2387 C C . ASP A 1 315 ? 54.39800 28.48700 55.53100 1.000 80.14535 314 ASP A C 1
ATOM 2388 O O . ASP A 1 315 ? 54.02900 27.42000 56.03300 1.000 79.46816 314 ASP A O 1
ATOM 2393 N N . PRO A 1 316 ? 53.52000 29.44200 55.20300 1.000 75.57190 315 PRO A N 1
ATOM 2394 C CA . PRO A 1 316 ? 52.08000 29.21000 55.44500 1.000 74.62268 315 PRO A CA 1
ATOM 2395 C C . PRO A 1 316 ? 51.54200 27.95700 54.76500 1.000 76.98320 315 PRO A C 1
ATOM 2396 O O . PRO A 1 316 ? 50.60400 27.33100 55.27700 1.000 68.12197 315 PRO A O 1
ATOM 2400 N N . ARG A 1 317 ? 52.12200 27.56900 53.62600 1.000 80.74876 316 ARG A N 1
ATOM 2401 C CA . ARG A 1 317 ? 51.66800 26.37900 52.91600 1.000 71.98312 316 ARG A CA 1
ATOM 2402 C C . ARG A 1 317 ? 52.03800 25.10300 53.66800 1.000 76.54466 316 ARG A C 1
ATOM 2403 O O . ARG A 1 317 ? 51.24100 24.15300 53.73000 1.000 73.47218 316 ARG A O 1
ATOM 2411 N N . ILE A 1 318 ? 53.24600 25.06100 54.24300 1.000 77.62044 317 ILE A N 1
ATOM 2412 C CA . ILE A 1 318 ? 53.64100 23.92900 55.08300 1.000 73.05802 317 ILE A CA 1
ATOM 2413 C C . ILE A 1 318 ? 52.75600 23.86800 56.32200 1.000 81.62581 317 ILE A C 1
ATOM 2414 O O . ILE A 1 318 ? 52.32100 22.78700 56.75100 1.000 70.51194 317 ILE A O 1
ATOM 2419 N N . ALA A 1 319 ? 52.48300 25.03400 56.92100 1.000 76.34073 318 ALA A N 1
ATOM 2420 C CA . ALA A 1 319 ? 51.60600 25.08900 58.08700 1.000 67.88140 318 ALA A CA 1
ATOM 2421 C C . ALA A 1 319 ? 50.22800 24.52700 57.76200 1.000 70.98288 318 ALA A C 1
ATOM 2422 O O . ALA A 1 319 ? 49.66300 23.74700 58.54300 1.000 81.29869 318 ALA A O 1
ATOM 2424 N N . ALA A 1 320 ? 49.67500 24.91000 56.60700 1.000 72.77231 319 ALA A N 1
ATOM 2425 C CA . ALA A 1 320 ? 48.37900 24.38700 56.19600 1.000 66.16819 319 ALA A CA 1
ATOM 2426 C C . ALA A 1 320 ? 48.42700 22.87700 56.02400 1.000 64.80074 319 ALA A C 1
ATOM 2427 O O . ALA A 1 320 ? 47.50800 22.15400 56.44900 1.000 77.56002 319 ALA A O 1
ATOM 2429 N N . THR A 1 321 ? 49.48900 22.37600 55.39300 1.000 71.88396 320 THR A N 1
ATOM 2430 C CA . THR A 1 321 ? 49.57100 20.93300 55.16000 1.000 72.49052 320 THR A CA 1
ATOM 2431 C C . THR A 1 321 ? 49.63300 20.18800 56.48700 1.000 67.32396 320 THR A C 1
ATOM 2432 O O . THR A 1 321 ? 49.02300 19.12200 56.64000 1.000 70.38666 320 THR A O 1
ATOM 2436 N N . MET A 1 322 ? 50.31400 20.76400 57.48400 1.000 78.27597 321 MET A N 1
ATOM 2437 C CA . MET A 1 322 ? 50.39600 20.10600 58.79100 1.000 71.33688 321 MET A CA 1
ATOM 2438 C C . MET A 1 322 ? 49.05700 20.14500 59.52200 1.000 68.96347 321 MET A C 1
ATOM 2439 O O . MET A 1 322 ? 48.70100 19.19100 60.22400 1.000 78.07490 321 MET A O 1
ATOM 2444 N N . GLU A 1 323 ? 48.31900 21.25200 59.40700 1.000 68.07962 322 GLU A N 1
ATOM 2445 C CA . GLU A 1 323 ? 46.98300 21.30100 60.00100 1.000 72.46253 322 GLU A CA 1
ATOM 2446 C C . GLU A 1 323 ? 46.11500 20.17300 59.44500 1.000 79.98909 322 GLU A C 1
ATOM 2447 O O . GLU A 1 323 ? 45.52900 19.36700 60.20300 1.000 78.27204 322 GLU A O 1
ATOM 2453 N N . ASN A 1 324 ? 46.06100 20.06900 58.11300 1.000 70.20475 323 ASN A N 1
ATOM 2454 C CA . ASN A 1 324 ? 45.30000 18.97800 57.50900 1.000 74.48941 323 ASN A CA 1
ATOM 2455 C C . ASN A 1 324 ? 45.82600 17.61400 57.94700 1.000 77.57044 323 ASN A C 1
ATOM 2456 O O . ASN A 1 324 ? 45.05200 16.65600 58.04600 1.000 80.48013 323 ASN A O 1
ATOM 2461 N N . ALA A 1 325 ? 47.13400 17.50200 58.20000 1.000 67.39738 324 ALA A N 1
ATOM 2462 C CA . ALA A 1 325 ? 47.68500 16.22200 58.62800 1.000 64.72099 324 ALA A CA 1
ATOM 2463 C C . ALA A 1 325 ? 47.19200 15.84100 60.02000 1.000 81.52638 324 ALA A C 1
ATOM 2464 O O . ALA A 1 325 ? 46.76700 14.70100 60.25000 1.000 80.58240 324 ALA A O 1
ATOM 2466 N N . GLN A 1 326 ? 47.24600 16.78300 60.96500 1.000 70.37225 325 GLN A N 1
ATOM 2467 C CA . GLN A 1 326 ? 46.78300 16.48500 62.31600 1.000 74.02090 325 GLN A CA 1
ATOM 2468 C C . GLN A 1 326 ? 45.31400 16.07600 62.30500 1.000 76.44405 325 GLN A C 1
ATOM 2469 O O . GLN A 1 326 ? 44.90800 15.17100 63.04600 1.000 78.03001 325 GLN A O 1
ATOM 2473 N N . LYS A 1 327 ? 44.50100 16.71200 61.44900 1.000 75.80134 326 LYS A N 1
ATOM 2474 C CA . LYS A 1 327 ? 43.08700 16.32200 61.41900 1.000 76.88709 326 LYS A CA 1
ATOM 2475 C C . LYS A 1 327 ? 42.84400 14.98100 60.72200 1.000 78.28271 326 LYS A C 1
ATOM 2476 O O . LYS A 1 327 ? 41.75700 14.40900 60.87400 1.000 78.24833 326 LYS A O 1
ATOM 2482 N N . GLY A 1 328 ? 43.81600 14.46800 59.97000 1.000 76.26848 327 GLY A N 1
ATOM 2483 C CA . GLY A 1 328 ? 43.71400 13.16000 59.36200 1.000 73.51177 327 GLY A CA 1
ATOM 2484 C C . GLY A 1 328 ? 44.29300 12.06500 60.24500 1.000 80.85065 327 GLY A C 1
ATOM 2485 O O . GLY A 1 328 ? 44.58100 12.25800 61.42800 1.000 90.72951 327 GLY A O 1
ATOM 2486 N N . GLU A 1 329 ? 44.45300 10.88400 59.64500 1.000 77.08154 328 GLU A N 1
ATOM 2487 C CA . GLU A 1 329 ? 45.02300 9.71600 60.31100 1.000 90.21720 328 GLU A CA 1
ATOM 2488 C C . GLU A 1 329 ? 46.15900 9.19800 59.44200 1.000 77.10144 328 GLU A C 1
ATOM 2489 O O . GLU A 1 329 ? 46.05100 9.18100 58.21300 1.000 82.87759 328 GLU A O 1
ATOM 2492 N N . ILE A 1 330 ? 47.26200 8.80800 60.08300 1.000 79.69684 329 ILE A N 1
ATOM 2493 C CA . ILE A 1 330 ? 48.42900 8.34800 59.34600 1.000 72.39553 329 ILE A CA 1
ATOM 2494 C C . ILE A 1 330 ? 48.13500 7.00200 58.70100 1.000 76.88811 329 ILE A C 1
ATOM 2495 O O . ILE A 1 330 ? 47.51800 6.11900 59.31300 1.000 88.67972 329 ILE A O 1
ATOM 2500 N N . MET A 1 331 ? 48.61300 6.82500 57.47700 1.000 73.89227 330 MET A N 1
ATOM 2501 C CA . MET A 1 331 ? 48.39900 5.57400 56.77100 1.000 69.42290 330 MET A CA 1
ATOM 2502 C C . MET A 1 331 ? 49.02900 4.41900 57.54400 1.000 63.20918 330 MET A C 1
ATOM 2503 O O . MET A 1 331 ? 50.10000 4.57600 58.13400 1.000 63.29145 330 MET A O 1
ATOM 2508 N N . PRO A 1 332 ? 48.38100 3.25500 57.58700 1.000 66.24380 331 PRO A N 1
ATOM 2509 C CA . PRO A 1 332 ? 49.08700 2.04500 58.02400 1.000 69.78097 331 PRO A CA 1
ATOM 2510 C C . PRO A 1 332 ? 50.20400 1.71200 57.05200 1.000 68.83270 331 PRO A C 1
ATOM 2511 O O . PRO A 1 332 ? 50.29000 2.26700 55.95500 1.000 69.49635 331 PRO A O 1
ATOM 2515 N N . ASN A 1 333 ? 51.09300 0.80600 57.46900 1.000 63.32859 332 ASN A N 1
ATOM 2516 C CA . ASN A 1 333 ? 52.11700 0.27200 56.57800 1.000 62.68730 332 ASN A CA 1
ATOM 2517 C C . ASN A 1 333 ? 51.99200 -1.24000 56.42600 1.000 68.92715 332 ASN A C 1
ATOM 2518 O O . ASN A 1 333 ? 52.92700 -1.88000 55.96400 1.000 76.82196 332 ASN A O 1
ATOM 2523 N N . ILE A 1 334 ? 50.85700 -1.82100 56.80800 1.000 66.73296 333 ILE A N 1
ATOM 2524 C CA . ILE A 1 334 ? 50.67200 -3.27100 56.75400 1.000 65.74488 333 ILE A CA 1
ATOM 2525 C C . ILE A 1 334 ? 50.49900 -3.71600 55.30600 1.000 73.73867 333 ILE A C 1
ATOM 2526 O O . ILE A 1 334 ? 50.09800 -2.90600 54.45700 1.000 73.50344 333 ILE A O 1
ATOM 2531 N N . PRO A 1 335 ? 50.81100 -4.97300 54.96800 1.000 73.48625 334 PRO A N 1
ATOM 2532 C CA . PRO A 1 335 ? 50.64700 -5.41000 53.57000 1.000 76.48972 334 PRO A CA 1
ATOM 2533 C C . PRO A 1 335 ? 49.21200 -5.35800 53.07500 1.000 77.54918 334 PRO A C 1
ATOM 2534 O O . PRO A 1 335 ? 48.99400 -5.31000 51.85400 1.000 78.44228 334 PRO A O 1
ATOM 2538 N N . GLN A 1 336 ? 48.22200 -5.36500 53.97200 1.000 71.93087 335 GLN A N 1
ATOM 2539 C CA . GLN A 1 336 ? 46.83900 -5.30000 53.51800 1.000 68.64917 335 GLN A CA 1
ATOM 2540 C C . GLN A 1 336 ? 46.47000 -3.92700 52.97700 1.000 72.23139 335 GLN A C 1
ATOM 2541 O O . GLN A 1 336 ? 45.45100 -3.81000 52.28400 1.000 76.93912 335 GLN A O 1
ATOM 2547 N N . MET A 1 337 ? 47.29400 -2.90400 53.24400 1.000 69.19611 336 MET A N 1
ATOM 2548 C CA . MET A 1 337 ? 46.97400 -1.54500 52.80300 1.000 74.97960 336 MET A CA 1
ATOM 2549 C C . MET A 1 337 ? 46.80000 -1.47600 51.29100 1.000 77.34335 336 MET A C 1
ATOM 2550 O O . MET A 1 337 ? 45.86500 -0.83700 50.79700 1.000 70.80561 336 MET A O 1
ATOM 2555 N N . SER A 1 338 ? 47.70100 -2.11200 50.53700 1.000 75.30851 337 SER A N 1
ATOM 2556 C CA . SER A 1 338 ? 47.56300 -2.12800 49.08300 1.000 68.33105 337 SER A CA 1
ATOM 2557 C C . SER A 1 338 ? 46.20300 -2.68900 48.68400 1.000 73.72777 337 SER A C 1
ATOM 2558 O O . SER A 1 338 ? 45.47200 -2.07500 47.89300 1.000 68.93063 337 SER A O 1
ATOM 2561 N N . ALA A 1 339 ? 45.81400 -3.82900 49.28000 1.000 74.09145 338 ALA A N 1
ATOM 2562 C CA . ALA A 1 339 ? 44.51600 -4.41100 48.95000 1.000 72.80556 338 ALA A CA 1
ATOM 2563 C C . ALA A 1 339 ? 43.38600 -3.46400 49.32100 1.000 70.53767 338 ALA A C 1
ATOM 2564 O O . ALA A 1 339 ? 42.34600 -3.44500 48.65600 1.000 69.05872 338 ALA A O 1
ATOM 2566 N N . PHE A 1 340 ? 43.57400 -2.66800 50.37800 1.000 72.06477 339 PHE A N 1
ATOM 2567 C CA . PHE A 1 340 ? 42.57500 -1.66700 50.73900 1.000 68.10106 339 PHE A CA 1
ATOM 2568 C C . PHE A 1 340 ? 42.42600 -0.63800 49.63400 1.000 66.62346 339 PHE A C 1
ATOM 2569 O O . PHE A 1 340 ? 41.31400 -0.37300 49.16000 1.000 63.14416 339 PHE A O 1
ATOM 2577 N N . TRP A 1 341 ? 43.55500 -0.09500 49.16700 1.000 67.56831 340 TRP A N 1
ATOM 2578 C CA . TRP A 1 341 ? 43.49400 0.99200 48.19400 1.000 71.08079 340 TRP A CA 1
ATOM 2579 C C . TRP A 1 341 ? 42.80600 0.52700 46.91900 1.000 74.39344 340 TRP A C 1
ATOM 2580 O O . TRP A 1 341 ? 41.87900 1.18300 46.42300 1.000 73.59222 340 TRP A O 1
ATOM 2591 N N . TYR A 1 342 ? 43.21100 -0.63900 46.40300 1.000 69.36696 341 TYR A N 1
ATOM 2592 C CA . TYR A 1 342 ? 42.55800 -1.19000 45.21900 1.000 64.38520 341 TYR A CA 1
ATOM 2593 C C . TYR A 1 342 ? 41.04600 -1.23300 45.42200 1.000 66.10019 341 TYR A C 1
ATOM 2594 O O . TYR A 1 342 ? 40.28300 -0.69200 44.61000 1.000 72.98888 341 TYR A O 1
ATOM 2603 N N . ALA A 1 343 ? 40.59900 -1.77900 46.55800 1.000 69.08822 342 ALA A N 1
ATOM 2604 C CA . ALA A 1 343 ? 39.16400 -1.96000 46.76500 1.000 68.76471 342 ALA A CA 1
ATOM 2605 C C . ALA A 1 343 ? 38.42500 -0.63400 46.68000 1.000 70.15449 342 ALA A C 1
ATOM 2606 O O . ALA A 1 343 ? 37.32600 -0.56000 46.11500 1.000 71.84566 342 ALA A O 1
ATOM 2608 N N . VAL A 1 344 ? 39.01800 0.43200 47.22700 1.000 67.11267 343 VAL A N 1
ATOM 2609 C CA . VAL A 1 344 ? 38.32200 1.71200 47.24000 1.000 64.95570 343 VAL A CA 1
ATOM 2610 C C . VAL A 1 344 ? 38.34800 2.34400 45.85600 1.000 73.76169 343 VAL A C 1
ATOM 2611 O O . VAL A 1 344 ? 37.37000 2.97300 45.43300 1.000 73.47117 343 VAL A O 1
ATOM 2615 N N . ARG A 1 345 ? 39.46200 2.19200 45.12200 1.000 70.65567 344 ARG A N 1
ATOM 2616 C CA . ARG A 1 345 ? 39.54800 2.83400 43.81300 1.000 67.79690 344 ARG A CA 1
ATOM 2617 C C . ARG A 1 345 ? 38.40000 2.36900 42.93200 1.000 71.27167 344 ARG A C 1
ATOM 2618 O O . ARG A 1 345 ? 37.69200 3.18000 42.32800 1.000 72.26464 344 ARG A O 1
ATOM 2626 N N . THR A 1 346 ? 38.16500 1.05600 42.90100 1.000 69.65854 345 THR A N 1
ATOM 2627 C CA . THR A 1 346 ? 37.06800 0.51500 42.11200 1.000 74.65306 345 THR A CA 1
ATOM 2628 C C . THR A 1 346 ? 35.72200 1.01600 42.61400 1.000 74.88211 345 THR A C 1
ATOM 2629 O O . THR A 1 346 ? 34.81700 1.28100 41.81600 1.000 81.52594 345 THR A O 1
ATOM 2633 N N . ALA A 1 347 ? 35.56600 1.15900 43.93300 1.000 69.92346 346 ALA A N 1
ATOM 2634 C CA . ALA A 1 347 ? 34.25700 1.52200 44.46400 1.000 75.35754 346 ALA A CA 1
ATOM 2635 C C . ALA A 1 347 ? 33.89100 2.95300 44.09600 1.000 76.87647 346 ALA A C 1
ATOM 2636 O O . ALA A 1 347 ? 32.74700 3.23000 43.72000 1.000 86.44016 346 ALA A O 1
ATOM 2638 N N . VAL A 1 348 ? 34.84700 3.87900 44.19700 1.000 73.05324 347 VAL A N 1
ATOM 2639 C CA . VAL A 1 348 ? 34.56200 5.27300 43.86600 1.000 79.84634 347 VAL A CA 1
ATOM 2640 C C . VAL A 1 348 ? 34.25900 5.40900 42.37900 1.000 75.73487 347 VAL A C 1
ATOM 2641 O O . VAL A 1 348 ? 33.22500 5.96800 41.98100 1.000 71.00901 347 VAL A O 1
ATOM 2645 N N . ILE A 1 349 ? 35.12000 4.83200 41.53700 1.000 76.51553 348 ILE A N 1
ATOM 2646 C CA . ILE A 1 349 ? 34.97100 4.97900 40.09000 1.000 84.34276 348 ILE A CA 1
ATOM 2647 C C . ILE A 1 349 ? 33.61800 4.45100 39.63100 1.000 82.80588 348 ILE A C 1
ATOM 2648 O O . ILE A 1 349 ? 32.93200 5.08700 38.82200 1.000 83.83581 348 ILE A O 1
ATOM 2653 N N . ASN A 1 350 ? 33.21600 3.28000 40.13100 1.000 80.01011 349 ASN A N 1
ATOM 2654 C CA . ASN A 1 350 ? 31.94000 2.71000 39.71700 1.000 80.34506 349 ASN A CA 1
ATOM 2655 C C . ASN A 1 350 ? 30.77100 3.53300 40.23800 1.000 84.88302 349 ASN A C 1
ATOM 2656 O O . ASN A 1 350 ? 29.74500 3.65800 39.55800 1.000 88.41702 349 ASN A O 1
ATOM 2661 N N . ALA A 1 351 ? 30.89900 4.10500 41.43900 1.000 81.85399 350 ALA A N 1
ATOM 2662 C CA . ALA A 1 351 ? 29.76000 4.82200 42.00500 1.000 85.18561 350 ALA A CA 1
ATOM 2663 C C . ALA A 1 351 ? 29.50400 6.11500 41.24400 1.000 82.55682 350 ALA A C 1
ATOM 2664 O O . ALA A 1 351 ? 28.35100 6.46000 40.96100 1.000 86.37618 350 ALA A O 1
ATOM 2666 N N . ALA A 1 352 ? 30.57400 6.83700 40.89600 1.000 82.72426 351 ALA A N 1
ATOM 2667 C CA . ALA A 1 352 ? 30.43600 8.09300 40.17300 1.000 89.79861 351 ALA A CA 1
ATOM 2668 C C . ALA A 1 352 ? 30.11200 7.87700 38.70200 1.000 98.29762 351 ALA A C 1
ATOM 2669 O O . ALA A 1 352 ? 29.51500 8.75700 38.06700 1.000 102.41097 351 ALA A O 1
ATOM 2671 N N . SER A 1 353 ? 30.49300 6.72500 38.14700 1.000 88.10594 352 SER A N 1
ATOM 2672 C CA . SER A 1 353 ? 30.18800 6.40100 36.76100 1.000 80.15803 352 SER A CA 1
ATOM 2673 C C . SER A 1 353 ? 28.78700 5.82600 36.58500 1.000 91.51647 352 SER A C 1
ATOM 2674 O O . SER A 1 353 ? 28.40900 5.49600 35.45600 1.000 104.38031 352 SER A O 1
ATOM 2677 N N . GLY A 1 354 ? 28.01500 5.68200 37.66100 1.000 87.17847 353 GLY A N 1
ATOM 2678 C CA . GLY A 1 354 ? 26.66100 5.18800 37.56300 1.000 85.82572 353 GLY A CA 1
ATOM 2679 C C . GLY A 1 354 ? 26.53300 3.69800 37.33300 1.000 98.89657 353 GLY A C 1
ATOM 2680 O O . GLY A 1 354 ? 25.40200 3.18800 37.29900 1.000 101.47477 353 GLY A O 1
ATOM 2681 N N . ARG A 1 355 ? 27.64700 2.97900 37.17300 1.000 89.01862 354 ARG A N 1
ATOM 2682 C CA . ARG A 1 355 ? 27.59700 1.53200 37.00200 1.000 91.47215 354 ARG A CA 1
ATOM 2683 C C . ARG A 1 355 ? 27.29800 0.80200 38.31300 1.000 98.40263 354 ARG A C 1
ATOM 2684 O O . ARG A 1 355 ? 26.94700 -0.38300 38.27100 1.000 105.51024 354 ARG A O 1
ATOM 2687 N N . GLN A 1 356 ? 27.41200 1.47800 39.46000 1.000 88.38219 355 GLN A N 1
ATOM 2688 C CA . GLN A 1 356 ? 27.06000 0.89000 40.74700 1.000 89.45357 355 GLN A CA 1
ATOM 2689 C C . GLN A 1 356 ? 26.46000 1.96200 41.65200 1.000 93.67790 355 GLN A C 1
ATOM 2690 O O . GLN A 1 356 ? 26.67100 3.16400 41.45700 1.000 88.05483 355 GLN A O 1
ATOM 2696 N N . THR A 1 357 ? 25.71400 1.50500 42.65300 1.000 87.43793 356 THR A N 1
ATOM 2697 C CA . THR A 1 357 ? 25.24500 2.37700 43.71400 1.000 91.54031 356 THR A CA 1
ATOM 2698 C C . THR A 1 357 ? 26.37300 2.64700 44.70300 1.000 93.78538 356 THR A C 1
ATOM 2699 O O . THR A 1 357 ? 27.40300 1.97100 44.70900 1.000 91.67133 356 THR A O 1
ATOM 2703 N N . VAL A 1 358 ? 26.17300 3.64300 45.56400 1.000 94.06241 357 VAL A N 1
ATOM 2704 C CA . VAL A 1 358 ? 27.09200 3.82100 46.68700 1.000 91.05020 357 VAL A CA 1
ATOM 2705 C C . VAL A 1 358 ? 27.08200 2.58200 47.56500 1.000 93.66803 357 VAL A C 1
ATOM 2706 O O . VAL A 1 358 ? 28.13400 1.99800 47.86800 1.000 95.64294 357 VAL A O 1
ATOM 2710 N N . ASP A 1 359 ? 25.89000 2.12800 47.94300 1.000 99.49372 358 ASP A N 1
ATOM 2711 C CA . ASP A 1 359 ? 25.80700 0.99800 48.88300 1.000 100.22660 358 ASP A CA 1
ATOM 2712 C C . ASP A 1 359 ? 26.43900 -0.27100 48.29300 1.000 108.47906 358 ASP A C 1
ATOM 2713 O O . ASP A 1 359 ? 27.14100 -0.98500 48.99800 1.000 112.70443 358 ASP A O 1
ATOM 2718 N N . ALA A 1 360 ? 26.22700 -0.53600 46.98200 1.000 108.05130 359 ALA A N 1
ATOM 2719 C CA . ALA A 1 360 ? 26.80500 -1.75200 46.42700 1.000 102.09785 359 ALA A CA 1
ATOM 2720 C C . ALA A 1 360 ? 28.31100 -1.64600 46.17800 1.000 100.05927 359 ALA A C 1
ATOM 2721 O O . ALA A 1 360 ? 29.04800 -2.62000 46.39200 1.000 100.30581 359 ALA A O 1
ATOM 2723 N N . ALA A 1 361 ? 28.79500 -0.50000 45.71700 1.000 94.46049 360 ALA A N 1
ATOM 2724 C CA . ALA A 1 361 ? 30.23100 -0.33400 45.49700 1.000 88.11127 360 ALA A CA 1
ATOM 2725 C C . ALA A 1 361 ? 30.98800 -0.46600 46.80800 1.000 85.35178 360 ALA A C 1
ATOM 2726 O O . ALA A 1 361 ? 32.03800 -1.12100 46.87700 1.000 85.21361 360 ALA A O 1
ATOM 2728 N N . LEU A 1 362 ? 30.45700 0.12700 47.87300 1.000 86.33372 361 LEU A N 1
ATOM 2729 C CA . LEU A 1 362 ? 31.08800 -0.01300 49.18300 1.000 85.19726 361 LEU A CA 1
ATOM 2730 C C . LEU A 1 362 ? 30.88200 -1.41600 49.74900 1.000 88.32801 361 LEU A C 1
ATOM 2731 O O . LEU A 1 362 ? 31.73800 -1.91100 50.48400 1.000 84.06370 361 LEU A O 1
ATOM 2736 N N . ALA A 1 363 ? 29.77800 -2.08800 49.39300 1.000 91.51904 362 ALA A N 1
ATOM 2737 C CA . ALA A 1 363 ? 29.60800 -3.49000 49.76200 1.000 86.60571 362 ALA A CA 1
ATOM 2738 C C . ALA A 1 363 ? 30.70600 -4.35500 49.16000 1.000 87.55161 362 ALA A C 1
ATOM 2739 O O . ALA A 1 363 ? 31.25100 -5.24000 49.82700 1.000 88.97681 362 ALA A O 1
ATOM 2741 N N . ALA A 1 364 ? 31.02600 -4.12300 47.89100 1.000 84.53213 363 ALA A N 1
ATOM 2742 C CA . ALA A 1 364 ? 32.11600 -4.84800 47.24700 1.000 86.38983 363 ALA A CA 1
ATOM 2743 C C . ALA A 1 364 ? 33.44900 -4.53600 47.92100 1.000 85.53734 363 ALA A C 1
ATOM 2744 O O . ALA A 1 364 ? 34.20500 -5.44800 48.30800 1.000 75.43200 363 ALA A O 1
ATOM 2746 N N . ALA A 1 365 ? 33.74700 -3.24500 48.08400 1.000 83.10330 364 ALA A N 1
ATOM 2747 C CA . ALA A 1 365 ? 35.03500 -2.85200 48.64900 1.000 79.77663 364 ALA A CA 1
ATOM 2748 C C . ALA A 1 365 ? 35.21300 -3.40700 50.05600 1.000 82.80936 364 ALA A C 1
ATOM 2749 O O . ALA A 1 365 ? 36.32200 -3.81200 50.43600 1.000 80.81977 364 ALA A O 1
ATOM 2751 N N . GLN A 1 366 ? 34.13100 -3.44500 50.84000 1.000 80.26893 365 GLN A N 1
ATOM 2752 C CA . GLN A 1 366 ? 34.20900 -3.97300 52.19800 1.000 87.63141 365 GLN A CA 1
ATOM 2753 C C . GLN A 1 366 ? 34.76900 -5.38800 52.20500 1.000 84.81164 365 GLN A C 1
ATOM 2754 O O . GLN A 1 366 ? 35.69400 -5.69700 52.96300 1.000 83.95407 365 GLN A O 1
ATOM 2760 N N . THR A 1 367 ? 34.22400 -6.26700 51.36200 1.000 82.98523 366 THR A N 1
ATOM 2761 C CA . THR A 1 367 ? 34.69000 -7.65100 51.37200 1.000 84.08033 366 THR A CA 1
ATOM 2762 C C . THR A 1 367 ? 36.11500 -7.75100 50.84400 1.000 81.84021 366 THR A C 1
ATOM 2763 O O . THR A 1 367 ? 36.93800 -8.48700 51.40300 1.000 75.25744 366 THR A O 1
ATOM 2767 N N . ASN A 1 368 ? 36.43700 -7.00500 49.78000 1.000 80.85464 367 ASN A N 1
ATOM 2768 C CA . ASN A 1 368 ? 37.76400 -7.17200 49.18700 1.000 75.68977 367 ASN A CA 1
ATOM 2769 C C . ASN A 1 368 ? 38.87500 -6.68600 50.11500 1.000 81.18921 367 ASN A C 1
ATOM 2770 O O . ASN A 1 368 ? 39.93600 -7.31700 50.19400 1.000 87.22638 367 ASN A O 1
ATOM 2775 N N . ALA A 1 369 ? 38.66100 -5.57200 50.82200 1.000 82.32185 368 ALA A N 1
ATOM 2776 C CA . ALA A 1 369 ? 39.73700 -5.03200 51.65400 1.000 81.58227 368 ALA A CA 1
ATOM 2777 C C . ALA A 1 369 ? 40.10800 -5.97000 52.80000 1.000 78.63432 368 ALA A C 1
ATOM 2778 O O . ALA A 1 369 ? 41.25500 -5.96000 53.26600 1.000 77.04915 368 ALA A O 1
ATOM 2780 N N . ALA A 1 370 ? 39.15900 -6.77100 53.27800 1.000 75.53421 369 ALA A N 1
ATOM 2781 C CA . ALA A 1 370 ? 39.41800 -7.71600 54.35300 1.000 86.67956 369 ALA A CA 1
ATOM 2782 C C . ALA A 1 370 ? 39.67400 -9.12700 53.85200 1.000 79.00326 369 ALA A C 1
ATOM 2783 O O . ALA A 1 370 ? 39.82600 -10.04100 54.66700 1.000 75.29553 369 ALA A O 1
ATOM 2785 N N . ALA A 1 371 ? 39.73200 -9.32000 52.53900 1.000 73.29663 370 ALA A N 1
ATOM 2786 C CA . ALA A 1 371 ? 39.93700 -10.64900 51.98600 1.000 74.15624 370 ALA A CA 1
ATOM 2787 C C . ALA A 1 371 ? 41.22900 -11.25900 52.51400 1.000 80.93733 370 ALA A C 1
ATOM 2788 O O . ALA A 1 371 ? 42.22400 -10.56200 52.73000 1.000 84.05466 370 ALA A O 1
ATOM 2790 N N . GLU A 1 372 ? 41.19800 -12.57100 52.73500 1.000 77.17145 1311 GLU A N 1
ATOM 2791 C CA . GLU A 1 372 ? 42.38500 -13.29300 53.17100 1.000 87.07158 1311 GLU A CA 1
ATOM 2792 C C . GLU A 1 372 ? 43.52500 -13.08600 52.17600 1.000 82.13465 1311 GLU A C 1
ATOM 2793 O O . GLU A 1 372 ? 43.34500 -13.24800 50.96700 1.000 84.78889 1311 GLU A O 1
ATOM 2799 N N . GLU A 1 373 ? 44.70400 -12.72100 52.69500 1.000 82.01698 1312 GLU A N 1
ATOM 2800 C CA . GLU A 1 373 ? 45.81900 -12.35300 51.82500 1.000 77.27058 1312 GLU A CA 1
ATOM 2801 C C . GLU A 1 373 ? 46.25500 -13.53200 50.95900 1.000 80.10888 1312 GLU A C 1
ATOM 2802 O O . GLU A 1 373 ? 46.47700 -13.38900 49.74300 1.000 70.48705 1312 GLU A O 1
ATOM 2808 N N . HIS A 1 374 ? 46.35300 -14.71300 51.56700 1.000 84.78965 1313 HIS A N 1
ATOM 2809 C CA . HIS A 1 374 ? 46.83000 -15.88900 50.85300 1.000 77.09539 1313 HIS A CA 1
ATOM 2810 C C . HIS A 1 374 ? 45.88400 -16.26900 49.71700 1.000 70.08020 1313 HIS A C 1
ATOM 2811 O O . HIS A 1 374 ? 46.32700 -16.67800 48.63200 1.000 69.02514 1313 HIS A O 1
ATOM 2818 N N . VAL A 1 375 ? 44.58000 -16.12900 49.94200 1.000 71.32967 1314 VAL A N 1
ATOM 2819 C CA . VAL A 1 375 ? 43.60300 -16.48000 48.91800 1.000 71.58253 1314 VAL A CA 1
ATOM 2820 C C . VAL A 1 375 ? 43.74700 -15.57100 47.70500 1.000 74.09906 1314 VAL A C 1
ATOM 2821 O O . VAL A 1 375 ? 43.76200 -16.03400 46.55600 1.000 77.73683 1314 VAL A O 1
ATOM 2825 N N . THR A 1 376 ? 43.82100 -14.25800 47.93600 1.000 72.24492 1315 THR A N 1
ATOM 2826 C CA . THR A 1 376 ? 43.95400 -13.33800 46.81000 1.000 71.18648 1315 THR A CA 1
ATOM 2827 C C . THR A 1 376 ? 45.28100 -13.54000 46.08900 1.000 69.63300 1315 THR A C 1
ATOM 2828 O O . THR A 1 376 ? 45.36100 -13.36100 44.86700 1.000 79.88681 1315 THR A O 1
ATOM 2832 N N . CYS A 1 377 ? 46.32700 -13.93600 46.80900 1.000 71.17414 1316 CYS A N 1
ATOM 2833 C CA . CYS A 1 377 ? 47.58900 -14.21900 46.13700 1.000 67.63314 1316 CYS A CA 1
ATOM 2834 C C . CYS A 1 377 ? 47.47300 -15.42500 45.21100 1.000 70.60166 1316 CYS A C 1
ATOM 2835 O O . CYS A 1 377 ? 47.96400 -15.40200 44.07500 1.000 67.37369 1316 CYS A O 1
ATOM 2838 N N . VAL A 1 378 ? 46.85000 -16.50800 45.69100 1.000 67.70953 1317 VAL A N 1
ATOM 2839 C CA . VAL A 1 378 ? 46.64900 -17.67500 44.82600 1.000 66.59018 1317 VAL A CA 1
ATOM 2840 C C . VAL A 1 378 ? 45.79300 -17.29800 43.61900 1.000 71.25998 1317 VAL A C 1
ATOM 2841 O O . VAL A 1 378 ? 46.02500 -17.76700 42.49500 1.000 66.07425 1317 VAL A O 1
ATOM 2845 N N . GLN A 1 379 ? 44.78400 -16.45300 43.83800 1.000 69.35647 1318 GLN A N 1
ATOM 2846 C CA . GLN A 1 379 ? 43.96500 -15.96600 42.73600 1.000 69.15741 1318 GLN A CA 1
ATOM 2847 C C . GLN A 1 379 ? 44.82800 -15.29000 41.67900 1.000 73.05524 1318 GLN A C 1
ATOM 2848 O O . GLN A 1 379 ? 44.72100 -15.59200 40.48100 1.000 80.87008 1318 GLN A O 1
ATOM 2854 N N . SER A 1 380 ? 45.69900 -14.37500 42.10800 1.000 67.47972 1319 SER A N 1
ATOM 2855 C CA . SER A 1 380 ? 46.53200 -13.65400 41.15200 1.000 71.58801 1319 SER A CA 1
ATOM 2856 C C . SER A 1 380 ? 47.49300 -14.59200 40.42900 1.000 71.78503 1319 SER A C 1
ATOM 2857 O O . SER A 1 380 ? 47.71100 -14.46300 39.21700 1.000 69.92820 1319 SER A O 1
ATOM 2860 N N . ILE A 1 381 ? 48.08800 -15.53600 41.16100 1.000 65.85304 1320 ILE A N 1
ATOM 2861 C CA . ILE A 1 381 ? 49.06100 -16.44100 40.55000 1.000 63.62588 1320 ILE A CA 1
ATOM 2862 C C . ILE A 1 381 ? 48.39400 -17.26300 39.45600 1.000 64.22493 1320 ILE A C 1
ATOM 2863 O O . ILE A 1 381 ? 48.90100 -17.37000 38.33200 1.000 69.88808 1320 ILE A O 1
ATOM 2868 N N . LEU A 1 382 ? 47.23600 -17.84300 39.76000 1.000 64.11109 1321 LEU A N 1
ATOM 2869 C CA . LEU A 1 382 ? 46.58300 -18.68600 38.76200 1.000 65.57379 1321 LEU A CA 1
ATOM 2870 C C . LEU A 1 382 ? 46.01600 -17.85500 37.61400 1.000 74.80638 1321 LEU A C 1
ATOM 2871 O O . LEU A 1 382 ? 45.97200 -18.33400 36.47400 1.000 76.12126 1321 LEU A O 1
ATOM 2876 N N . ASP A 1 383 ? 45.60600 -16.60700 37.86700 1.000 69.19828 1322 ASP A N 1
ATOM 2877 C CA . ASP A 1 383 ? 45.15400 -15.76700 36.76000 1.000 66.03276 1322 ASP A CA 1
ATOM 2878 C C . ASP A 1 383 ? 46.30100 -15.44600 35.80600 1.000 71.64886 1322 ASP A C 1
ATOM 2879 O O . ASP A 1 383 ? 46.13900 -15.50500 34.57600 1.000 72.34592 1322 ASP A O 1
ATOM 2884 N N . GLU A 1 384 ? 47.47600 -15.12600 36.35100 1.000 65.13295 1323 GLU A N 1
ATOM 2885 C CA . GLU A 1 384 ? 48.63900 -14.88700 35.50000 1.000 65.50770 1323 GLU A CA 1
ATOM 2886 C C . GLU A 1 384 ? 49.01900 -16.14300 34.71600 1.000 72.44326 1323 GLU A C 1
ATOM 2887 O O . GLU A 1 384 ? 49.37300 -16.06800 33.52700 1.000 65.11654 1323 GLU A O 1
ATOM 2893 N N . PHE A 1 385 ? 48.95800 -17.30800 35.36500 1.000 65.62770 1324 PHE A N 1
ATOM 2894 C CA . PHE A 1 385 ? 49.25800 -18.55700 34.66600 1.000 64.13440 1324 PHE A CA 1
ATOM 2895 C C . PHE A 1 385 ? 48.28900 -18.77600 33.51100 1.000 67.23047 1324 PHE A C 1
ATOM 2896 O O . PHE A 1 385 ? 48.69400 -19.21100 32.42500 1.000 66.61655 1324 PHE A O 1
ATOM 2904 N N . LEU A 1 386 ? 47.00100 -18.47900 33.72500 1.000 66.74481 1325 LEU A N 1
ATOM 2905 C CA . LEU A 1 386 ? 46.02600 -18.63700 32.64400 1.000 66.95224 1325 LEU A CA 1
ATOM 2906 C C . LEU A 1 386 ? 46.32900 -17.67900 31.49500 1.000 71.86275 1325 LEU A C 1
ATOM 2907 O O . LEU A 1 386 ? 46.16300 -18.03000 30.32000 1.000 70.56805 1325 LEU A O 1
ATOM 2912 N N . GLN A 1 387 ? 46.75500 -16.45100 31.81000 1.000 72.06236 1326 GLN A N 1
ATOM 2913 C CA . GLN A 1 387 ? 47.07800 -15.53000 30.72000 1.000 68.10933 1326 GLN A CA 1
ATOM 2914 C C . GLN A 1 387 ? 48.31200 -15.99600 29.95600 1.000 65.47292 1326 GLN A C 1
ATOM 2915 O O . GLN A 1 387 ? 48.39900 -15.78900 28.74000 1.000 84.09327 1326 GLN A O 1
ATOM 2919 N N . THR A 1 388 ? 49.25600 -16.65000 30.63800 1.000 67.49524 1327 THR A N 1
ATOM 2920 C CA . THR A 1 388 ? 50.50300 -17.03900 29.97800 1.000 63.88794 1327 THR A CA 1
ATOM 2921 C C . THR A 1 388 ? 50.35300 -18.31100 29.14500 1.000 64.05886 1327 THR A C 1
ATOM 2922 O O . THR A 1 388 ? 50.74700 -18.33900 27.97400 1.000 67.98589 1327 THR A O 1
ATOM 2926 N N . TYR A 1 389 ? 49.80300 -19.37700 29.72900 1.000 63.21510 1328 TYR A N 1
ATOM 2927 C CA . TYR A 1 389 ? 49.74000 -20.67700 29.07300 1.000 64.45505 1328 TYR A CA 1
ATOM 2928 C C . TYR A 1 389 ? 48.35200 -21.03700 28.56200 1.000 66.51951 1328 TYR A C 1
ATOM 2929 O O . TYR A 1 389 ? 48.19600 -22.09500 27.94300 1.000 59.76359 1328 TYR A O 1
ATOM 2938 N N . GLY A 1 390 ? 47.35000 -20.19800 28.82100 1.000 67.29419 1329 GLY A N 1
ATOM 2939 C CA . GLY A 1 390 ? 46.01500 -20.41100 28.28800 1.000 68.45956 1329 GLY A CA 1
ATOM 2940 C C . GLY A 1 390 ? 45.13000 -21.32700 29.10100 1.000 65.63635 1329 GLY A C 1
ATOM 2941 O O . GLY A 1 390 ? 43.90800 -21.20800 29.04400 1.000 69.05528 1329 GLY A O 1
ATOM 2942 N N . SER A 1 391 ? 45.72900 -22.26000 29.84200 1.000 65.17573 1330 SER A N 1
ATOM 2943 C CA . SER A 1 391 ? 44.97700 -23.17700 30.68900 1.000 69.58496 1330 SER A CA 1
ATOM 2944 C C . SER A 1 391 ? 45.81600 -23.50500 31.91600 1.000 73.24729 1330 SER A C 1
ATOM 2945 O O . SER A 1 391 ? 46.94500 -23.02700 32.06600 1.000 75.20884 1330 SER A O 1
ATOM 2948 N N . LEU A 1 392 ? 45.26200 -24.33800 32.79800 1.000 68.15670 1331 LEU A N 1
ATOM 2949 C CA . LEU A 1 392 ? 46.01000 -24.87400 33.92900 1.000 75.66751 1331 LEU A CA 1
ATOM 2950 C C . LEU A 1 392 ? 46.45000 -26.31800 33.68600 1.000 78.58213 1331 LEU A C 1
ATOM 2951 O O . LEU A 1 392 ? 46.78800 -27.03100 34.64100 1.000 77.54194 1331 LEU A O 1
ATOM 2956 N N . ILE A 1 393 ? 46.45400 -26.75400 32.41800 1.000 75.50500 1332 ILE A N 1
ATOM 2957 C CA . ILE A 1 393 ? 46.96300 -28.08700 32.07900 1.000 72.69046 1332 ILE A CA 1
ATOM 2958 C C . ILE A 1 393 ? 48.41900 -28.26600 32.51200 1.000 63.46076 1332 ILE A C 1
ATOM 2959 O O . ILE A 1 393 ? 48.73600 -29.29700 33.12500 1.000 71.48356 1332 ILE A O 1
ATOM 2964 N N . PRO A 1 394 ? 49.33600 -27.33800 32.23300 1.000 58.55782 1333 PRO A N 1
ATOM 2965 C CA . PRO A 1 394 ? 50.73800 -27.53400 32.62900 1.000 65.29467 1333 PRO A CA 1
ATOM 2966 C C . PRO A 1 394 ? 51.05200 -27.14500 34.06600 1.000 73.91975 1333 PRO A C 1
ATOM 2967 O O . PRO A 1 394 ? 52.23300 -27.04700 34.42200 1.000 69.14583 1333 PRO A O 1
ATOM 2971 N N . LEU A 1 395 ? 50.03500 -26.93600 34.89500 1.000 66.64799 1334 LEU A N 1
ATOM 2972 C CA . LEU A 1 395 ? 50.24700 -26.43400 36.24300 1.000 72.35037 1334 LEU A CA 1
ATOM 2973 C C . LEU A 1 395 ? 50.69600 -27.55100 37.17400 1.000 70.24324 1334 LEU A C 1
ATOM 2974 O O . LEU A 1 395 ? 50.10500 -28.63400 37.19500 1.000 66.37372 1334 LEU A O 1
ATOM 2979 N N . SER A 1 396 ? 51.73800 -27.26900 37.94900 1.000 68.42825 1335 SER A N 1
ATOM 2980 C CA . SER A 1 396 ? 52.21000 -28.13500 39.02100 1.000 66.24118 1335 SER A CA 1
ATOM 2981 C C . SER A 1 396 ? 51.83000 -27.50600 40.35500 1.000 68.47304 1335 SER A C 1
ATOM 2982 O O . SER A 1 396 ? 52.01200 -26.30000 40.54200 1.000 71.09280 1335 SER A O 1
ATOM 2985 N N . THR A 1 397 ? 51.30000 -28.31100 41.27300 1.000 65.76212 1336 THR A N 1
ATOM 2986 C CA . THR A 1 397 ? 50.93200 -27.77300 42.58300 1.000 63.75434 1336 THR A CA 1
ATOM 2987 C C . THR A 1 397 ? 52.15800 -27.23600 43.31900 1.000 72.56141 1336 THR A C 1
ATOM 2988 O O . THR A 1 397 ? 52.12100 -26.13600 43.89700 1.000 62.23240 1336 THR A O 1
ATOM 2992 N N . ASP A 1 398 ? 53.26900 -27.98400 43.27000 1.000 69.19096 1337 ASP A N 1
ATOM 2993 C CA . ASP A 1 398 ? 54.50900 -27.53400 43.88800 1.000 66.53735 1337 ASP A CA 1
ATOM 2994 C C . ASP A 1 398 ? 54.89600 -26.14200 43.41500 1.000 63.53480 1337 ASP A C 1
ATOM 2995 O O . ASP A 1 398 ? 55.46100 -25.34900 44.18000 1.000 66.05670 1337 ASP A O 1
ATOM 3000 N N . GLU A 1 399 ? 54.60300 -25.82900 42.15700 1.000 63.50020 1338 GLU A N 1
ATOM 3001 C CA . GLU A 1 399 ? 54.91300 -24.51900 41.58400 1.000 64.23731 1338 GLU A CA 1
ATOM 3002 C C . GLU A 1 399 ? 54.23700 -23.39500 42.35700 1.000 62.48652 1338 GLU A C 1
ATOM 3003 O O . GLU A 1 399 ? 54.87500 -22.39100 42.73300 1.000 60.55686 1338 GLU A O 1
ATOM 3009 N N . VAL A 1 400 ? 52.93600 -23.55400 42.61100 1.000 64.45517 1339 VAL A N 1
ATOM 3010 C CA . VAL A 1 400 ? 52.18300 -22.58000 43.39400 1.000 61.91391 1339 VAL A CA 1
ATOM 3011 C C . VAL A 1 400 ? 52.72600 -22.50400 44.81400 1.000 68.87286 1339 VAL A C 1
ATOM 3012 O O . VAL A 1 400 ? 52.87400 -21.40800 45.38900 1.000 68.06696 1339 VAL A O 1
ATOM 3016 N N . VAL A 1 401 ? 52.99500 -23.67300 45.41600 1.000 71.36230 1340 VAL A N 1
ATOM 3017 C CA . VAL A 1 401 ? 53.49400 -23.70200 46.79000 1.000 63.42140 1340 VAL A CA 1
ATOM 3018 C C . VAL A 1 401 ? 54.75900 -22.86200 46.90500 1.000 65.06642 1340 VAL A C 1
ATOM 3019 O O . VAL A 1 401 ? 54.90700 -22.04200 47.82300 1.000 72.13800 1340 VAL A O 1
ATOM 3023 N N . GLU A 1 402 ? 55.69100 -23.05500 45.97000 1.000 64.04527 1341 GLU A N 1
ATOM 3024 C CA . GLU A 1 402 ? 56.95800 -22.33200 46.03100 1.000 63.34477 1341 GLU A CA 1
ATOM 3025 C C . GLU A 1 402 ? 56.75400 -20.83200 45.85700 1.000 62.34028 1341 GLU A C 1
ATOM 3026 O O . GLU A 1 402 ? 57.42300 -20.02400 46.52000 1.000 62.87703 1341 GLU A O 1
ATOM 3032 N N . LYS A 1 403 ? 55.84200 -20.42800 44.96100 1.000 66.34559 1342 LYS A N 1
ATOM 3033 C CA . LYS A 1 403 ? 55.62200 -18.98800 44.80700 1.000 62.18665 1342 LYS A CA 1
ATOM 3034 C C . LYS A 1 403 ? 55.12800 -18.36900 46.10700 1.000 64.23739 1342 LYS A C 1
ATOM 3035 O O . LYS A 1 403 ? 55.57900 -17.28500 46.50700 1.000 68.53254 1342 LYS A O 1
ATOM 3041 N N . LEU A 1 404 ? 54.18100 -19.04100 46.77500 1.000 74.11010 1343 LEU A N 1
ATOM 3042 C CA . LEU A 1 404 ? 53.67000 -18.50600 48.04300 1.000 64.57745 1343 LEU A CA 1
ATOM 3043 C C . LEU A 1 404 ? 54.77500 -18.43200 49.09400 1.000 65.05385 1343 LEU A C 1
ATOM 3044 O O . LEU A 1 404 ? 54.87600 -17.44100 49.83500 1.000 72.11958 1343 LEU A O 1
ATOM 3049 N N . GLU A 1 405 ? 55.61700 -19.47100 49.17000 1.000 64.82691 1344 GLU A N 1
ATOM 3050 C CA . GLU A 1 405 ? 56.75300 -19.41900 50.08700 1.000 65.42685 1344 GLU A CA 1
ATOM 3051 C C . GLU A 1 405 ? 57.59600 -18.17500 49.82300 1.000 65.46964 1344 GLU A C 1
ATOM 3052 O O . GLU A 1 405 ? 58.04600 -17.50800 50.76000 1.000 68.96505 1344 GLU A O 1
ATOM 3058 N N . ASP A 1 406 ? 57.81300 -17.84300 48.54700 1.000 64.68627 1345 ASP A N 1
ATOM 3059 C CA . ASP A 1 406 ? 58.60500 -16.65300 48.23800 1.000 65.94953 1345 ASP A CA 1
ATOM 3060 C C . ASP A 1 406 ? 57.90400 -15.38900 48.71300 1.000 65.58151 1345 ASP A C 1
ATOM 3061 O O . ASP A 1 406 ? 58.53000 -14.49900 49.30200 1.000 73.16914 1345 ASP A O 1
ATOM 3066 N N . ILE A 1 407 ? 56.60500 -15.29100 48.45400 1.000 65.39772 1346 ILE A N 1
ATOM 3067 C CA . ILE A 1 407 ? 55.91700 -14.02700 48.67500 1.000 66.05738 1346 ILE A CA 1
ATOM 3068 C C . ILE A 1 407 ? 55.80000 -13.72700 50.16000 1.000 69.02654 1346 ILE A C 1
ATOM 3069 O O . ILE A 1 407 ? 56.14700 -12.62900 50.60700 1.000 78.17169 1346 ILE A O 1
ATOM 3074 N N . PHE A 1 408 ? 55.31100 -14.69100 50.94500 1.000 69.15322 1347 PHE A N 1
ATOM 3075 C CA . PHE A 1 408 ? 55.02900 -14.44100 52.35200 1.000 68.28747 1347 PHE A CA 1
ATOM 3076 C C . PHE A 1 408 ? 56.16000 -14.87100 53.27300 1.000 72.92883 1347 PHE A C 1
ATOM 3077 O O . PHE A 1 408 ? 56.07500 -14.64600 54.49100 1.000 85.72501 1347 PHE A O 1
ATOM 3085 N N . GLN A 1 409 ? 57.22100 -15.45900 52.72600 1.000 71.31377 1348 GLN A N 1
ATOM 3086 C CA . GLN A 1 409 ? 58.38400 -15.88400 53.51200 1.000 74.99517 1348 GLN A CA 1
ATOM 3087 C C . GLN A 1 409 ? 57.98400 -16.84100 54.63000 1.000 69.47797 1348 GLN A C 1
ATOM 3088 O O . GLN A 1 409 ? 58.59600 -16.86000 55.69300 1.000 70.47810 1348 GLN A O 1
ATOM 3094 N N . GLN A 1 410 ? 56.95300 -17.63700 54.38300 1.000 69.04864 1349 GLN A N 1
ATOM 3095 C CA . GLN A 1 410 ? 56.52300 -18.70400 55.26400 1.000 69.68196 1349 GLN A CA 1
ATOM 3096 C C . GLN A 1 410 ? 56.70900 -20.03300 54.54300 1.000 71.27122 1349 GLN A C 1
ATOM 3097 O O . GLN A 1 410 ? 56.85800 -20.08200 53.31900 1.000 67.93419 1349 GLN A O 1
ATOM 3103 N N . GLU A 1 411 ? 56.72100 -21.11500 55.32000 1.000 72.40998 1350 GLU A N 1
ATOM 3104 C CA . GLU A 1 411 ? 56.67400 -22.45400 54.74300 1.000 69.31209 1350 GLU A CA 1
ATOM 3105 C C . GLU A 1 411 ? 55.26700 -22.74700 54.24100 1.000 68.97472 1350 GLU A C 1
ATOM 3106 O O . GLU A 1 411 ? 54.27500 -22.24500 54.77700 1.000 71.62938 1350 GLU A O 1
ATOM 3112 N N . PHE A 1 412 ? 55.18600 -23.55600 53.18200 1.000 68.13806 1351 PHE A N 1
ATOM 3113 C CA . PHE A 1 412 ? 53.90300 -24.02700 52.68800 1.000 68.02175 1351 PHE A CA 1
ATOM 3114 C C . PHE A 1 412 ? 53.91800 -25.49200 52.29100 1.000 67.98199 1351 PHE A C 1
ATOM 3115 O O . PHE A 1 412 ? 52.89300 -25.99200 51.82200 1.000 71.68466 1351 PHE A O 1
ATOM 3123 N N . SER A 1 413 ? 55.03100 -26.19100 52.46600 1.000 68.08815 1352 SER A N 1
ATOM 3124 C CA . SER A 1 413 ? 55.16700 -27.55400 51.98400 1.000 68.03815 1352 SER A CA 1
ATOM 3125 C C . SER A 1 413 ? 54.81400 -28.60000 53.02800 1.000 72.84407 1352 SER A C 1
ATOM 3126 O O . SER A 1 413 ? 54.72000 -29.78300 52.68200 1.000 76.77048 1352 SER A O 1
ATOM 3129 N N . THR A 1 414 ? 54.62400 -28.20800 54.28800 1.000 77.71907 1353 THR A N 1
ATOM 3130 C CA . THR A 1 414 ? 54.17900 -29.17400 55.28700 1.000 72.28082 1353 THR A CA 1
ATOM 3131 C C . THR A 1 414 ? 52.77600 -29.64000 54.89800 1.000 75.20274 1353 THR A C 1
ATOM 3132 O O . THR A 1 414 ? 52.01600 -28.88400 54.28500 1.000 81.74200 1353 THR A O 1
ATOM 3136 N N . PRO A 1 415 ? 52.40800 -30.87600 55.23000 1.000 73.73098 1354 PRO A N 1
ATOM 3137 C CA . PRO A 1 415 ? 51.16500 -31.43000 54.66600 1.000 78.36446 1354 PRO A CA 1
ATOM 3138 C C . PRO A 1 415 ? 49.94500 -30.56500 54.93400 1.000 80.25233 1354 PRO A C 1
ATOM 3139 O O . PRO A 1 415 ? 49.15400 -30.30900 54.01100 1.000 79.53358 1354 PRO A O 1
ATOM 3143 N N . SER A 1 416 ? 49.81600 -30.05300 56.16100 1.000 75.49868 1355 SER A N 1
ATOM 3144 C CA . SER A 1 416 ? 48.65400 -29.24800 56.51600 1.000 76.11419 1355 SER A CA 1
ATOM 3145 C C . SER A 1 416 ? 48.49100 -28.06700 55.56900 1.000 83.02304 1355 SER A C 1
ATOM 3146 O O . SER A 1 416 ? 47.36700 -27.72100 55.18700 1.000 90.54171 1355 SER A O 1
ATOM 3149 N N . ARG A 1 417 ? 49.60200 -27.45900 55.15300 1.000 73.19655 1356 ARG A N 1
ATOM 3150 C CA . ARG A 1 417 ? 49.58800 -26.24600 54.35100 1.000 75.20526 1356 ARG A CA 1
ATOM 3151 C C . ARG A 1 417 ? 49.52100 -26.50900 52.84800 1.000 77.40869 1356 ARG A C 1
ATOM 3152 O O . ARG A 1 417 ? 48.72500 -25.87800 52.13600 1.000 81.02631 1356 ARG A O 1
ATOM 3160 N N . LYS A 1 418 ? 50.38500 -27.39700 52.35000 1.000 71.33380 1357 LYS A N 1
ATOM 3161 C CA . LYS A 1 418 ? 50.31500 -27.79700 50.94800 1.000 73.68725 1357 LYS A CA 1
ATOM 3162 C C . LYS A 1 418 ? 48.90400 -28.26600 50.60000 1.000 78.95896 1357 LYS A C 1
ATOM 3163 O O . LYS A 1 418 ? 48.41600 -28.02100 49.48000 1.000 82.00738 1357 LYS A O 1
ATOM 3169 N N . GLY A 1 419 ? 48.20600 -28.88800 51.56000 1.000 75.16186 1358 GLY A N 1
ATOM 3170 C CA . GLY A 1 419 ? 46.82200 -29.27900 51.31800 1.000 78.91604 1358 GLY A CA 1
ATOM 3171 C C . GLY A 1 419 ? 45.87900 -28.09700 51.15500 1.000 82.54794 1358 GLY A C 1
ATOM 3172 O O . GLY A 1 419 ? 44.95500 -28.13200 50.33100 1.000 92.68193 1358 GLY A O 1
ATOM 3173 N N . LEU A 1 420 ? 46.08200 -27.04000 51.94500 1.000 72.50618 1359 LEU A N 1
ATOM 3174 C CA . LEU A 1 420 ? 45.27400 -25.83400 51.77700 1.000 72.63093 1359 LEU A CA 1
ATOM 3175 C C . LEU A 1 420 ? 45.52100 -25.19200 50.41800 1.000 82.97182 1359 LEU A C 1
ATOM 3176 O O . LEU A 1 420 ? 44.58700 -24.68900 49.77200 1.000 79.08730 1359 LEU A O 1
ATOM 3179 N N . VAL A 1 421 ? 46.78000 -25.18900 49.97000 1.000 69.70607 1360 VAL A N 1
ATOM 3180 C CA . VAL A 1 421 ? 47.08500 -24.65000 48.64500 1.000 68.86003 1360 VAL A CA 1
ATOM 3181 C C . VAL A 1 421 ? 46.34300 -25.44100 47.57500 1.000 70.24538 1360 VAL A C 1
ATOM 3182 O O . VAL A 1 421 ? 45.75100 -24.86900 46.65100 1.000 76.41928 1360 VAL A O 1
ATOM 3186 N N . LEU A 1 422 ? 46.37100 -26.77200 47.68000 1.000 68.73842 1361 LEU A N 1
ATOM 3187 C CA . LEU A 1 422 ? 45.66300 -27.58700 46.69300 1.000 77.34205 1361 LEU A CA 1
ATOM 3188 C C . LEU A 1 422 ? 44.16600 -27.28000 46.68900 1.000 78.15994 1361 LEU A C 1
ATOM 3189 O O . LEU A 1 422 ? 43.54700 -27.18200 45.61900 1.000 72.51556 1361 LEU A O 1
ATOM 3194 N N . GLN A 1 423 ? 43.56000 -27.13500 47.87700 1.000 72.91119 1362 GLN A N 1
ATOM 3195 C CA . GLN A 1 423 ? 42.12600 -26.84000 47.93100 1.000 75.23359 1362 GLN A CA 1
ATOM 3196 C C . GLN A 1 423 ? 41.81500 -25.49900 47.27200 1.000 76.05383 1362 GLN A C 1
ATOM 3197 O O . GLN A 1 423 ? 40.82200 -25.36800 46.54200 1.000 85.78334 1362 GLN A O 1
ATOM 3200 N N . LEU A 1 424 ? 42.65300 -24.48700 47.51800 1.000 71.72053 1363 LEU A N 1
ATOM 3201 C CA . LEU A 1 424 ? 42.44400 -23.19600 46.86700 1.000 71.33411 1363 LEU A CA 1
ATOM 3202 C C . LEU A 1 424 ? 42.53000 -23.32400 45.35100 1.000 73.10343 1363 LEU A C 1
ATOM 3203 O O . LEU A 1 424 ? 41.70900 -22.75200 44.62000 1.000 80.25503 1363 LEU A O 1
ATOM 3208 N N . ILE A 1 425 ? 43.52200 -24.07100 44.86400 1.000 73.58871 1364 ILE A N 1
ATOM 3209 C CA . ILE A 1 425 ? 43.65300 -24.27200 43.42400 1.000 75.18037 1364 ILE A CA 1
ATOM 3210 C C . ILE A 1 425 ? 42.38800 -24.91200 42.87100 1.000 80.20295 1364 ILE A C 1
ATOM 3211 O O . ILE A 1 425 ? 41.86300 -24.50200 41.82500 1.000 81.55913 1364 ILE A O 1
ATOM 3216 N N . GLN A 1 426 ? 41.87900 -25.93100 43.56300 1.000 76.31593 1365 GLN A N 1
ATOM 3217 C CA . GLN A 1 426 ? 40.70900 -26.64500 43.06100 1.000 81.09363 1365 GLN A CA 1
ATOM 3218 C C . GLN A 1 426 ? 39.48700 -25.73600 43.01900 1.000 83.56212 1365 GLN A C 1
ATOM 3219 O O . GLN A 1 426 ? 38.70500 -25.77600 42.05900 1.000 92.87106 1365 GLN A O 1
ATOM 3225 N N . SER A 1 427 ? 39.31200 -24.89300 44.04200 1.000 74.19364 1366 SER A N 1
ATOM 3226 C CA . SER A 1 427 ? 38.19900 -23.94700 44.01400 1.000 84.08764 1366 SER A CA 1
ATOM 3227 C C . SER A 1 427 ? 38.33800 -22.97000 42.85300 1.000 87.68258 1366 SER A C 1
ATOM 3228 O O . SER A 1 427 ? 37.34600 -22.61800 42.20200 1.000 93.08294 1366 SER A O 1
ATOM 3231 N N . TYR A 1 428 ? 39.56100 -22.51200 42.58400 1.000 75.09530 1367 TYR A N 1
ATOM 3232 C CA . TYR A 1 428 ? 39.77900 -21.65400 41.42500 1.000 74.46469 1367 TYR A CA 1
ATOM 3233 C C . TYR A 1 428 ? 39.35700 -22.36300 40.14400 1.000 83.49722 1367 TYR A C 1
ATOM 3234 O O . TYR A 1 428 ? 38.66800 -21.78400 39.29500 1.000 93.50872 1367 TYR A O 1
ATOM 3243 N N . GLN A 1 429 ? 39.75300 -23.63000 39.99600 1.000 80.39498 1368 GLN A N 1
ATOM 3244 C CA . GLN A 1 429 ? 39.43500 -24.36900 38.77800 1.000 85.45674 1368 GLN A CA 1
ATOM 3245 C C . GLN A 1 429 ? 37.93400 -24.57600 38.61300 1.000 86.50900 1368 GLN A C 1
ATOM 3246 O O . GLN A 1 429 ? 37.43500 -24.61200 37.48100 1.000 90.54164 1368 GLN A O 1
ATOM 3252 N N . ARG A 1 430 ? 37.20500 -24.72200 39.71900 1.000 85.92699 1369 ARG A N 1
ATOM 3253 C CA . ARG A 1 430 ? 35.78100 -25.00500 39.63600 1.000 89.16768 1369 ARG A CA 1
ATOM 3254 C C . ARG A 1 430 ? 34.94200 -23.80000 39.22200 1.000 100.42839 1369 ARG A C 1
ATOM 3255 O O . ARG A 1 430 ? 33.80600 -23.98500 38.76800 1.000 106.00077 1369 ARG A O 1
ATOM 3263 N N . MET A 1 431 ? 35.44800 -22.58500 39.38300 1.000 100.35910 1370 MET A N 1
ATOM 3264 C CA . MET A 1 431 ? 34.71200 -21.40800 38.95000 1.000 103.23879 1370 MET A CA 1
ATOM 3265 C C . MET A 1 431 ? 34.61100 -21.38200 37.42700 1.000 109.82306 1370 MET A C 1
ATOM 3266 O O . MET A 1 431 ? 35.42400 -21.99700 36.72900 1.000 108.75421 1370 MET A O 1
ATOM 3271 N N . PRO A 1 432 ? 33.61400 -20.68100 36.88500 1.000 115.92475 1371 PRO A N 1
ATOM 3272 C CA . PRO A 1 432 ? 33.47500 -20.59400 35.42700 1.000 115.18368 1371 PRO A CA 1
ATOM 3273 C C . PRO A 1 432 ? 34.47100 -19.63100 34.80200 1.000 112.93546 1371 PRO A C 1
ATOM 3274 O O . PRO A 1 432 ? 34.88400 -18.63900 35.40600 1.000 115.21367 1371 PRO A O 1
ATOM 3278 N N . GLY A 1 433 ? 34.85800 -19.94500 33.56600 1.000 105.05343 1372 GLY A N 1
ATOM 3279 C CA . GLY A 1 433 ? 35.80400 -19.13400 32.83600 1.000 106.33507 1372 GLY A CA 1
ATOM 3280 C C . GLY A 1 433 ? 37.24700 -19.30900 33.24500 1.000 108.33563 1372 GLY A C 1
ATOM 3281 O O . GLY A 1 433 ? 38.14000 -18.84700 32.51700 1.000 106.78280 1372 GLY A O 1
ATOM 3282 N N . ASN A 1 434 ? 37.50900 -19.96800 34.37500 1.000 104.98636 1373 ASN A N 1
ATOM 3283 C CA . ASN A 1 434 ? 38.85900 -20.21500 34.86700 1.000 97.96866 1373 ASN A CA 1
ATOM 3284 C C . ASN A 1 434 ? 39.45000 -21.50900 34.32400 1.000 93.20995 1373 ASN A C 1
ATOM 3285 O O . ASN A 1 434 ? 40.51900 -21.93200 34.77600 1.000 89.78810 1373 ASN A O 1
ATOM 3290 N N . ALA A 1 435 ? 38.76600 -22.15200 33.37800 1.000 93.80120 1374 ALA A N 1
ATOM 3291 C CA . ALA A 1 435 ? 39.29800 -23.36300 32.76700 1.000 90.27239 1374 ALA A CA 1
ATOM 3292 C C . ALA A 1 435 ? 40.33900 -23.02600 31.71100 1.000 85.74020 1374 ALA A C 1
ATOM 3293 O O . ALA A 1 435 ? 41.46200 -23.55100 31.73300 1.000 87.30720 1374 ALA A O 1
ATOM 3295 N N . MET A 1 436 ? 39.98300 -22.14100 30.78200 1.000 82.97466 1375 MET A N 1
ATOM 3296 C CA . MET A 1 436 ? 40.85800 -21.81500 29.66900 1.000 84.76155 1375 MET A CA 1
ATOM 3297 C C . MET A 1 436 ? 40.53400 -20.41600 29.17500 1.000 87.04982 1375 MET A C 1
ATOM 3298 O O . MET A 1 436 ? 39.49000 -19.83400 29.50100 1.000 88.70178 1375 MET A O 1
ATOM 3302 N N . VAL A 1 437 ? 41.45300 -19.88900 28.38400 1.000 78.63315 1376 VAL A N 1
ATOM 3303 C CA . VAL A 1 437 ? 41.35300 -18.54400 27.84200 1.000 82.60510 1376 VAL A CA 1
ATOM 3304 C C . VAL A 1 437 ? 40.74000 -18.62400 26.45500 1.000 89.70224 1376 VAL A C 1
ATOM 3305 O O . VAL A 1 437 ? 41.20700 -19.38400 25.59500 1.000 82.10820 1376 VAL A O 1
ATOM 3309 N N . ARG A 1 438 ? 39.68600 -17.85100 26.25000 1.000 88.06205 1377 ARG A N 1
ATOM 3310 C CA . ARG A 1 438 ? 39.05000 -17.76500 24.94700 1.000 89.51032 1377 ARG A CA 1
ATOM 3311 C C . ARG A 1 438 ? 40.03700 -17.16400 23.95800 1.000 91.58636 1377 ARG A C 1
ATOM 3312 O O . ARG A 1 438 ? 40.63800 -16.11800 24.22200 1.000 88.01632 1377 ARG A O 1
ATOM 3320 N N . GLY A 1 439 ? 40.22400 -17.84300 22.82900 1.000 86.35232 1378 GLY A N 1
ATOM 3321 C CA . GLY A 1 439 ? 41.06600 -17.31100 21.78300 1.000 82.49923 1378 GLY A CA 1
ATOM 3322 C C . GLY A 1 439 ? 42.53700 -17.28100 22.10000 1.000 73.71739 1378 GLY A C 1
ATOM 3323 O O . GLY A 1 439 ? 43.29200 -16.58300 21.42300 1.000 78.02733 1378 GLY A O 1
ATOM 3324 N N . PHE A 1 440 ? 42.97600 -18.01600 23.11200 1.000 77.76198 1379 PHE A N 1
ATOM 3325 C CA . PHE A 1 440 ? 44.39900 -18.05400 23.40500 1.000 76.05604 1379 PHE A CA 1
ATOM 3326 C C . PHE A 1 440 ? 45.14600 -18.62500 22.20600 1.000 79.24057 1379 PHE A C 1
ATOM 3327 O O . PHE A 1 440 ? 44.67300 -19.55000 21.53700 1.000 74.56695 1379 PHE A O 1
ATOM 3335 N N . ARG A 1 441 ? 46.31600 -18.05700 21.93100 1.000 76.16354 1380 ARG A N 1
ATOM 3336 C CA . ARG A 1 441 ? 47.05600 -18.34300 20.71500 1.000 71.75107 1380 ARG A CA 1
ATOM 3337 C C . ARG A 1 441 ? 48.54600 -18.39800 21.00100 1.000 71.46103 1380 ARG A C 1
ATOM 3338 O O . ARG A 1 441 ? 49.05400 -17.67900 21.86700 1.000 84.08099 1380 ARG A O 1
ATOM 3346 N N . VAL A 1 442 ? 49.24200 -19.25100 20.25100 1.000 63.24476 1381 VAL A N 1
ATOM 3347 C CA . VAL A 1 442 ? 50.70200 -19.29800 20.23200 1.000 66.82540 1381 VAL A CA 1
ATOM 3348 C C . VAL A 1 442 ? 51.14700 -19.29800 18.77500 1.000 68.22825 1381 VAL A C 1
ATOM 3349 O O . VAL A 1 442 ? 50.64100 -20.08900 17.97200 1.000 66.58337 1381 VAL A O 1
ATOM 3353 N N . ALA A 1 443 ? 52.09100 -18.42200 18.43600 1.000 60.46181 1382 ALA A N 1
ATOM 3354 C CA . ALA A 1 443 ? 52.53200 -18.25400 17.05400 1.000 60.80690 1382 ALA A CA 1
ATOM 3355 C C . ALA A 1 443 ? 54.04900 -18.31400 16.98400 1.000 60.04176 1382 ALA A C 1
ATOM 3356 O O . ALA A 1 443 ? 54.73500 -17.40700 17.46800 1.000 63.30570 1382 ALA A O 1
ATOM 3358 N N . TYR A 1 444 ? 54.56700 -19.35500 16.34100 1.000 59.19324 1383 TYR A N 1
ATOM 3359 C CA . TYR A 1 444 ? 56.00200 -19.53400 16.15000 1.000 58.60292 1383 TYR A CA 1
ATOM 3360 C C . TYR A 1 444 ? 56.25700 -19.73800 14.66300 1.000 58.87996 1383 TYR A C 1
ATOM 3361 O O . TYR A 1 444 ? 55.96800 -20.81300 14.12500 1.000 61.96962 1383 TYR A O 1
ATOM 3370 N N . LYS A 1 445 ? 56.79900 -18.71600 14.00900 1.000 59.86426 1384 LYS A N 1
ATOM 3371 C CA . LYS A 1 445 ? 57.00000 -18.71100 12.55100 1.000 63.63496 1384 LYS A CA 1
ATOM 3372 C C . LYS A 1 445 ? 55.64700 -18.99800 11.90300 1.000 60.88951 1384 LYS A C 1
ATOM 3373 O O . LYS A 1 445 ? 54.64100 -18.38500 12.29900 1.000 61.65612 1384 LYS A O 1
ATOM 3379 N N . ARG A 1 446 ? 55.56400 -19.90900 10.93000 1.000 60.56895 1385 ARG A N 1
ATOM 3380 C CA . ARG A 1 446 ? 54.28800 -20.16200 10.26700 1.000 61.97423 1385 ARG A CA 1
ATOM 3381 C C . ARG A 1 446 ? 53.30900 -20.88700 11.17900 1.000 62.95065 1385 ARG A C 1
ATOM 3382 O O . ARG A 1 446 ? 52.09200 -20.77000 10.99400 1.000 72.26817 1385 ARG A O 1
ATOM 3390 N N . HIS A 1 447 ? 53.81500 -21.63800 12.15600 1.000 66.04849 1386 HIS A N 1
ATOM 3391 C CA . HIS A 1 447 ? 52.96100 -22.47100 12.99200 1.000 58.98609 1386 HIS A CA 1
ATOM 3392 C C . HIS A 1 447 ? 52.00900 -21.62600 13.83700 1.000 65.38222 1386 HIS A C 1
ATOM 3393 O O . HIS A 1 447 ? 52.33400 -20.50500 14.24200 1.000 71.28141 1386 HIS A O 1
ATOM 3400 N N . VAL A 1 448 ? 50.83100 -22.18900 14.12400 1.000 60.02406 1387 VAL A N 1
ATOM 3401 C CA . VAL A 1 448 ? 49.87600 -21.59400 15.05600 1.000 61.98050 1387 VAL A CA 1
ATOM 3402 C C . VAL A 1 448 ? 49.19300 -22.70000 15.85200 1.000 74.31540 1387 VAL A C 1
ATOM 3403 O O . VAL A 1 448 ? 48.71600 -23.68500 15.27200 1.000 72.31564 1387 VAL A O 1
ATOM 3407 N N . LEU A 1 449 ? 49.11600 -22.51400 17.17700 1.000 69.38859 1388 LEU A N 1
ATOM 3408 C CA . LEU A 1 449 ? 48.42700 -23.42100 18.08800 1.000 66.59197 1388 LEU A CA 1
ATOM 3409 C C . LEU A 1 449 ? 47.33100 -22.66100 18.82100 1.000 69.37721 1388 LEU A C 1
ATOM 3410 O O . LEU A 1 449 ? 47.58100 -21.57900 19.36600 1.000 69.04804 1388 LEU A O 1
ATOM 3415 N N . THR A 1 450 ? 46.12900 -23.22600 18.83600 1.000 63.05042 1389 THR A N 1
ATOM 3416 C CA . THR A 1 450 ? 45.04900 -22.71900 19.66000 1.000 71.72969 1389 THR A CA 1
ATOM 3417 C C . THR A 1 450 ? 44.88300 -23.63900 20.86400 1.000 71.89804 1389 THR A C 1
ATOM 3418 O O . THR A 1 450 ? 45.63600 -24.59600 21.05400 1.000 72.32283 1389 THR A O 1
ATOM 3422 N N . MET A 1 451 ? 43.89000 -23.34300 21.69900 1.000 71.18129 1390 MET A N 1
ATOM 3423 C CA . MET A 1 451 ? 43.64000 -24.21600 22.83600 1.000 73.54512 1390 MET A CA 1
ATOM 3424 C C . MET A 1 451 ? 43.13900 -25.58200 22.38800 1.000 74.82184 1390 MET A C 1
ATOM 3425 O O . MET A 1 451 ? 43.32000 -26.56300 23.11800 1.000 66.68606 1390 MET A O 1
ATOM 3430 N N . ASP A 1 452 ? 42.53500 -25.67300 21.19600 1.000 72.09987 1391 ASP A N 1
ATOM 3431 C CA . ASP A 1 452 ? 42.15800 -26.97800 20.67000 1.000 71.45603 1391 ASP A CA 1
ATOM 3432 C C . ASP A 1 452 ? 43.37400 -27.84500 20.38000 1.000 71.27251 1391 ASP A C 1
ATOM 3433 O O . ASP A 1 452 ? 43.24800 -29.07400 20.33400 1.000 67.09217 1391 ASP A O 1
ATOM 3438 N N . ASP A 1 453 ? 44.54000 -27.22700 20.17600 1.000 65.76089 1392 ASP A N 1
ATOM 3439 C CA . ASP A 1 453 ? 45.78200 -27.94500 19.93600 1.000 62.22775 1392 ASP A CA 1
ATOM 3440 C C . ASP A 1 453 ? 46.52300 -28.23000 21.22900 1.000 67.93482 1392 ASP A C 1
ATOM 3441 O O . ASP A 1 453 ? 46.98600 -29.35100 21.45400 1.000 73.76741 1392 ASP A O 1
ATOM 3446 N N . LEU A 1 454 ? 46.67700 -27.21200 22.07100 1.000 70.28567 1393 LEU A N 1
ATOM 3447 C CA . LEU A 1 454 ? 47.29500 -27.43200 23.36900 1.000 59.05663 1393 LEU A CA 1
ATOM 3448 C C . LEU A 1 454 ? 46.48600 -28.40800 24.21100 1.000 68.44947 1393 LEU A C 1
ATOM 3449 O O . LEU A 1 454 ? 47.04100 -29.03700 25.11500 1.000 75.05554 1393 LEU A O 1
ATOM 3454 N N . GLY A 1 455 ? 45.19300 -28.56800 23.92100 1.000 63.81123 1394 GLY A N 1
ATOM 3455 C CA . GLY A 1 455 ? 44.37300 -29.48900 24.68300 1.000 73.60899 1394 GLY A CA 1
ATOM 3456 C C . GLY A 1 455 ? 44.74400 -30.94200 24.49500 1.000 71.31852 1394 GLY A C 1
ATOM 3457 O O . GLY A 1 455 ? 44.47400 -31.76200 25.37900 1.000 66.82175 1394 GLY A O 1
ATOM 3458 N N . THR A 1 456 ? 45.36300 -31.28000 23.36500 1.000 68.42051 1395 THR A N 1
ATOM 3459 C CA . THR A 1 456 ? 45.74800 -32.66300 23.11700 1.000 71.41232 1395 THR A CA 1
ATOM 3460 C C . THR A 1 456 ? 46.86500 -33.13600 24.03900 1.000 68.43156 1395 THR A C 1
ATOM 3461 O O . THR A 1 456 ? 47.11900 -34.34500 24.10200 1.000 75.13653 1395 THR A O 1
ATOM 3465 N N . LEU A 1 457 ? 47.53500 -32.22200 24.74700 1.000 66.81402 1396 LEU A N 1
ATOM 3466 C CA . LEU A 1 457 ? 48.56600 -32.59700 25.70700 1.000 65.09011 1396 LEU A CA 1
ATOM 3467 C C . LEU A 1 457 ? 48.01000 -32.96300 27.07700 1.000 63.53560 1396 LEU A C 1
ATOM 3468 O O . LEU A 1 457 ? 48.76900 -33.43400 27.92500 1.000 61.13323 1396 LEU A O 1
ATOM 3473 N N . TYR A 1 458 ? 46.72300 -32.74900 27.31500 1.000 63.10014 1397 TYR A N 1
ATOM 3474 C CA . TYR A 1 458 ? 46.13900 -33.02200 28.61500 1.000 62.33788 1397 TYR A CA 1
ATOM 3475 C C . TYR A 1 458 ? 45.93300 -34.51500 28.81400 1.000 66.06765 1397 TYR A C 1
ATOM 3476 O O . TYR A 1 458 ? 45.56500 -35.23200 27.88300 1.000 73.09731 1397 TYR A O 1
ATOM 3485 N N . GLY A 1 459 ? 46.18100 -34.97600 30.03400 1.000 68.88402 1398 GLY A N 1
ATOM 3486 C CA . GLY A 1 459 ? 45.82800 -36.34000 30.39700 1.000 68.84773 1398 GLY A CA 1
ATOM 3487 C C . GLY A 1 459 ? 46.49500 -37.34600 29.48600 1.000 71.15192 1398 GLY A C 1
ATOM 3488 O O . GLY A 1 459 ? 47.72500 -37.39000 29.36300 1.000 76.28190 1398 GLY A O 1
ATOM 3489 N N . GLN A 1 460 ? 45.68100 -38.16900 28.83300 1.000 68.17933 1399 GLN A N 1
ATOM 3490 C CA . GLN A 1 460 ? 46.17900 -39.16400 27.89600 1.000 77.03094 1399 GLN A CA 1
ATOM 3491 C C . GLN A 1 460 ? 45.60400 -38.96300 26.50000 1.000 77.26134 1399 GLN A C 1
ATOM 3492 O O . GLN A 1 460 ? 45.40300 -39.92500 25.75600 1.000 78.33200 1399 GLN A O 1
ATOM 3498 N N . ASN A 1 461 ? 45.34700 -37.71200 26.13300 1.000 72.18028 1400 ASN A N 1
ATOM 3499 C CA . ASN A 1 461 ? 44.84700 -37.41300 24.80400 1.000 68.52734 1400 ASN A CA 1
ATOM 3500 C C . ASN A 1 461 ? 45.92200 -37.69300 23.75800 1.000 74.35793 1400 ASN A C 1
ATOM 3501 O O . ASN A 1 461 ? 47.12100 -37.69400 24.04200 1.000 77.10822 1400 ASN A O 1
ATOM 3506 N N . TRP A 1 462 ? 45.47100 -37.94400 22.53200 1.000 74.93663 1401 TRP A N 1
ATOM 3507 C CA . TRP A 1 462 ? 46.37900 -38.18700 21.41900 1.000 75.00896 1401 TRP A CA 1
ATOM 3508 C C . TRP A 1 462 ? 46.88600 -36.85500 20.86200 1.000 68.12682 1401 TRP A C 1
ATOM 3509 O O . TRP A 1 462 ? 46.09300 -36.02700 20.40100 1.000 70.95840 1401 TRP A O 1
ATOM 3520 N N . LEU A 1 463 ? 48.20000 -36.64400 20.89600 1.000 62.81736 1402 LEU A N 1
ATOM 3521 C CA . LEU A 1 463 ? 48.75200 -35.42800 20.31800 1.000 61.00577 1402 LEU A CA 1
ATOM 3522 C C . LEU A 1 463 ? 48.42200 -35.37400 18.83100 1.000 67.98339 1402 LEU A C 1
ATOM 3523 O O . LEU A 1 463 ? 48.43800 -36.39900 18.14400 1.000 72.07216 1402 LEU A O 1
ATOM 3528 N N . ASN A 1 464 ? 48.13700 -34.16900 18.33400 1.000 61.08624 1403 ASN A N 1
ATOM 3529 C CA . ASN A 1 464 ? 47.72000 -33.99300 16.95600 1.000 69.27461 1403 ASN A CA 1
ATOM 3530 C C . ASN A 1 464 ? 48.89400 -33.52600 16.09300 1.000 68.35906 1403 ASN A C 1
ATOM 3531 O O . ASN A 1 464 ? 50.01800 -33.33100 16.56700 1.000 64.25598 1403 ASN A O 1
ATOM 3536 N N . ASP A 1 465 ? 48.61200 -33.35000 14.79400 1.000 65.75531 1404 ASP A N 1
ATOM 3537 C CA . ASP A 1 465 ? 49.66500 -33.03800 13.83200 1.000 57.83185 1404 ASP A CA 1
ATOM 3538 C C . ASP A 1 465 ? 50.33200 -31.70500 14.15700 1.000 58.17759 1404 ASP A C 1
ATOM 3539 O O . ASP A 1 465 ? 51.56200 -31.59400 14.10400 1.000 60.64447 1404 ASP A O 1
ATOM 3544 N N . GLN A 1 466 ? 49.53700 -30.68900 14.51800 1.000 57.43104 1405 GLN A N 1
ATOM 3545 C CA . GLN A 1 466 ? 50.07000 -29.34000 14.71000 1.000 58.59563 1405 GLN A CA 1
ATOM 3546 C C . GLN A 1 466 ? 51.07300 -29.27900 15.85900 1.000 58.80463 1405 GLN A C 1
ATOM 3547 O O . GLN A 1 466 ? 52.15200 -28.67400 15.73500 1.000 55.53200 1405 GLN A O 1
ATOM 3553 N N . VAL A 1 467 ? 50.71400 -29.87700 16.99800 1.000 56.10751 1406 VAL A N 1
ATOM 3554 C CA . VAL A 1 467 ? 51.59900 -29.89700 18.15900 1.000 55.28243 1406 VAL A CA 1
ATOM 3555 C C . VAL A 1 467 ? 52.91700 -30.56100 17.79600 1.000 54.32957 1406 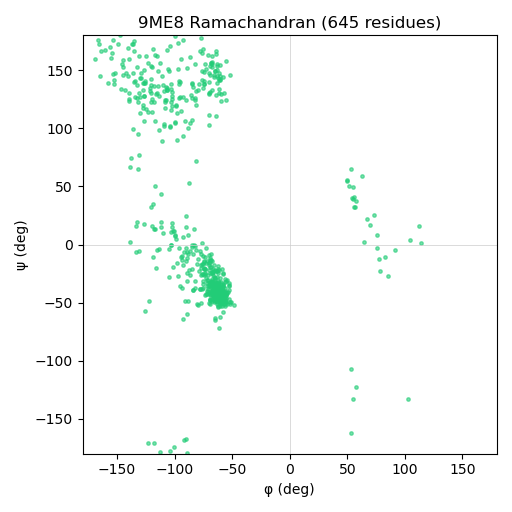VAL A C 1
ATOM 3556 O O . VAL A 1 467 ? 54.00600 -30.02300 18.05000 1.000 53.78883 1406 VAL A O 1
ATOM 3560 N N . MET A 1 468 ? 52.83100 -31.74400 17.19100 1.000 54.26059 1407 MET A N 1
ATOM 3561 C CA . MET A 1 468 ? 54.03500 -32.49800 16.87200 1.000 54.03458 1407 MET A CA 1
ATOM 3562 C C . MET A 1 468 ? 54.93200 -31.70200 15.93000 1.000 56.89861 1407 MET A C 1
ATOM 3563 O O . MET A 1 468 ? 56.14600 -31.59200 16.14800 1.000 59.14717 1407 MET A O 1
ATOM 3568 N N . ASN A 1 469 ? 54.34400 -31.10900 14.89000 1.000 58.39245 1408 ASN A N 1
ATOM 3569 C CA . ASN A 1 469 ? 55.16100 -30.42900 13.88600 1.000 59.42263 1408 ASN A CA 1
ATOM 3570 C C . ASN A 1 469 ? 55.82700 -29.18200 14.45600 1.000 63.97403 1408 ASN A C 1
ATOM 3571 O O . ASN A 1 469 ? 57.02300 -28.94400 14.21400 1.000 70.32340 1408 ASN A O 1
ATOM 3576 N N . MET A 1 470 ? 55.09200 -28.37200 15.22500 1.000 56.26656 1409 MET A N 1
ATOM 3577 C CA . MET A 1 470 ? 55.74300 -27.21200 15.81800 1.000 54.13380 1409 MET A CA 1
ATOM 3578 C C . MET A 1 470 ? 56.85400 -27.62900 16.77900 1.000 61.30721 1409 MET A C 1
ATOM 3579 O O . MET A 1 470 ? 57.93600 -27.02400 16.78100 1.000 57.19262 1409 MET A O 1
ATOM 3584 N N . TYR A 1 471 ? 56.60700 -28.64500 17.62200 1.000 53.06159 1410 TYR A N 1
ATOM 3585 C CA . TYR A 1 471 ? 57.64700 -29.03500 18.57700 1.000 54.77727 1410 TYR A CA 1
ATOM 3586 C C . TYR A 1 471 ? 58.88600 -29.54300 17.85100 1.000 62.44421 1410 TYR A C 1
ATOM 3587 O O . TYR A 1 471 ? 60.02300 -29.32400 18.30700 1.000 52.61415 1410 TYR A O 1
ATOM 3596 N N . GLY A 1 472 ? 58.68800 -30.21400 16.70900 1.000 61.80965 1411 GLY A N 1
ATOM 3597 C CA . GLY A 1 472 ? 59.83200 -30.62700 15.91100 1.000 55.59761 1411 GLY A CA 1
ATOM 3598 C C . GLY A 1 472 ? 60.60300 -29.44300 15.36800 1.000 55.54291 1411 GLY A C 1
ATOM 3599 O O . GLY A 1 472 ? 61.83900 -29.43300 15.36100 1.000 52.28400 1411 GLY A O 1
ATOM 3600 N N . ASP A 1 473 ? 59.88600 -28.42900 14.90100 1.000 57.74194 1412 ASP A N 1
ATOM 3601 C CA . ASP A 1 473 ? 60.57900 -27.23600 14.42800 1.000 59.36536 1412 ASP A CA 1
ATOM 3602 C C . ASP A 1 473 ? 61.37000 -26.57700 15.55400 1.000 63.38674 1412 ASP A C 1
ATOM 3603 O O . ASP A 1 473 ? 62.45000 -26.02400 15.30600 1.000 60.66792 1412 ASP A O 1
ATOM 3608 N N . LEU A 1 474 ? 60.85200 -26.62800 16.79800 1.000 65.43957 1413 LEU A N 1
ATOM 3609 C CA . LEU A 1 474 ? 61.59500 -26.09200 17.94400 1.000 56.32258 1413 LEU A CA 1
ATOM 3610 C C . LEU A 1 474 ? 62.87100 -26.88500 18.20500 1.000 57.83358 1413 LEU A C 1
ATOM 3611 O O . LEU A 1 474 ? 63.93200 -26.30700 18.48100 1.000 56.92391 1413 LEU A O 1
ATOM 3616 N N . VAL A 1 475 ? 62.78500 -28.21700 18.12700 1.000 64.24375 1414 VAL A N 1
ATOM 3617 C CA . VAL A 1 475 ? 63.98400 -29.04100 18.30900 1.000 57.20813 1414 VAL A CA 1
ATOM 3618 C C . VAL A 1 475 ? 65.01900 -28.69300 17.24600 1.000 58.70472 1414 VAL A C 1
ATOM 3619 O O . VAL A 1 475 ? 66.20800 -28.52200 17.53800 1.000 60.64295 1414 VAL A O 1
ATOM 3623 N N . MET A 1 476 ? 64.57000 -28.57900 15.98900 1.000 52.93214 1415 MET A N 1
ATOM 3624 C CA . MET A 1 476 ? 65.49000 -28.29600 14.89200 1.000 57.85976 1415 MET A CA 1
ATOM 3625 C C . MET A 1 476 ? 66.14400 -26.93500 15.05800 1.000 59.98852 1415 MET A C 1
ATOM 3626 O O . MET A 1 476 ? 67.36300 -26.79400 14.90800 1.000 65.03229 1415 MET A O 1
ATOM 3631 N N . ASP A 1 477 ? 65.33800 -25.91000 15.33800 1.000 56.97593 1416 ASP A N 1
ATOM 3632 C CA . ASP A 1 477 ? 65.86300 -24.56300 15.50400 1.000 57.55790 1416 ASP A CA 1
ATOM 3633 C C . ASP A 1 477 ? 66.70500 -24.41000 16.75900 1.000 58.46963 1416 ASP A C 1
ATOM 3634 O O . ASP A 1 477 ? 67.41700 -23.40800 16.87900 1.000 56.71541 1416 ASP A O 1
ATOM 3639 N N . THR A 1 478 ? 66.63800 -25.36000 17.69800 1.000 55.46350 1417 THR A N 1
ATOM 3640 C CA . THR A 1 478 ? 67.54400 -25.30100 18.84000 1.000 57.52378 1417 THR A CA 1
ATOM 3641 C C . THR A 1 478 ? 68.98900 -25.60900 18.44000 1.000 61.93199 1417 THR A C 1
ATOM 3642 O O . THR A 1 478 ? 69.92200 -25.05500 19.03800 1.000 64.08699 1417 THR A O 1
ATOM 3646 N N . VAL A 1 479 ? 69.19700 -26.48600 17.45700 1.000 58.29862 1418 VAL A N 1
ATOM 3647 C CA . VAL A 1 479 ? 70.52900 -26.76500 16.91500 1.000 61.40235 1418 VAL A CA 1
ATOM 3648 C C . VAL A 1 479 ? 70.43500 -26.87300 15.39200 1.000 64.90478 1418 VAL A C 1
ATOM 3649 O O . VAL A 1 479 ? 70.68400 -27.95000 14.82200 1.000 68.26239 1418 VAL A O 1
ATOM 3653 N N . PRO A 1 480 ? 70.11800 -25.78200 14.68800 1.000 61.47687 1419 PRO A N 1
ATOM 3654 C CA . PRO A 1 480 ? 69.68700 -25.91300 13.28300 1.000 64.76231 1419 PRO A CA 1
ATOM 3655 C C . PRO A 1 480 ? 70.80000 -26.24300 12.30100 1.000 65.50355 1419 PRO A C 1
ATOM 3656 O O . PRO A 1 480 ? 70.49900 -26.73800 11.20300 1.000 64.40724 1419 PRO A O 1
ATOM 3660 N N . GLU A 1 481 ? 72.06100 -25.97700 12.64000 1.000 63.23166 1420 GLU A N 1
ATOM 3661 C CA . GLU A 1 481 ? 73.17200 -26.35800 11.77600 1.000 62.68806 1420 GLU A CA 1
ATOM 3662 C C . GLU A 1 481 ? 73.47800 -27.85200 11.82700 1.000 65.94801 1420 GLU A C 1
ATOM 3663 O O . GLU A 1 481 ? 74.27700 -28.32900 11.01300 1.000 63.17098 1420 GLU A O 1
ATOM 3669 N N . LYS A 1 482 ? 72.87200 -28.59600 12.76300 1.000 66.34276 1421 LYS A N 1
ATOM 3670 C CA . LYS A 1 482 ? 73.08100 -30.03300 12.87700 1.000 61.69866 1421 LYS A CA 1
ATOM 3671 C C . LYS A 1 482 ? 71.82100 -30.85700 12.63200 1.000 58.25571 1421 LYS A C 1
ATOM 3672 O O . LYS A 1 482 ? 71.93700 -32.04300 12.30100 1.000 57.79446 1421 LYS A O 1
ATOM 3675 N N . VAL A 1 483 ? 70.63400 -30.26900 12.75800 1.000 56.12141 1422 VAL A N 1
ATOM 3676 C CA . VAL A 1 483 ? 69.38800 -31.02300 12.72300 1.000 58.35587 1422 VAL A CA 1
ATOM 3677 C C . VAL A 1 483 ? 68.44800 -30.43000 11.68000 1.000 61.34642 1422 VAL A C 1
ATOM 3678 O O . VAL A 1 483 ? 68.34600 -29.20400 11.53700 1.000 64.25394 1422 VAL A O 1
ATOM 3682 N N . HIS A 1 484 ? 67.77300 -31.30800 10.93900 1.000 55.48489 1423 HIS A N 1
ATOM 3683 C CA . HIS A 1 484 ? 66.63100 -30.91800 10.13200 1.000 59.41437 1423 HIS A CA 1
ATOM 3684 C C . HIS A 1 484 ? 65.47100 -31.85000 10.44700 1.000 56.40223 1423 HIS A C 1
ATOM 3685 O O . HIS A 1 484 ? 65.67000 -33.05300 10.65400 1.000 52.33826 1423 HIS A O 1
ATOM 3692 N N . PHE A 1 485 ? 64.25600 -31.29600 10.45900 1.000 62.73082 1424 PHE A N 1
ATOM 3693 C CA . PHE A 1 485 ? 63.05800 -32.00900 10.88700 1.000 53.20617 1424 PHE A CA 1
ATOM 3694 C C . PHE A 1 485 ? 62.00700 -31.95900 9.79100 1.000 55.56082 1424 PHE A C 1
ATOM 3695 O O . PHE A 1 485 ? 61.51300 -30.87700 9.45800 1.000 63.43849 1424 PHE A O 1
ATOM 3703 N N . PHE A 1 486 ? 61.65500 -33.13200 9.25600 1.000 58.14371 1425 PHE A N 1
ATOM 3704 C CA . PHE A 1 486 ? 60.54700 -33.26100 8.31200 1.000 59.36683 1425 PHE A CA 1
ATOM 3705 C C . PHE A 1 486 ? 59.23800 -33.38500 9.07800 1.000 52.49727 1425 PHE A C 1
ATOM 3706 O O . PHE A 1 486 ? 59.15300 -34.13700 10.04900 1.000 52.18078 1425 PHE A O 1
ATOM 3714 N N . ASN A 1 487 ? 58.20900 -32.67000 8.63800 1.000 53.08164 1426 ASN A N 1
ATOM 3715 C CA . ASN A 1 487 ? 56.94500 -32.75600 9.35400 1.000 53.30126 1426 ASN A CA 1
ATOM 3716 C C . ASN A 1 487 ? 56.22900 -34.06600 9.00800 1.000 58.55030 1426 ASN A C 1
ATOM 3717 O O . ASN A 1 487 ? 56.70800 -34.89300 8.22300 1.000 53.25072 1426 ASN A O 1
ATOM 3722 N N . SER A 1 488 ? 55.07300 -34.27500 9.64700 1.000 56.86294 1427 SER A N 1
ATOM 3723 C CA . SER A 1 488 ? 54.41100 -35.57500 9.61400 1.000 60.52768 1427 SER A CA 1
ATOM 3724 C C . SER A 1 488 ? 53.82700 -35.89900 8.24900 1.000 65.22398 1427 SER A C 1
ATOM 3725 O O . SER A 1 488 ? 53.57800 -37.07700 7.95600 1.000 69.98150 1427 SER A O 1
ATOM 3728 N N . PHE A 1 489 ? 53.58300 -34.88100 7.43000 1.000 55.21297 1428 PHE A N 1
ATOM 3729 C CA . PHE A 1 489 ? 52.97900 -35.10000 6.12800 1.000 62.22350 1428 PHE A CA 1
ATOM 3730 C C . PHE A 1 489 ? 53.96100 -35.65700 5.11700 1.000 65.13960 1428 PHE A C 1
ATOM 3731 O O . PHE A 1 489 ? 53.53500 -36.19100 4.08400 1.000 56.87238 1428 PHE A O 1
ATOM 3739 N N . PHE A 1 490 ? 55.26100 -35.54800 5.39600 1.000 63.64520 1429 PHE A N 1
ATOM 3740 C CA . PHE A 1 490 ? 56.27000 -36.07900 4.48500 1.000 55.03973 1429 PHE A CA 1
ATOM 3741 C C . PHE A 1 490 ? 56.03900 -37.55800 4.22400 1.000 59.01415 1429 PHE A C 1
ATOM 3742 O O . PHE A 1 490 ? 55.91400 -37.98700 3.07100 1.000 60.16932 1429 PHE A O 1
ATOM 3750 N N . TYR A 1 491 ? 55.93300 -38.35400 5.28700 1.000 63.36703 1430 TYR A N 1
ATOM 3751 C CA . TYR A 1 491 ? 55.99800 -39.79600 5.09800 1.000 58.82540 1430 TYR A CA 1
ATOM 3752 C C . TYR A 1 491 ? 54.83300 -40.29200 4.26400 1.000 63.12399 1430 TYR A C 1
ATOM 3753 O O . TYR A 1 491 ? 55.03200 -41.07000 3.32800 1.000 70.69320 1430 TYR A O 1
ATOM 3762 N N . ASP A 1 492 ? 53.61000 -39.83500 4.55800 1.000 59.57317 1431 ASP A N 1
ATOM 3763 C CA . ASP A 1 492 ? 52.46200 -40.32200 3.79200 1.000 70.36827 1431 ASP A CA 1
ATOM 3764 C C . ASP A 1 492 ? 52.63200 -40.05000 2.29700 1.000 70.50906 1431 ASP A C 1
ATOM 3765 O O . ASP A 1 492 ? 52.21600 -40.86200 1.46100 1.000 70.30668 1431 ASP A O 1
ATOM 3770 N N . LYS A 1 493 ? 53.24100 -38.90900 1.93400 1.000 68.34627 1432 LYS A N 1
ATOM 3771 C CA . LYS A 1 493 ? 53.47800 -38.64200 0.51700 1.000 57.44637 1432 LYS A CA 1
ATOM 3772 C C . LYS A 1 493 ? 54.53200 -39.59500 -0.03700 1.000 62.70810 1432 LYS A C 1
ATOM 3773 O O . LYS A 1 493 ? 54.31500 -40.24900 -1.06900 1.000 60.27380 1432 LYS A O 1
ATOM 3779 N N . LEU A 1 494 ? 55.65300 -39.74800 0.67900 1.000 56.69259 1433 LEU A N 1
ATOM 3780 C CA . LEU A 1 494 ? 56.74000 -40.57700 0.16700 1.000 55.35586 1433 LEU A CA 1
ATOM 3781 C C . LEU A 1 494 ? 56.30400 -42.02800 0.01600 1.000 63.76790 1433 LEU A C 1
ATOM 3782 O O . LEU A 1 494 ? 56.77200 -42.74600 -0.88100 1.000 62.12494 1433 LEU A O 1
ATOM 3787 N N . ARG A 1 495 ? 55.45300 -42.49300 0.93100 1.000 63.51026 1434 ARG A N 1
ATOM 3788 C CA . ARG A 1 495 ? 55.01000 -43.87900 0.90400 1.000 66.92579 1434 ARG A CA 1
ATOM 3789 C C . ARG A 1 495 ? 54.12800 -44.14300 -0.29900 1.000 61.75990 1434 ARG A C 1
ATOM 3790 O O . ARG A 1 495 ? 54.16200 -45.24600 -0.85900 1.000 61.24450 1434 ARG A O 1
ATOM 3798 N N . THR A 1 496 ? 53.36100 -43.13800 -0.72200 1.000 66.01904 1435 THR A N 1
ATOM 3799 C CA . THR A 1 496 ? 52.33500 -43.36800 -1.73000 1.000 64.65991 1435 THR A CA 1
ATOM 3800 C C . THR A 1 496 ? 52.84700 -43.08900 -3.13500 1.000 70.37948 1435 THR A C 1
ATOM 3801 O O . THR A 1 496 ? 52.50600 -43.81400 -4.07600 1.000 78.74992 1435 THR A O 1
ATOM 3805 N N . LYS A 1 497 ? 53.68800 -42.06400 -3.28300 1.000 69.95582 1436 LYS A N 1
ATOM 3806 C CA . LYS A 1 497 ? 54.05600 -41.54500 -4.59300 1.000 65.35028 1436 LYS A CA 1
ATOM 3807 C C . LYS A 1 497 ? 55.56600 -41.48600 -4.78100 1.000 63.78473 1436 LYS A C 1
ATOM 3808 O O . LYS A 1 497 ? 56.04100 -40.79600 -5.69000 1.000 70.93279 1436 LYS A O 1
ATOM 3814 N N . GLY A 1 498 ? 56.32200 -42.21100 -3.95300 1.000 57.40719 1437 GLY A N 1
ATOM 3815 C CA . GLY A 1 498 ? 57.76700 -42.26300 -4.06600 1.000 56.65412 1437 GLY A CA 1
ATOM 3816 C C . GLY A 1 498 ? 58.43100 -40.90200 -4.07500 1.000 59.41559 1437 GLY A C 1
ATOM 3817 O O . GLY A 1 498 ? 57.81000 -39.89300 -3.71700 1.000 62.62646 1437 GLY A O 1
ATOM 3818 N N . TYR A 1 499 ? 59.68600 -40.85500 -4.53000 1.000 56.18142 1438 TYR A N 1
ATOM 3819 C CA . TYR A 1 499 ? 60.44700 -39.61500 -4.45900 1.000 56.10839 1438 TYR A CA 1
ATOM 3820 C C . TYR A 1 499 ? 59.75700 -38.47400 -5.19200 1.000 57.01035 1438 TYR A C 1
ATOM 3821 O O . TYR A 1 499 ? 59.97700 -37.30200 -4.86300 1.000 63.95230 1438 TYR A O 1
ATOM 3830 N N . ASP A 1 500 ? 58.92600 -38.78100 -6.18600 1.000 57.83676 1439 ASP A N 1
ATOM 3831 C CA . ASP A 1 500 ? 58.30000 -37.72300 -6.97800 1.000 70.13822 1439 ASP A CA 1
ATOM 3832 C C . ASP A 1 500 ? 57.26900 -36.93900 -6.17100 1.000 62.83939 1439 ASP A C 1
ATOM 3833 O O . ASP A 1 500 ? 57.00200 -35.77300 -6.49600 1.000 59.97260 1439 ASP A O 1
ATOM 3838 N N . GLY A 1 501 ? 56.70800 -37.54300 -5.12200 1.000 58.58540 1440 GLY A N 1
ATOM 3839 C CA . GLY A 1 501 ? 55.79000 -36.81300 -4.27200 1.000 62.44018 1440 GLY A CA 1
ATOM 3840 C C . GLY A 1 501 ? 56.44800 -35.90600 -3.25800 1.000 64.82557 1440 GLY A C 1
ATOM 3841 O O . GLY A 1 501 ? 55.76900 -35.07600 -2.64700 1.000 62.61574 1440 GLY A O 1
ATOM 3842 N N . VAL A 1 502 ? 57.75600 -36.04400 -3.07200 1.000 57.29400 1441 VAL A N 1
ATOM 3843 C CA . VAL A 1 502 ? 58.47500 -35.24700 -2.09400 1.000 56.71501 1441 VAL A CA 1
ATOM 3844 C C . VAL A 1 502 ? 59.74500 -34.68100 -2.70700 1.000 56.86814 1441 VAL A C 1
ATOM 3845 O O . VAL A 1 502 ? 60.65100 -34.23600 -1.98600 1.000 62.97209 1441 VAL A O 1
ATOM 3849 N N . LYS A 1 503 ? 59.82600 -34.69800 -4.03700 1.000 57.64701 1442 LYS A N 1
ATOM 3850 C CA . LYS A 1 503 ? 61.04600 -34.25700 -4.71000 1.000 59.38104 1442 LYS A CA 1
ATOM 3851 C C . LYS A 1 503 ? 61.31100 -32.76400 -4.53400 1.000 70.91295 1442 LYS A C 1
ATOM 3852 O O . LYS A 1 503 ? 62.45800 -32.32900 -4.68700 1.000 66.76028 1442 LYS A O 1
ATOM 3858 N N . ARG A 1 504 ? 60.27400 -31.97300 -4.24100 1.000 61.33636 1443 ARG A N 1
ATOM 3859 C CA . ARG A 1 504 ? 60.42400 -30.55500 -3.97800 1.000 64.83764 1443 ARG A CA 1
ATOM 3860 C C . ARG A 1 504 ? 60.35800 -30.22700 -2.49700 1.000 64.86560 1443 ARG A C 1
ATOM 3861 O O . ARG A 1 504 ? 60.13800 -29.06000 -2.14200 1.000 64.19229 1443 ARG A O 1
ATOM 3869 N N . TRP A 1 505 ? 60.49100 -31.23900 -1.63500 1.000 59.86171 1444 TRP A N 1
ATOM 3870 C CA . TRP A 1 505 ? 60.27800 -31.03600 -0.19700 1.000 64.26519 1444 TRP A CA 1
ATOM 3871 C C . TRP A 1 505 ? 61.31800 -30.08900 0.38300 1.000 57.13563 1444 TRP A C 1
ATOM 3872 O O . TRP A 1 505 ? 60.99400 -28.99800 0.85000 1.000 63.16744 1444 TRP A O 1
ATOM 3883 N N . THR A 1 506 ? 62.57800 -30.49000 0.34400 1.000 56.82946 1445 THR A N 1
ATOM 3884 C CA . THR A 1 506 ? 63.67700 -29.65600 0.80400 1.000 57.12124 1445 THR A CA 1
ATOM 3885 C C . THR A 1 506 ? 63.84300 -28.50800 -0.18200 1.000 64.54590 1445 THR A C 1
ATOM 3886 O O . THR A 1 506 ? 64.38600 -28.68800 -1.28000 1.000 83.29830 1445 THR A O 1
ATOM 3890 N N . LYS A 1 507 ? 63.36200 -27.31900 0.19000 1.000 59.39891 1446 LYS A N 1
ATOM 3891 C CA . LYS A 1 507 ? 63.36800 -26.21700 -0.76400 1.000 60.64619 1446 LYS A CA 1
ATOM 3892 C C . LYS A 1 507 ? 64.82200 -25.92900 -1.14700 1.000 61.32777 1446 LYS A C 1
ATOM 3893 O O . LYS A 1 507 ? 65.28800 -26.34500 -2.20900 1.000 61.77552 1446 LYS A O 1
ATOM 3899 N N . ASN A 1 508 ? 65.58200 -25.35000 -0.22700 1.000 61.38876 1447 ASN A N 1
ATOM 3900 C CA . ASN A 1 508 ? 66.98100 -25.02400 -0.46800 1.000 64.44996 1447 ASN A CA 1
ATOM 3901 C C . ASN A 1 508 ? 67.88500 -25.78600 0.49000 1.000 63.54830 1447 ASN A C 1
ATOM 3902 O O . ASN A 1 508 ? 69.08100 -25.48600 0.58400 1.000 62.04413 1447 ASN A O 1
ATOM 3907 N N . VAL A 1 509 ? 67.35700 -26.78800 1.16600 1.000 61.05779 1448 VAL A N 1
ATOM 3908 C CA . VAL A 1 509 ? 68.05700 -27.45500 2.24800 1.000 58.97631 1448 VAL A CA 1
ATOM 3909 C C . VAL A 1 509 ? 68.85900 -28.60800 1.67100 1.000 58.76499 1448 VAL A C 1
ATOM 3910 O O . VAL A 1 509 ? 68.31000 -29.48900 0.99700 1.000 65.06393 1448 VAL A O 1
ATOM 3914 N N . ASP A 1 510 ? 70.16200 -28.60100 1.93600 1.000 59.30712 1449 ASP A N 1
ATOM 3915 C CA . ASP A 1 510 ? 71.02200 -29.74100 1.63400 1.000 59.14904 1449 ASP A CA 1
ATOM 3916 C C . ASP A 1 510 ? 71.08000 -30.59700 2.89200 1.000 58.06600 1449 ASP A C 1
ATOM 3917 O O . ASP A 1 510 ? 71.90300 -30.37800 3.77600 1.000 58.38491 1449 ASP A O 1
ATOM 3922 N N . ILE A 1 511 ? 70.19800 -31.59300 2.97400 1.000 56.93209 1450 ILE A N 1
ATOM 3923 C CA . ILE A 1 511 ? 70.13900 -32.42100 4.16400 1.000 56.02246 1450 ILE A CA 1
ATOM 3924 C C . ILE A 1 511 ? 71.46600 -33.11600 4.43400 1.000 56.38895 1450 ILE A C 1
ATOM 3925 O O . ILE A 1 511 ? 71.72400 -33.53300 5.56900 1.000 60.88747 1450 ILE A O 1
ATOM 3930 N N . PHE A 1 512 ? 72.32100 -33.24900 3.42300 1.000 57.22603 1451 PHE A N 1
ATOM 3931 C CA . PHE A 1 512 ? 73.56200 -34.00200 3.57900 1.000 57.74077 1451 PHE A CA 1
ATOM 3932 C C . PHE A 1 512 ? 74.67600 -33.18200 4.21100 1.000 64.61361 1451 PHE A C 1
ATOM 3933 O O . PHE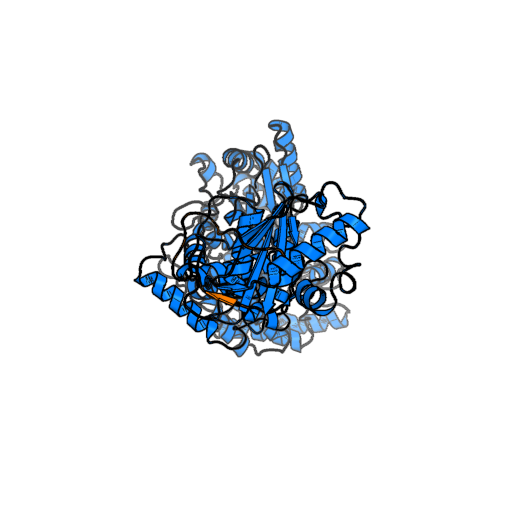 A 1 512 ? 75.77400 -33.71200 4.41600 1.000 76.08397 1451 PHE A O 1
ATOM 3941 N N . ASN A 1 513 ? 74.43200 -31.91400 4.51900 1.000 59.19861 1452 ASN A N 1
ATOM 3942 C CA . ASN A 1 513 ? 75.33300 -31.16100 5.37500 1.000 61.58618 1452 ASN A CA 1
ATOM 3943 C C . ASN A 1 513 ? 74.89200 -31.18900 6.82900 1.000 65.53751 1452 ASN A C 1
ATOM 3944 O O . ASN A 1 513 ? 75.67400 -30.79900 7.71000 1.000 64.69980 1452 ASN A O 1
ATOM 3949 N N . LYS A 1 514 ? 73.68200 -31.67800 7.09900 1.000 57.96058 1453 LYS A N 1
ATOM 3950 C CA . LYS A 1 514 ? 73.22500 -31.89500 8.46100 1.000 60.08845 1453 LYS A CA 1
ATOM 3951 C C . LYS A 1 514 ? 73.86200 -33.15200 9.05300 1.000 57.07222 1453 LYS A C 1
ATOM 3952 O O . LYS A 1 514 ? 74.41200 -34.00200 8.34800 1.000 57.33878 1453 LYS A O 1
ATOM 3958 N N . GLU A 1 515 ? 73.76800 -33.26000 10.37700 1.000 60.36577 1454 GLU A N 1
ATOM 3959 C CA . GLU A 1 515 ? 74.19700 -34.45000 11.09400 1.000 56.71313 1454 GLU A CA 1
ATOM 3960 C C . GLU A 1 515 ? 73.05900 -35.40000 11.41200 1.000 55.52021 1454 GLU A C 1
ATOM 3961 O O . GLU A 1 515 ? 73.29100 -36.60400 11.54300 1.000 58.27482 1454 GLU A O 1
ATOM 3967 N N . LEU A 1 516 ? 71.84200 -34.88500 11.54300 1.000 54.72261 1455 LEU A N 1
ATOM 3968 C CA . LEU A 1 516 ? 70.71300 -35.68900 11.98400 1.000 55.97610 1455 LEU A CA 1
ATOM 3969 C C . LEU A 1 516 ? 69.44200 -35.20300 11.30700 1.000 58.80201 1455 LEU A C 1
ATOM 3970 O O . LEU A 1 516 ? 69.18600 -33.99300 11.26400 1.000 53.35007 1455 LEU A O 1
ATOM 3975 N N . LEU A 1 517 ? 68.65400 -36.15000 10.78600 1.000 56.63081 1456 LEU A N 1
ATOM 3976 C CA . LEU A 1 517 ? 67.34400 -35.86900 10.21100 1.000 58.94689 1456 LEU A CA 1
ATOM 3977 C C . LEU A 1 517 ? 66.29700 -36.67400 10.96400 1.000 55.78862 1456 LEU A C 1
ATOM 3978 O O . LEU A 1 517 ? 66.46500 -37.88600 11.15000 1.000 60.77208 1456 LEU A O 1
ATOM 3983 N N . LEU A 1 518 ? 65.21400 -36.01400 11.36500 1.000 55.68663 1457 LEU A N 1
ATOM 3984 C CA . LEU A 1 518 ? 64.16700 -36.62500 12.17800 1.000 52.96509 1457 LEU A CA 1
ATOM 3985 C C . LEU A 1 518 ? 62.86600 -36.64200 11.38200 1.000 58.38840 1457 LEU A C 1
ATOM 3986 O O . LEU A 1 518 ? 62.45500 -35.61500 10.82400 1.000 57.75614 1457 LEU A O 1
ATOM 3991 N N . ILE A 1 519 ? 62.24000 -37.81500 11.31900 1.000 51.20219 1458 ILE A N 1
ATOM 3992 C CA . ILE A 1 519 ? 61.09200 -38.03800 10.45100 1.000 51.36713 1458 ILE A CA 1
ATOM 3993 C C . ILE A 1 519 ? 60.01300 -38.80100 11.21000 1.000 57.87879 1458 ILE A C 1
ATOM 3994 O O . ILE A 1 519 ? 60.09400 -40.03000 11.34600 1.000 60.33438 1458 ILE A O 1
ATOM 3999 N N . PRO A 1 520 ? 58.98900 -38.12300 11.71700 1.000 51.67731 1459 PRO A N 1
ATOM 4000 C CA . PRO A 1 520 ? 57.88400 -38.83200 12.36600 1.000 52.04470 1459 PRO A CA 1
ATOM 4001 C C . PRO A 1 520 ? 57.06600 -39.66400 11.39800 1.000 52.52724 1459 PRO A C 1
ATOM 4002 O O . PRO A 1 520 ? 56.96200 -39.36600 10.20900 1.000 63.13076 1459 PRO A O 1
ATOM 4006 N N . ILE A 1 521 ? 56.42300 -40.68800 11.95200 1.000 52.97746 1460 ILE A N 1
ATOM 4007 C CA . ILE A 1 521 ? 55.72500 -41.70000 11.16900 1.000 55.60277 1460 ILE A CA 1
ATOM 4008 C C . ILE A 1 521 ? 54.34300 -41.89600 11.77600 1.000 57.09265 1460 ILE A C 1
ATOM 4009 O O . ILE A 1 521 ? 54.17300 -42.69800 12.70500 1.000 58.33600 1460 ILE A O 1
ATOM 4014 N N . HIS A 1 522 ? 53.34700 -41.20400 11.23200 1.000 54.97476 1461 HIS A N 1
ATOM 4015 C CA . HIS A 1 522 ? 52.00400 -41.17300 11.79500 1.000 55.95754 1461 HIS A CA 1
ATOM 4016 C C . HIS A 1 522 ? 51.11500 -42.13800 11.02500 1.000 61.35541 1461 HIS A C 1
ATOM 4017 O O . HIS A 1 522 ? 50.71700 -41.84400 9.89000 1.000 79.74026 1461 HIS A O 1
ATOM 4024 N N . LEU A 1 523 ? 50.80200 -43.27900 11.64100 1.000 63.28314 1462 LEU A N 1
ATOM 4025 C CA . LEU A 1 523 ? 49.89600 -44.27100 11.06600 1.000 68.63168 1462 LEU A CA 1
ATOM 4026 C C . LEU A 1 523 ? 48.72000 -44.48300 12.01000 1.000 67.36428 1462 LEU A C 1
ATOM 4027 O O . LEU A 1 523 ? 48.91000 -44.87100 13.16800 1.000 66.56326 1462 LEU A O 1
ATOM 4032 N N . GLU A 1 524 ? 47.50500 -44.25700 11.50000 1.000 74.66170 1463 GLU A N 1
ATOM 4033 C CA . GLU A 1 524 ? 46.28500 -44.28500 12.30500 1.000 67.46298 1463 GLU A CA 1
ATOM 4034 C C . GLU A 1 524 ? 46.44300 -43.34800 13.50100 1.000 69.34230 1463 GLU A C 1
ATOM 4035 O O . GLU A 1 524 ? 46.42400 -42.12400 13.32600 1.000 75.30009 1463 GLU A O 1
ATOM 4038 N N . VAL A 1 525 ? 46.61000 -43.89100 14.70600 1.000 71.35957 1464 VAL A N 1
ATOM 4039 C CA . VAL A 1 525 ? 46.76000 -43.08200 15.91000 1.000 75.01926 1464 VAL A CA 1
ATOM 4040 C C . VAL A 1 525 ? 48.12700 -43.23100 16.55900 1.000 67.89263 1464 VAL A C 1
ATOM 4041 O O . VAL A 1 525 ? 48.41100 -42.54200 17.54400 1.000 73.26633 1464 VAL A O 1
ATOM 4045 N N . HIS A 1 526 ? 48.97600 -44.10700 16.04500 1.000 64.88117 1465 HIS A N 1
ATOM 4046 C CA . HIS A 1 526 ? 50.26700 -44.39300 16.64500 1.000 63.13679 1465 HIS A CA 1
ATOM 4047 C C . HIS A 1 526 ? 51.35700 -43.57400 15.96700 1.000 65.19472 1465 HIS A C 1
ATOM 4048 O O . HIS A 1 526 ? 51.37100 -43.42400 14.74200 1.000 66.50103 1465 HIS A O 1
ATOM 4055 N N . TRP A 1 527 ? 52.26900 -43.04300 16.77700 1.000 64.89431 1466 TRP A N 1
ATOM 4056 C CA . TRP A 1 527 ? 53.40400 -42.27300 16.28600 1.000 66.69081 1466 TRP A CA 1
ATOM 4057 C C . TRP A 1 527 ? 54.66800 -43.10900 16.42700 1.000 62.37141 1466 TRP A C 1
ATOM 4058 O O . TRP A 1 527 ? 54.89500 -43.73000 17.47100 1.000 64.80048 1466 TRP A O 1
ATOM 4069 N N . SER A 1 528 ? 55.46700 -43.14500 15.37200 1.000 54.39815 1467 SER A N 1
ATOM 4070 C CA . SER A 1 528 ? 56.78300 -43.76700 15.40100 1.000 54.01027 1467 SER A CA 1
ATOM 4071 C C . SER A 1 528 ? 57.78800 -42.70000 14.98700 1.000 53.10561 1467 SER A C 1
ATOM 4072 O O . SER A 1 528 ? 57.44500 -41.52100 14.89100 1.000 64.24889 1467 SER A O 1
ATOM 4075 N N . LEU A 1 529 ? 59.03900 -43.10600 14.76700 1.000 52.81577 1468 LEU A N 1
ATOM 4076 C CA . LEU A 1 529 ? 60.07000 -42.14600 14.40100 1.000 52.18939 1468 LEU A CA 1
ATOM 4077 C C . LEU A 1 529 ? 61.17800 -42.80400 13.59700 1.000 57.99619 1468 LEU A C 1
ATOM 4078 O O . LEU A 1 529 ? 61.52400 -43.96600 13.81100 1.000 52.51505 1468 LEU A O 1
ATOM 4083 N N . ILE A 1 530 ? 61.73800 -42.02600 12.67100 1.000 54.43737 1469 ILE A N 1
ATOM 4084 C CA . ILE A 1 530 ? 62.91400 -42.40400 11.90100 1.000 55.92555 1469 ILE A CA 1
ATOM 4085 C C . ILE A 1 530 ? 64.02100 -41.40900 12.23000 1.000 61.15723 1469 ILE A C 1
ATOM 4086 O O . ILE A 1 530 ? 63.77300 -40.19700 12.28200 1.000 61.57055 1469 ILE A O 1
ATOM 4091 N N . SER A 1 531 ? 65.23600 -41.92000 12.44500 1.000 53.42823 1470 SER A N 1
ATOM 4092 C CA . SER A 1 531 ? 66.39400 -41.09600 12.76100 1.000 51.95149 1470 SER A CA 1
ATOM 4093 C C . SER A 1 531 ? 67.51100 -41.45500 11.79900 1.000 59.38699 1470 SER A C 1
ATOM 4094 O O . SER A 1 531 ? 67.98800 -42.59900 11.80000 1.000 59.77833 1470 SER A O 1
ATOM 4097 N N . VAL A 1 532 ? 67.93200 -40.48200 10.99600 1.000 52.27239 1471 VAL A N 1
ATOM 4098 C CA . VAL A 1 532 ? 69.00700 -40.67200 10.03400 1.000 57.90593 1471 VAL A CA 1
ATOM 4099 C C . VAL A 1 532 ? 70.26100 -40.02300 10.60000 1.000 55.83171 1471 VAL A C 1
ATOM 4100 O O . VAL A 1 532 ? 70.29500 -38.80200 10.80200 1.000 55.67596 1471 VAL A O 1
ATOM 4104 N N . ASP A 1 533 ? 71.27900 -40.83500 10.88400 1.000 56.92342 1472 ASP A N 1
ATOM 4105 C CA . ASP A 1 533 ? 72.60800 -40.31600 11.18100 1.000 55.84462 1472 ASP A CA 1
ATOM 4106 C C . ASP A 1 533 ? 73.30300 -40.14700 9.84400 1.000 64.46841 1472 ASP A C 1
ATOM 4107 O O . ASP A 1 533 ? 73.70500 -41.13400 9.21700 1.000 67.83705 1472 ASP A O 1
ATOM 4112 N N . VAL A 1 534 ? 73.40473 -38.90015 9.40104 1.000 68.17989 1473 VAL A N 1
ATOM 4113 C CA . VAL A 1 534 ? 73.94659 -38.62308 8.08169 1.000 63.29502 1473 VAL A CA 1
ATOM 4114 C C . VAL A 1 534 ? 75.42183 -39.00313 8.01818 1.000 59.73774 1473 VAL A C 1
ATOM 4115 O O . VAL A 1 534 ? 75.86277 -39.65356 7.06620 1.000 65.80213 1473 VAL A O 1
ATOM 4119 N N . ARG A 1 535 ? 76.19451 -38.64723 9.04735 1.000 66.15923 1474 ARG A N 1
ATOM 4120 C CA . ARG A 1 535 ? 77.62841 -38.92908 9.03468 1.000 70.87858 1474 ARG A CA 1
ATOM 4121 C C . ARG A 1 535 ? 77.91051 -40.42653 8.99070 1.000 63.08073 1474 ARG A C 1
ATOM 4122 O O . ARG A 1 535 ? 78.78167 -40.87845 8.23941 1.000 60.38736 1474 ARG A O 1
ATOM 4130 N N . ARG A 1 536 ? 77.19268 -41.21206 9.78821 1.000 66.33578 1475 ARG A N 1
ATOM 4131 C CA . ARG A 1 536 ? 77.42672 -42.64795 9.82466 1.000 65.05616 1475 ARG A CA 1
ATOM 4132 C C . ARG A 1 536 ? 76.58710 -43.39683 8.80277 1.000 63.07454 1475 ARG A C 1
ATOM 4133 O O . ARG A 1 536 ? 76.78728 -44.60397 8.62375 1.000 62.87907 1475 ARG A O 1
ATOM 4139 N N . ARG A 1 537 ? 75.68300 -42.69700 8.12000 1.000 60.91795 1476 ARG A N 1
ATOM 4140 C CA . ARG A 1 537 ? 74.82600 -43.24800 7.06400 1.000 67.82821 1476 ARG A CA 1
ATOM 4141 C C . ARG A 1 537 ? 74.07400 -44.47800 7.56700 1.000 59.16777 1476 ARG A C 1
ATOM 4142 O O . ARG A 1 537 ? 74.25900 -45.61200 7.12200 1.000 56.51872 1476 ARG A O 1
ATOM 4150 N N . THR A 1 538 ? 73.20800 -44.18200 8.54100 1.000 63.01342 1477 THR A N 1
ATOM 4151 C CA . THR A 1 538 ? 72.35500 -45.15800 9.19200 1.000 59.73401 1477 THR A CA 1
ATOM 4152 C C . THR A 1 538 ? 70.94100 -44.60600 9.23800 1.000 62.84980 1477 THR A C 1
ATOM 4153 O O . THR A 1 538 ? 70.73600 -43.42300 9.54000 1.000 61.07019 1477 THR A O 1
ATOM 4157 N N . ILE A 1 539 ? 69.97700 -45.47500 8.93700 1.000 62.63098 1478 ILE A N 1
ATOM 4158 C CA . ILE A 1 539 ? 68.55200 -45.20500 9.10500 1.000 54.50940 1478 ILE A CA 1
ATOM 4159 C C . ILE A 1 539 ? 68.09200 -46.06700 10.27000 1.000 57.12361 1478 ILE A C 1
ATOM 4160 O O . ILE A 1 539 ? 68.41100 -47.26200 10.31400 1.000 64.26821 1478 ILE A O 1
ATOM 4165 N N . THR A 1 540 ? 67.36400 -45.46700 11.21600 1.000 64.22762 1479 THR A N 1
ATOM 4166 C CA . THR A 1 540 ? 67.02400 -46.14400 12.46800 1.000 59.42018 1479 THR A CA 1
ATOM 4167 C C . THR A 1 540 ? 65.59400 -45.85700 12.89900 1.000 58.24379 1479 THR A C 1
ATOM 4168 O O . THR A 1 540 ? 65.19300 -44.69600 12.99300 1.000 53.97872 1479 THR A O 1
ATOM 4172 N N . TYR A 1 541 ? 64.85200 -46.91900 13.21800 1.000 54.34946 1480 TYR A N 1
ATOM 4173 C CA . TYR A 1 541 ? 63.41800 -46.83700 13.46600 1.000 53.62031 1480 TYR A CA 1
ATOM 4174 C C . TYR A 1 541 ? 63.13400 -47.01600 14.94300 1.000 54.12155 1480 TYR A C 1
ATOM 4175 O O . TYR A 1 541 ? 63.50600 -48.04000 15.52400 1.000 61.84385 1480 TYR A O 1
ATOM 4184 N N . PHE A 1 542 ? 62.44800 -46.03100 15.52300 1.000 55.90202 1481 PHE A N 1
ATOM 4185 C CA . PHE A 1 542 ? 62.08400 -45.99700 16.93800 1.000 54.02551 1481 PHE A CA 1
ATOM 4186 C C . PHE A 1 542 ? 60.58900 -46.26400 17.06500 1.000 54.40298 1481 PHE A C 1
ATOM 4187 O O . PHE A 1 542 ? 59.78800 -45.52500 16.48400 1.000 62.97823 1481 PHE A O 1
ATOM 4195 N N . ASP A 1 543 ? 60.20900 -47.27200 17.84800 1.000 55.32271 1482 ASP A N 1
ATOM 4196 C CA . ASP A 1 543 ? 58.80600 -47.49200 18.18900 1.000 55.95081 1482 ASP A CA 1
ATOM 4197 C C . ASP A 1 543 ? 58.67700 -47.66200 19.69400 1.000 56.62440 1482 ASP A C 1
ATOM 4198 O O . ASP A 1 543 ? 59.35200 -48.50700 20.28700 1.000 57.28147 1482 ASP A O 1
ATOM 4203 N N . SER A 1 544 ? 57.79900 -46.86900 20.30200 1.000 58.50342 1483 SER A N 1
ATOM 4204 C CA . SER A 1 544 ? 57.58800 -46.94400 21.74100 1.000 57.27763 1483 SER A CA 1
ATOM 4205 C C . SER A 1 544 ? 56.92000 -48.24700 22.16200 1.000 68.33488 1483 SER A C 1
ATOM 4206 O O . SER A 1 544 ? 56.80100 -48.49500 23.36600 1.000 69.09920 1483 SER A O 1
ATOM 4209 N N . GLN A 1 545 ? 56.46700 -49.06600 21.21600 1.000 59.20860 1484 GLN A N 1
ATOM 4210 C CA . GLN A 1 545 ? 55.90400 -50.37700 21.51700 1.000 60.78196 1484 GLN A CA 1
ATOM 4211 C C . GLN A 1 545 ? 56.78800 -51.50800 21.01100 1.000 61.16163 1484 GLN A C 1
ATOM 4212 O O . GLN A 1 545 ? 56.33700 -52.66100 20.93200 1.000 62.49527 1484 GLN A O 1
ATOM 4218 N N . ARG A 1 546 ? 58.03700 -51.20300 20.66800 1.000 66.21469 1485 ARG A N 1
ATOM 4219 C CA . ARG A 1 546 ? 59.02000 -52.20000 20.24200 1.000 67.84293 1485 ARG A CA 1
ATOM 4220 C C . ARG A 1 546 ? 58.50100 -53.05000 19.08400 1.000 61.03347 1485 ARG A C 1
ATOM 4221 O O . ARG A 1 546 ? 58.73300 -54.26200 19.02200 1.000 62.15182 1485 ARG A O 1
ATOM 4229 N N . THR A 1 547 ? 57.80100 -52.39900 18.15000 1.000 60.28836 1486 THR A N 1
ATOM 4230 C CA . THR A 1 547 ? 57.35100 -53.03200 16.91300 1.000 63.84030 1486 THR A CA 1
ATOM 4231 C C . THR A 1 547 ? 57.95100 -52.30600 15.71300 1.000 59.23943 1486 THR A C 1
ATOM 4232 O O . THR A 1 547 ? 57.76000 -51.09300 15.55100 1.000 60.40392 1486 THR A O 1
ATOM 4236 N N . LEU A 1 548 ? 58.63100 -53.07100 14.86400 1.000 61.26695 1487 LEU A N 1
ATOM 4237 C CA . LEU A 1 548 ? 59.26300 -52.54400 13.66500 1.000 61.33633 1487 LEU A CA 1
ATOM 4238 C C . LEU A 1 548 ? 58.26600 -52.47600 12.52200 1.000 63.85700 1487 LEU A C 1
ATOM 4239 O O . LEU A 1 548 ? 57.44700 -53.38300 12.33200 1.000 62.83109 1487 LEU A O 1
ATOM 4244 N N . ASN A 1 549 ? 58.33500 -51.38500 11.76400 1.000 65.82308 1488 ASN A N 1
ATOM 4245 C CA . ASN A 1 549 ? 57.60400 -51.23800 10.51000 1.000 57.92891 1488 ASN A CA 1
ATOM 4246 C C . ASN A 1 549 ? 58.61400 -51.43800 9.39100 1.000 60.30300 1488 ASN A C 1
ATOM 4247 O O . ASN A 1 549 ? 59.36500 -50.52200 9.05100 1.000 61.41182 1488 ASN A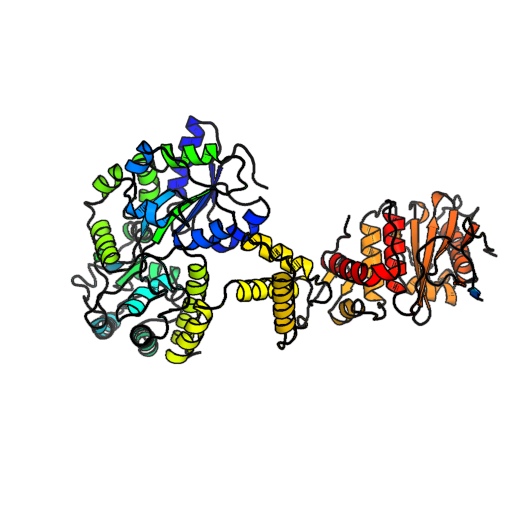 O 1
ATOM 4252 N N . ARG A 1 550 ? 58.60700 -52.63000 8.79900 1.000 64.17229 1489 ARG A N 1
ATOM 4253 C CA . ARG A 1 550 ? 59.70400 -53.01300 7.91800 1.000 63.90779 1489 ARG A CA 1
ATOM 4254 C C . ARG A 1 550 ? 59.77700 -52.13100 6.68100 1.000 61.08490 1489 ARG A C 1
ATOM 4255 O O . ARG A 1 550 ? 60.87300 -51.80100 6.21400 1.000 61.90914 1489 ARG A O 1
ATOM 4263 N N . ARG A 1 551 ? 58.62100 -51.73900 6.13100 1.000 68.34301 1490 ARG A N 1
ATOM 4264 C CA . ARG A 1 551 ? 58.60600 -50.96600 4.89100 1.000 62.36176 1490 ARG A CA 1
ATOM 4265 C C . ARG A 1 551 ? 59.03600 -49.51400 5.08900 1.000 55.33500 1490 ARG A C 1
ATOM 4266 O O . ARG A 1 551 ? 59.49400 -48.88000 4.13000 1.000 60.11477 1490 ARG A O 1
ATOM 4274 N N . CYS A 1 552 ? 58.89600 -48.97800 6.30300 1.000 56.26256 1491 CYS A N 1
ATOM 4275 C CA . CYS A 1 552 ? 59.21200 -47.57100 6.54800 1.000 56.45342 1491 CYS A CA 1
ATOM 4276 C C . CYS A 1 552 ? 60.67300 -47.22500 6.28900 1.000 61.21306 1491 CYS A C 1
ATOM 4277 O O . CYS A 1 552 ? 60.93800 -46.28200 5.51600 1.000 56.58804 1491 CYS A O 1
ATOM 4280 N N . PRO A 1 553 ? 61.65800 -47.90800 6.88600 1.000 58.57317 1492 PRO A N 1
ATOM 4281 C CA . PRO A 1 553 ? 63.05900 -47.55000 6.59800 1.000 55.50270 1492 PRO A CA 1
ATOM 4282 C C . PRO A 1 553 ? 63.45600 -47.80300 5.15500 1.000 65.58351 1492 PRO A C 1
ATOM 4283 O O . PRO A 1 553 ? 64.34500 -47.11500 4.63500 1.000 60.13473 1492 PRO A O 1
ATOM 4287 N N . LYS A 1 554 ? 62.83000 -48.78000 4.48800 1.000 66.46342 1493 LYS A N 1
ATOM 4288 C CA . LYS A 1 554 ? 63.10200 -49.00500 3.07400 1.000 54.16662 1493 LYS A CA 1
ATOM 4289 C C . LYS A 1 554 ? 62.65300 -47.80900 2.24200 1.000 60.82643 1493 LYS A C 1
ATOM 4290 O O . LYS A 1 554 ? 63.38000 -47.33900 1.35000 1.000 61.90398 1493 LYS A O 1
ATOM 4296 N N . HIS A 1 555 ? 61.44400 -47.30000 2.51600 1.000 57.22834 1494 HIS A N 1
ATOM 4297 C CA . HIS A 1 555 ? 60.99600 -46.07400 1.85400 1.000 53.76658 1494 HIS A CA 1
ATOM 4298 C C . HIS A 1 555 ? 61.99300 -44.94600 2.09200 1.000 58.43188 1494 HIS A C 1
ATOM 4299 O O . HIS A 1 555 ? 62.37400 -44.21600 1.16600 1.000 60.74715 1494 HIS A O 1
ATOM 4306 N N . ILE A 1 556 ? 62.44000 -44.80000 3.34800 1.000 56.84841 1495 ILE A N 1
ATOM 4307 C CA . ILE A 1 556 ? 63.36700 -43.71800 3.68400 1.000 53.91543 1495 ILE A CA 1
ATOM 4308 C C . ILE A 1 556 ? 64.66500 -43.87200 2.89500 1.000 53.19363 1495 ILE A C 1
ATOM 4309 O O . ILE A 1 556 ? 65.23300 -42.88800 2.40000 1.000 53.87222 1495 ILE A O 1
ATOM 4314 N N . ALA A 1 557 ? 65.15500 -45.10400 2.76500 1.000 53.65166 1496 ALA A N 1
ATOM 4315 C CA . ALA A 1 557 ? 66.42100 -45.33200 2.07400 1.000 54.31187 1496 ALA A CA 1
ATOM 4316 C C . ALA A 1 557 ? 66.31600 -44.98400 0.59300 1.000 54.23733 1496 ALA A C 1
ATOM 4317 O O . ALA A 1 557 ? 67.20300 -44.32400 0.03000 1.000 53.71510 1496 ALA A O 1
ATOM 4319 N N . LYS A 1 558 ? 65.23400 -45.43000 -0.06200 1.000 53.62140 1497 LYS A N 1
ATOM 4320 C CA . LYS A 1 558 ? 65.05200 -45.05200 -1.45900 1.000 53.95546 1497 LYS A CA 1
ATOM 4321 C C . LYS A 1 558 ? 65.03500 -43.53500 -1.59000 1.000 53.90483 1497 LYS A C 1
ATOM 4322 O O . LYS A 1 558 ? 65.68500 -42.96600 -2.48400 1.000 61.31214 1497 LYS A O 1
ATOM 4325 N N . TYR A 1 559 ? 64.33600 -42.85600 -0.67300 1.000 53.57844 1498 TYR A N 1
ATOM 4326 C CA . TYR A 1 559 ? 64.28800 -41.39600 -0.74100 1.000 57.75436 1498 TYR A CA 1
ATOM 4327 C C . TYR A 1 559 ? 65.68000 -40.78500 -0.62800 1.000 55.20957 1498 TYR A C 1
ATOM 4328 O O . TYR A 1 559 ? 66.01100 -39.83400 -1.35200 1.000 54.19431 1498 TYR A O 1
ATOM 4337 N N . LEU A 1 560 ? 66.48500 -41.28100 0.31100 1.000 54.68288 1499 LEU A N 1
ATOM 4338 C CA . LEU A 1 560 ? 67.78900 -40.66300 0.54800 1.000 58.30742 1499 LEU A CA 1
ATOM 4339 C C . LEU A 1 560 ? 68.69700 -40.81300 -0.66400 1.000 61.21867 1499 LEU A C 1
ATOM 4340 O O . LEU A 1 560 ? 69.39800 -39.86200 -1.04300 1.000 60.17391 1499 LEU A O 1
ATOM 4345 N N . GLN A 1 561 ? 68.69300 -41.99900 -1.29700 1.000 62.90968 1500 GLN A N 1
ATOM 4346 C CA . GLN A 1 561 ? 69.50100 -42.16400 -2.51100 1.000 56.73956 1500 GLN A CA 1
ATOM 4347 C C . GLN A 1 561 ? 69.01500 -41.23400 -3.61800 1.000 55.58768 1500 GLN A C 1
ATOM 4348 O O . GLN A 1 561 ? 69.82400 -40.59600 -4.31200 1.000 60.15014 1500 GLN A O 1
ATOM 4354 N N . ALA A 1 562 ? 67.69100 -41.11800 -3.77600 1.000 55.29835 1501 ALA A N 1
ATOM 4355 C CA . ALA A 1 562 ? 67.15200 -40.24300 -4.81500 1.000 56.28467 1501 ALA A CA 1
ATOM 4356 C C . ALA A 1 562 ? 67.56300 -38.79600 -4.59000 1.000 58.11451 1501 ALA A C 1
ATOM 4357 O O . ALA A 1 562 ? 67.88600 -38.07000 -5.54300 1.000 59.65113 1501 ALA A O 1
ATOM 4359 N N . GLU A 1 563 ? 67.54100 -38.35500 -3.32800 1.000 62.86495 1502 GLU A N 1
ATOM 4360 C CA . GLU A 1 563 ? 67.92000 -36.98000 -3.01100 1.000 59.04023 1502 GLU A CA 1
ATOM 4361 C C . GLU A 1 563 ? 69.40300 -36.76000 -3.25800 1.000 56.86310 1502 GLU A C 1
ATOM 4362 O O . GLU A 1 563 ? 69.80800 -35.67400 -3.68000 1.000 57.72712 1502 GLU A O 1
ATOM 4368 N N . ALA A 1 564 ? 70.23100 -37.77500 -2.98700 1.000 56.70388 1503 ALA A N 1
ATOM 4369 C CA . ALA A 1 564 ? 71.65500 -37.65000 -3.29200 1.000 57.61518 1503 ALA A CA 1
ATOM 4370 C C . ALA A 1 564 ? 71.88000 -37.50800 -4.79100 1.000 66.23575 1503 ALA A C 1
ATOM 4371 O O . ALA A 1 564 ? 72.81800 -36.82800 -5.22600 1.000 66.98487 1503 ALA A O 1
ATOM 4373 N N . VAL A 1 565 ? 71.03900 -38.15300 -5.59600 1.000 64.31583 1504 VAL A N 1
ATOM 4374 C CA . VAL A 1 565 ? 71.16100 -38.00700 -7.04400 1.000 59.61988 1504 VAL A CA 1
ATOM 4375 C C . VAL A 1 565 ? 70.76100 -36.60300 -7.48800 1.000 60.11388 1504 VAL A C 1
ATOM 4376 O O . VAL A 1 565 ? 71.50800 -35.93100 -8.21000 1.000 68.10638 1504 VAL A O 1
ATOM 4380 N N . LYS A 1 566 ? 69.58100 -36.13500 -7.05900 1.000 59.35714 1505 LYS A N 1
ATOM 4381 C CA . LYS A 1 566 ? 69.06300 -34.85800 -7.54300 1.000 60.17991 1505 LYS A CA 1
ATOM 4382 C C . LYS A 1 566 ? 69.71800 -33.64000 -6.89400 1.000 61.31627 1505 LYS A C 1
ATOM 4383 O O . LYS A 1 566 ? 69.47300 -32.51900 -7.35500 1.000 77.08197 1505 LYS A O 1
ATOM 4387 N N . LYS A 1 567 ? 70.54300 -33.81700 -5.86000 1.000 60.34874 1506 LYS A N 1
ATOM 4388 C CA . LYS A 1 567 ? 71.25100 -32.70500 -5.23200 1.000 67.35552 1506 LYS A CA 1
ATOM 4389 C C . LYS A 1 567 ? 72.75900 -32.73900 -5.49400 1.000 74.14070 1506 LYS A C 1
ATOM 4390 O O . LYS A 1 567 ? 73.50200 -31.95000 -4.89400 1.000 83.62399 1506 LYS A O 1
ATOM 4396 N N . ASP A 1 568 ? 73.22800 -33.61000 -6.39200 1.000 77.29372 1507 ASP A N 1
ATOM 4397 C CA . ASP A 1 568 ? 74.65400 -33.70100 -6.73500 1.000 86.03696 1507 ASP A CA 1
ATOM 4398 C C . ASP A 1 568 ? 75.50100 -33.99200 -5.49300 1.000 74.64939 1507 ASP A C 1
ATOM 4399 O O . ASP A 1 568 ? 76.61900 -33.49400 -5.34400 1.000 78.66476 1507 ASP A O 1
ATOM 4404 N N . ARG A 1 569 ? 74.96000 -34.82200 -4.60000 1.000 61.90569 1508 ARG A N 1
ATOM 4405 C CA . ARG A 1 569 ? 75.63200 -35.20400 -3.36100 1.000 73.78672 1508 ARG A CA 1
ATOM 4406 C C . ARG A 1 569 ? 75.87600 -36.71400 -3.38600 1.000 70.04574 1508 ARG A C 1
ATOM 4407 O O . ARG A 1 569 ? 75.50500 -37.43100 -2.45000 1.000 73.08886 1508 ARG A O 1
ATOM 4415 N N . LEU A 1 570 ? 76.44900 -37.21500 -4.47800 1.000 65.85836 1509 LEU A N 1
ATOM 4416 C CA . LEU A 1 570 ? 76.61300 -38.65200 -4.65800 1.000 69.59102 1509 LEU A CA 1
ATOM 4417 C C . LEU A 1 570 ? 77.65500 -39.27100 -3.73000 1.000 73.24212 1509 LEU A C 1
ATOM 4418 O O . LEU A 1 570 ? 77.73900 -40.50400 -3.67000 1.000 73.54365 1509 LEU A O 1
ATOM 4423 N N . ASP A 1 571 ? 78.43700 -38.47100 -3.00100 1.000 67.22547 1510 ASP A N 1
ATOM 4424 C CA . ASP A 1 571 ? 79.27800 -39.03000 -1.94500 1.000 75.81496 1510 ASP A CA 1
ATOM 4425 C C . ASP A 1 571 ? 78.45900 -39.54400 -0.76000 1.000 72.54841 1510 ASP A C 1
ATOM 4426 O O . ASP A 1 571 ? 78.99500 -40.27000 0.08900 1.000 73.28370 1510 ASP A O 1
ATOM 4431 N N . PHE A 1 572 ? 77.18000 -39.19000 -0.68500 1.000 71.54811 1511 PHE A N 1
ATOM 4432 C CA . PHE A 1 572 ? 76.26600 -39.72200 0.31100 1.000 66.01066 1511 PHE A CA 1
ATOM 4433 C C . PHE A 1 572 ? 75.32700 -40.77600 -0.26200 1.000 68.16275 1511 PHE A C 1
ATOM 4434 O O . PHE A 1 572 ? 74.36700 -41.15900 0.41000 1.000 57.34736 1511 PHE A O 1
ATOM 4442 N N . HIS A 1 573 ? 75.57600 -41.25400 -1.48600 1.000 68.33138 1512 HIS A N 1
ATOM 4443 C CA . HIS A 1 573 ? 74.60900 -42.14700 -2.11500 1.000 64.96171 1512 HIS A CA 1
ATOM 4444 C C . HIS A 1 573 ? 74.62100 -43.54300 -1.50000 1.000 59.52765 1512 HIS A C 1
ATOM 4445 O O . HIS A 1 573 ? 73.60200 -44.24200 -1.55300 1.000 63.55306 1512 HIS A O 1
ATOM 4452 N N . GLN A 1 574 ? 75.73300 -43.96400 -0.90200 1.000 60.00594 1513 GLN A N 1
ATOM 4453 C CA . GLN A 1 574 ? 75.89600 -45.36300 -0.54400 1.000 61.55227 1513 GLN A CA 1
ATOM 4454 C C . GLN A 1 574 ? 76.35200 -45.56400 0.88400 1.000 65.15021 1513 GLN A C 1
ATOM 4455 O O . GLN A 1 574 ? 76.86500 -44.65000 1.53600 1.000 77.48586 1513 GLN A O 1
ATOM 4461 N N . GLY A 1 575 ? 76.15900 -46.80000 1.34300 1.000 58.45474 1514 GLY A N 1
ATOM 4462 C CA . GLY A 1 575 ? 76.62400 -47.24500 2.63400 1.000 62.61361 1514 GLY A CA 1
ATOM 4463 C C . GLY A 1 575 ? 75.55200 -47.37500 3.68100 1.000 59.30836 1514 GLY A C 1
ATOM 4464 O O . GLY A 1 575 ? 75.87100 -47.69500 4.83400 1.000 71.43554 1514 GLY A O 1
ATOM 4465 N N . TRP A 1 576 ? 74.29300 -47.15900 3.32200 1.000 57.16145 1515 TRP A N 1
ATOM 4466 C CA . TRP A 1 576 ? 73.24700 -47.04100 4.33000 1.000 64.48143 1515 TRP A CA 1
ATOM 4467 C C . TRP A 1 576 ? 72.89900 -48.40300 4.91600 1.000 56.30841 1515 TRP A C 1
ATOM 4468 O O . TRP A 1 576 ? 72.81900 -49.40600 4.20100 1.000 56.60790 1515 TRP A O 1
ATOM 4479 N N . LYS A 1 577 ? 72.71400 -48.43500 6.23200 1.000 56.25570 1516 LYS A N 1
ATOM 4480 C CA . LYS A 1 577 ? 72.27100 -49.63400 6.93000 1.000 63.72054 1516 LYS A CA 1
ATOM 4481 C C . LYS A 1 577 ? 71.10200 -49.27400 7.83800 1.000 62.52758 1516 LYS A C 1
ATOM 4482 O O . LYS A 1 577 ? 71.07300 -48.19100 8.43100 1.000 57.94073 1516 LYS A O 1
ATOM 4488 N N . GLY A 1 578 ? 70.14100 -50.18500 7.94300 1.000 62.06726 1517 GLY A N 1
ATOM 4489 C CA . GLY A 1 578 ? 68.96000 -49.96800 8.75400 1.000 61.13596 1517 GLY A CA 1
ATOM 4490 C C . GLY A 1 578 ? 69.11100 -50.61700 10.11600 1.000 66.23267 1517 GLY A C 1
ATOM 4491 O O . GLY A 1 578 ? 69.81300 -51.61100 10.27000 1.000 72.09069 1517 GLY A O 1
ATOM 4492 N N . TYR A 1 579 ? 68.44400 -50.03500 11.11700 1.000 70.70313 1518 TYR A N 1
ATOM 4493 C CA . TYR A 1 579 ? 68.48300 -50.54100 12.48400 1.000 59.40885 1518 TYR A CA 1
ATOM 4494 C C . TYR A 1 579 ? 67.13000 -50.33500 13.14600 1.000 59.00498 1518 TYR A C 1
ATOM 4495 O O . TYR A 1 579 ? 66.39700 -49.39100 12.83300 1.000 56.49830 1518 TYR A O 1
ATOM 4504 N N . PHE A 1 580 ? 66.77454 -51.28442 14.00656 1.000 61.29721 1519 PHE A N 1
ATOM 4505 C CA . PHE A 1 580 ? 65.62426 -51.17045 14.88900 1.000 58.00265 1519 PHE A CA 1
ATOM 4506 C C . PHE A 1 580 ? 66.15556 -50.83161 16.26985 1.000 58.58145 1519 PHE A C 1
ATOM 4507 O O . PHE A 1 580 ? 66.94555 -51.59555 16.83711 1.000 63.61900 1519 PHE A O 1
ATOM 4515 N N . LYS A 1 581 ? 65.74361 -49.67945 16.79202 1.000 64.35650 1520 LYS A N 1
ATOM 4516 C CA . LYS A 1 581 ? 66.34558 -49.14561 18.00478 1.000 58.96692 1520 LYS A CA 1
ATOM 4517 C C . LYS A 1 581 ? 65.96102 -49.98753 19.21579 1.000 59.44254 1520 LYS A C 1
ATOM 4518 O O . LYS A 1 581 ? 64.78256 -50.28421 19.43748 1.000 60.44843 1520 LYS A O 1
ATOM 4524 N N . MET A 1 582 ? 66.96919 -50.37175 19.99148 1.000 58.59934 1521 MET A N 1
ATOM 4525 C CA . MET A 1 582 ? 66.82190 -51.10567 21.23640 1.000 63.31264 1521 MET A CA 1
ATOM 4526 C C . MET A 1 582 ? 67.25496 -50.22032 22.39855 1.000 65.37335 1521 MET A C 1
ATOM 4527 O O . MET A 1 582 ? 68.03416 -49.27818 22.21391 1.000 64.37393 1521 MET A O 1
ATOM 4532 N N . ASN A 1 583 ? 66.72900 -50.52700 23.59700 1.000 60.62819 1522 ASN A N 1
ATOM 4533 C CA . ASN A 1 583 ? 67.06700 -49.81600 24.82100 1.000 60.86219 1522 ASN A CA 1
ATOM 4534 C C . ASN A 1 583 ? 66.65700 -48.35200 24.76400 1.000 59.49243 1522 ASN A C 1
ATOM 4535 O O . ASN A 1 583 ? 67.50000 -47.45300 24.87500 1.000 69.55277 1522 ASN A O 1
ATOM 4540 N N . VAL A 1 584 ? 65.36800 -48.11000 24.56500 1.000 58.86303 1523 VAL A N 1
ATOM 4541 C CA . VAL A 1 584 ? 64.74500 -46.81300 24.77100 1.000 57.88508 1523 VAL A CA 1
ATOM 4542 C C . VAL A 1 584 ? 63.43600 -47.04300 25.52000 1.000 58.31381 1523 VAL A C 1
ATOM 4543 O O . VAL A 1 584 ? 63.02300 -48.17900 25.75600 1.000 59.33221 1523 VAL A O 1
ATOM 4547 N N . ALA A 1 585 ? 62.77500 -45.95000 25.88300 1.000 57.91875 1524 ALA A N 1
ATOM 4548 C CA . ALA A 1 585 ? 61.54900 -46.05400 26.66400 1.000 58.18960 1524 ALA A CA 1
ATOM 4549 C C . ALA A 1 585 ? 60.47100 -46.79600 25.88400 1.000 58.41683 1524 ALA A C 1
ATOM 4550 O O . ALA A 1 585 ? 60.48800 -46.83300 24.65300 1.000 65.69706 1524 ALA A O 1
ATOM 4552 N N . ARG A 1 586 ? 59.53200 -47.40100 26.61100 1.000 59.48105 1525 ARG A N 1
ATOM 4553 C CA . ARG A 1 586 ? 58.47600 -48.20500 26.00600 1.000 60.08345 1525 ARG A CA 1
ATOM 4554 C C . ARG A 1 586 ? 57.15800 -47.93700 26.71800 1.000 63.60897 1525 ARG A C 1
ATOM 4555 O O . ARG A 1 586 ? 57.05600 -48.13400 27.93200 1.000 79.04329 1525 ARG A O 1
ATOM 4563 N N . GLN A 1 587 ? 56.14400 -47.53000 25.96100 1.000 63.69494 1526 GLN A N 1
ATOM 4564 C CA . GLN A 1 587 ? 54.83300 -47.26600 26.53700 1.000 77.08895 1526 GLN A CA 1
ATOM 4565 C C . GLN A 1 587 ? 54.12100 -48.56700 26.91000 1.000 78.64719 1526 GLN A C 1
ATOM 4566 O O . GLN A 1 587 ? 54.33900 -49.61900 26.30400 1.000 84.21709 1526 GLN A O 1
ATOM 4572 N N . ASN A 1 588 ? 53.25800 -48.47300 27.92700 1.000 69.94659 1527 ASN A N 1
ATOM 4573 C CA . ASN A 1 588 ? 52.34800 -49.54400 28.31500 1.000 79.41698 1527 ASN A CA 1
ATOM 4574 C C . ASN A 1 588 ? 50.90500 -49.29600 27.89300 1.000 87.22822 1527 ASN A C 1
ATOM 4575 O O . ASN A 1 588 ? 50.15600 -50.26000 27.71100 1.000 94.81544 1527 ASN A O 1
ATOM 4580 N N . ASN A 1 589 ? 50.48300 -48.03900 27.76900 1.000 88.17285 1528 ASN A N 1
ATOM 4581 C CA . ASN A 1 589 ? 49.17100 -47.72400 27.22600 1.000 97.49796 1528 ASN A CA 1
ATOM 4582 C C . ASN A 1 589 ? 49.28300 -47.55100 25.70700 1.000 103.76196 1528 ASN A C 1
ATOM 4583 O O . ASN A 1 589 ? 50.29000 -47.91600 25.09500 1.000 96.99879 1528 ASN A O 1
ATOM 4588 N N . ASP A 1 590 ? 48.23600 -47.00000 25.08700 1.000 101.68249 1529 ASP A N 1
ATOM 4589 C CA . ASP A 1 590 ? 48.16100 -46.83500 23.64200 1.000 104.85033 1529 ASP A CA 1
ATOM 4590 C C . ASP A 1 590 ? 48.08300 -45.37500 23.21800 1.000 112.67879 1529 ASP A C 1
ATOM 4591 O O . ASP A 1 590 ? 47.79800 -45.09500 22.04500 1.000 125.15688 1529 ASP A O 1
ATOM 4596 N N . SER A 1 591 ? 48.35700 -44.44200 24.12900 1.000 103.93414 1530 SER A N 1
ATOM 4597 C CA . SER A 1 591 ? 47.94900 -43.06000 23.94400 1.000 112.56819 1530 SER A CA 1
ATOM 4598 C C . SER A 1 591 ? 49.04800 -42.03000 24.17700 1.000 92.52222 1530 SER A C 1
ATOM 4599 O O . SER A 1 591 ? 48.81200 -40.84600 23.91200 1.000 84.79667 1530 SER A O 1
ATOM 4602 N N . ASP A 1 592 ? 50.23100 -42.43000 24.63600 1.000 76.49749 1531 ASP A N 1
ATOM 4603 C CA . ASP A 1 592 ? 51.33700 -41.50900 24.85600 1.000 69.42745 1531 ASP A CA 1
ATOM 4604 C C . ASP A 1 592 ? 52.36800 -41.53000 23.72000 1.000 74.00706 1531 ASP A C 1
ATOM 4605 O O . ASP A 1 592 ? 53.43000 -40.91300 23.84600 1.000 56.43943 1531 ASP A O 1
ATOM 4610 N N . SER A 1 593 ? 52.05000 -42.17100 22.59200 1.000 74.03830 1532 SER A N 1
ATOM 4611 C CA . SER A 1 593 ? 53.05200 -42.42400 21.55500 1.000 64.08719 1532 SER A CA 1
ATOM 4612 C C . SER A 1 593 ? 53.67100 -41.13000 21.02600 1.000 62.10481 1532 SER A C 1
ATOM 4613 O O . SER A 1 593 ? 54.90100 -41.02300 20.88000 1.000 58.86743 1532 SER A O 1
ATOM 4616 N N . GLY A 1 594 ? 52.83800 -40.13200 20.73000 1.000 56.77517 1533 GLY A N 1
ATOM 4617 C CA . GLY A 1 594 ? 53.37100 -38.88000 20.21300 1.000 54.76322 1533 GLY A CA 1
ATOM 4618 C C . GLY A 1 594 ? 54.38600 -38.24700 21.14600 1.000 59.13339 1533 GLY A C 1
ATOM 4619 O O . GLY A 1 594 ? 55.41600 -37.72400 20.70400 1.000 53.39873 1533 GLY A O 1
ATOM 4620 N N . ALA A 1 595 ? 54.11000 -38.28900 22.44900 1.000 57.46975 1534 ALA A N 1
ATOM 4621 C CA . ALA A 1 595 ? 55.01400 -37.71300 23.43600 1.000 54.17744 1534 ALA A CA 1
ATOM 4622 C C . ALA A 1 595 ? 56.34100 -38.45200 23.47800 1.000 57.43580 1534 ALA A C 1
ATOM 4623 O O . ALA A 1 595 ? 57.41100 -37.82500 23.56900 1.000 55.46473 1534 ALA A O 1
ATOM 4625 N N . PHE A 1 596 ? 56.28800 -39.78600 23.44400 1.000 56.05878 1535 PHE A N 1
ATOM 4626 C CA . PHE A 1 596 ? 57.51100 -40.57900 23.35800 1.000 54.48251 1535 PHE A CA 1
ATOM 4627 C C . PHE A 1 596 ? 58.36300 -40.09900 22.19300 1.000 58.42673 1535 PHE A C 1
ATOM 4628 O O . PHE A 1 596 ? 59.57400 -39.89700 22.32600 1.000 53.10901 1535 PHE A O 1
ATOM 4636 N N . VAL A 1 597 ? 57.72700 -39.90300 21.03000 1.000 60.95565 1536 VAL A N 1
ATOM 4637 C CA . VAL A 1 597 ? 58.47700 -39.53800 19.82900 1.000 52.60072 1536 VAL A CA 1
ATOM 4638 C C . VAL A 1 597 ? 59.12800 -38.16900 19.99700 1.000 52.12528 1536 VAL A C 1
ATOM 4639 O O . VAL A 1 597 ? 60.30300 -37.97300 19.66100 1.000 51.83262 1536 VAL A O 1
ATOM 4643 N N . LEU A 1 598 ? 58.37000 -37.19300 20.51300 1.000 57.41482 1537 LEU A N 1
ATOM 4644 C CA . LEU A 1 598 ? 58.95200 -35.85800 20.69000 1.000 51.88793 1537 LEU A CA 1
ATOM 4645 C C . LEU A 1 598 ? 60.14700 -35.90200 21.64200 1.000 59.09584 1537 LEU A C 1
ATOM 4646 O O . LEU A 1 598 ? 61.16000 -35.22200 21.41600 1.000 60.31434 1537 LEU A O 1
ATOM 4651 N N . GLN A 1 599 ? 60.05300 -36.69400 22.71700 1.000 52.27064 1538 GLN A N 1
ATOM 4652 C CA . GLN A 1 599 ? 61.19100 -36.79200 23.62600 1.000 53.56760 1538 GLN A CA 1
ATOM 4653 C C . GLN A 1 599 ? 62.38900 -37.46900 22.96100 1.000 55.60714 1538 GLN A C 1
ATOM 4654 O O . GLN A 1 599 ? 63.54800 -37.04900 23.15900 1.000 55.63900 1538 GLN A O 1
ATOM 4660 N N . TYR A 1 600 ? 62.13300 -38.52600 22.18100 1.000 52.46408 1539 TYR A N 1
ATOM 4661 C CA . TYR A 1 600 ? 63.19500 -39.14300 21.39400 1.000 52.47220 1539 TYR A CA 1
ATOM 4662 C C . TYR A 1 600 ? 63.93600 -38.09600 20.56500 1.000 55.83191 1539 TYR A C 1
ATOM 4663 O O . TYR A 1 600 ? 65.17400 -38.03000 20.57000 1.000 56.06972 1539 TYR A O 1
ATOM 4672 N N . CYS A 1 601 ? 63.17400 -37.28400 19.82200 1.000 51.72074 1540 CYS A N 1
ATOM 4673 C CA . CYS A 1 601 ? 63.77800 -36.25900 18.97700 1.000 51.54687 1540 CYS A CA 1
ATOM 4674 C C . CYS A 1 601 ? 64.62700 -35.30000 19.80100 1.000 60.98612 1540 CYS A C 1
ATOM 4675 O O . CYS A 1 601 ? 65.76900 -34.96800 19.43200 1.000 52.03506 1540 CYS A O 1
ATOM 4678 N N . LYS A 1 602 ? 64.06000 -34.82400 20.91900 1.000 53.90617 1541 LYS A N 1
ATOM 4679 C CA . LYS A 1 602 ? 64.73500 -33.80400 21.71500 1.000 55.34062 1541 LYS A CA 1
ATOM 4680 C C . LYS A 1 602 ? 66.09400 -34.29700 22.18100 1.000 54.78493 1541 LYS A C 1
ATOM 4681 O O . LYS A 1 602 ? 67.09200 -33.56300 22.12000 1.000 54.88460 1541 LYS A O 1
ATOM 4687 N N . HIS A 1 603 ? 66.16300 -35.54000 22.62900 1.000 52.85304 1542 HIS A N 1
ATOM 4688 C CA . HIS A 1 603 ? 67.42500 -36.01300 23.19100 1.000 55.74447 1542 HIS A CA 1
ATOM 4689 C C . HIS A 1 603 ? 68.32300 -36.68000 22.17500 1.000 57.19369 1542 HIS A C 1
ATOM 4690 O O . HIS A 1 603 ? 69.48200 -36.97000 22.50800 1.000 68.47239 1542 HIS A O 1
ATOM 4697 N N . LEU A 1 604 ? 67.83800 -36.89300 20.94500 1.000 66.94497 1543 LEU A N 1
ATOM 4698 C CA . LEU A 1 604 ? 68.75400 -37.15000 19.83200 1.000 57.85575 1543 LEU A CA 1
ATOM 4699 C C . LEU A 1 604 ? 69.46600 -35.87400 19.40900 1.000 54.75776 1543 LEU A C 1
ATOM 4700 O O . LEU A 1 604 ? 70.67500 -35.87400 19.14800 1.000 54.34786 1543 LEU A O 1
ATOM 4705 N N . ALA A 1 605 ? 68.72200 -34.77700 19.32900 1.000 54.28666 1544 ALA A N 1
ATOM 4706 C CA . ALA A 1 605 ? 69.31600 -33.52400 18.88600 1.000 53.62874 1544 ALA A CA 1
ATOM 4707 C C . ALA A 1 605 ? 70.29400 -32.97500 19.91400 1.000 61.53909 1544 ALA A C 1
ATOM 4708 O O . ALA A 1 605 ? 71.41600 -32.58900 19.56500 1.000 63.10259 1544 ALA A O 1
ATOM 4710 N N . LEU A 1 606 ? 69.88400 -32.93000 21.19300 1.000 64.88359 1545 LEU A N 1
ATOM 4711 C CA . LEU A 1 606 ? 70.69600 -32.27100 22.21300 1.000 60.87290 1545 LEU A CA 1
ATOM 4712 C C . LEU A 1 606 ? 71.86600 -33.11400 22.70300 1.000 73.26417 1545 LEU A C 1
ATOM 4713 O O . LEU A 1 606 ? 72.83400 -32.54900 23.23000 1.000 76.32053 1545 LEU A O 1
ATOM 4718 N N . SER A 1 607 ? 71.79900 -34.43800 22.55100 1.000 68.44439 1546 SER A N 1
ATOM 4719 C CA . SER A 1 607 ? 72.90300 -35.33700 22.89600 1.000 71.72704 1546 SER A CA 1
ATOM 4720 C C . SER A 1 607 ? 73.43200 -35.04300 24.29700 1.000 85.99296 1546 SER A C 1
ATOM 4721 O O . SER A 1 607 ? 74.61900 -34.78100 24.50400 1.000 80.06607 1546 SER A O 1
ATOM 4724 N N . GLN A 1 608 ? 72.51400 -35.06200 25.27000 1.000 97.22303 1547 GLN A N 1
ATOM 4725 C CA . GLN A 1 608 ? 72.83000 -34.91900 26.68100 1.000 92.64510 1547 GLN A CA 1
ATOM 4726 C C . GLN A 1 608 ? 72.36500 -36.16400 27.43200 1.000 91.91590 1547 GLN A C 1
ATOM 4727 O O . GLN A 1 608 ? 71.43000 -36.84000 26.98400 1.000 101.06897 1547 GLN A O 1
ATOM 4733 N N . PRO A 1 609 ? 72.99200 -36.48600 28.56400 1.000 92.35940 1548 PRO A N 1
ATOM 4734 C CA . PRO A 1 609 ? 72.56000 -37.66700 29.33800 1.000 81.89702 1548 PRO A CA 1
ATOM 4735 C C . PRO A 1 609 ? 71.11300 -37.51100 29.76800 1.000 76.26424 1548 PRO A C 1
ATOM 4736 O O . PRO A 1 609 ? 70.74100 -36.52700 30.41000 1.000 72.93148 1548 PRO A O 1
ATOM 4740 N N . PHE A 1 610 ? 70.28800 -38.48400 29.39500 1.000 73.96880 1549 PHE A N 1
ATOM 4741 C CA . PHE A 1 610 ? 68.87100 -38.38200 29.70500 1.000 61.45254 1549 PHE A CA 1
ATOM 4742 C C . PHE A 1 610 ? 68.19100 -39.73000 29.53600 1.000 58.06550 1549 PHE A C 1
ATOM 4743 O O . PHE A 1 610 ? 68.53600 -40.51700 28.65100 1.000 69.91179 1549 PHE A O 1
ATOM 4751 N N . SER A 1 611 ? 67.20800 -39.96500 30.40200 1.000 59.33847 1550 SER A N 1
ATOM 4752 C CA . SER A 1 611 ? 66.34500 -41.13200 30.35400 1.000 58.04038 1550 SER A CA 1
ATOM 4753 C C . SER A 1 611 ? 64.96300 -40.70700 30.82900 1.000 57.65985 1550 SER A C 1
ATOM 4754 O O . SER A 1 611 ? 64.80800 -39.73400 31.57500 1.000 57.58489 1550 SER A O 1
ATOM 4757 N N . PHE A 1 612 ? 63.95600 -41.45100 30.39400 1.000 59.11156 1551 PHE A N 1
ATOM 4758 C CA . PHE A 1 612 ? 62.58700 -41.19900 30.81500 1.000 64.48655 1551 PHE A CA 1
ATOM 4759 C C . PHE A 1 612 ? 61.83300 -42.51700 30.72600 1.000 66.48048 1551 PHE A C 1
ATOM 4760 O O . PHE A 1 612 ? 62.38100 -43.54300 30.30600 1.000 67.82212 1551 PHE A O 1
ATOM 4768 N N . THR A 1 613 ? 60.57100 -42.49100 31.14900 1.000 67.21617 1552 THR A N 1
ATOM 4769 C CA . THR A 1 613 ? 59.75800 -43.69700 31.17500 1.000 67.80567 1552 THR A CA 1
ATOM 4770 C C . THR A 1 613 ? 58.30000 -43.33100 30.93600 1.000 67.29488 1552 THR A C 1
ATOM 4771 O O . THR A 1 613 ? 57.93100 -42.15600 30.89900 1.000 73.66986 1552 THR A O 1
ATOM 4775 N N . GLN A 1 614 ? 57.46700 -44.36600 30.78800 1.000 70.63778 1553 GLN A N 1
ATOM 4776 C CA . GLN A 1 614 ? 56.02300 -44.16200 30.71100 1.000 69.98885 1553 GLN A CA 1
ATOM 4777 C C . GLN A 1 614 ? 55.53700 -43.35000 31.90600 1.000 62.80601 1553 GLN A C 1
ATOM 4778 O O . GLN A 1 614 ? 54.71800 -42.43500 31.75400 1.000 69.28962 1553 GLN A O 1
ATOM 4784 N N . GLN A 1 615 ? 56.07300 -43.63400 33.09700 1.000 64.65183 1554 GLN A N 1
ATOM 4785 C CA . GLN A 1 615 ? 55.63200 -42.95700 34.31100 1.000 73.69945 1554 GLN A CA 1
ATOM 4786 C C . GLN A 1 615 ? 56.10700 -41.51200 34.38800 1.000 71.12303 1554 GLN A C 1
ATOM 4787 O O . GLN A 1 615 ? 55.58900 -40.74600 35.20800 1.000 67.79569 1554 GLN A O 1
ATOM 4793 N N . ASP A 1 616 ? 57.09200 -41.13100 33.57700 1.000 61.12214 1555 ASP A N 1
ATOM 4794 C CA . ASP A 1 616 ? 57.47400 -39.72900 33.47800 1.000 63.88791 1555 ASP A CA 1
ATOM 4795 C C . ASP A 1 616 ? 56.56100 -38.94500 32.54100 1.000 65.00973 1555 ASP A C 1
ATOM 4796 O O . ASP A 1 616 ? 56.71000 -37.72400 32.43500 1.000 61.06488 1555 ASP A O 1
ATOM 4801 N N . MET A 1 617 ? 55.62700 -39.61200 31.86300 1.000 71.65872 1556 MET A N 1
ATOM 4802 C CA . MET A 1 617 ? 54.84500 -38.92500 30.83700 1.000 66.99346 1556 MET A CA 1
ATOM 4803 C C . MET A 1 617 ? 53.99600 -37.77700 31.36700 1.000 65.96595 1556 MET A C 1
ATOM 4804 O O . MET A 1 617 ? 53.93900 -36.74400 30.68800 1.000 69.05249 1556 MET A O 1
ATOM 4809 N N . PRO A 1 618 ? 53.28900 -37.87500 32.49800 1.000 64.00580 1557 PRO A N 1
ATOM 4810 C CA . PRO A 1 618 ? 52.55700 -36.68500 32.96300 1.000 58.78655 1557 PRO A CA 1
ATOM 4811 C C . PRO A 1 618 ? 53.45400 -35.47600 33.15200 1.000 61.55784 1557 PRO A C 1
ATOM 4812 O O . PRO A 1 618 ? 53.07000 -34.36500 32.77400 1.000 64.73717 1557 PRO A O 1
ATOM 4816 N N . LYS A 1 619 ? 54.65300 -35.66300 33.70400 1.000 57.68286 1558 LYS A N 1
ATOM 4817 C CA . LYS A 1 619 ? 55.56900 -34.53800 33.84800 1.000 56.99233 1558 LYS A CA 1
ATOM 4818 C C . LYS A 1 619 ? 55.93300 -33.98300 32.48400 1.000 64.39193 1558 LYS A C 1
ATOM 4819 O O . LYS A 1 619 ? 55.73100 -32.79400 32.20300 1.000 61.35658 1558 LYS A O 1
ATOM 4825 N N . LEU A 1 620 ? 56.40300 -34.86200 31.59400 1.000 63.08093 1559 LEU A N 1
ATOM 4826 C CA . LEU A 1 620 ? 56.92200 -34.41400 30.30800 1.000 61.25198 1559 LEU A CA 1
ATOM 4827 C C . LEU A 1 620 ? 55.83600 -33.77200 29.46400 1.000 60.28292 1559 LEU A C 1
ATOM 4828 O O . LEU A 1 620 ? 56.12300 -32.84300 28.71000 1.000 63.87975 1559 LEU A O 1
ATOM 4833 N N . ARG A 1 621 ? 54.58400 -34.23700 29.57600 1.000 55.36449 1560 ARG A N 1
ATOM 4834 C CA . ARG A 1 621 ? 53.50300 -33.58200 28.83700 1.000 55.47036 1560 ARG A CA 1
ATOM 4835 C C . ARG A 1 621 ? 53.39200 -32.13000 29.26300 1.000 58.79343 1560 ARG A C 1
ATOM 4836 O O . ARG A 1 621 ? 53.38700 -31.21700 28.42300 1.000 61.72531 1560 ARG A O 1
ATOM 4844 N N . ARG A 1 622 ? 53.38200 -31.89300 30.57600 1.000 55.82078 1561 ARG A N 1
ATOM 4845 C CA . ARG A 1 622 ? 53.38100 -30.51800 31.06500 1.000 55.81926 1561 ARG A CA 1
ATOM 4846 C C . ARG A 1 622 ? 54.56900 -29.77100 30.48300 1.000 55.05724 1561 ARG A C 1
ATOM 4847 O O . ARG A 1 622 ? 54.42300 -28.67700 29.92200 1.000 54.95111 1561 ARG A O 1
ATOM 4855 N N . GLN A 1 623 ? 55.75200 -30.40400 30.51600 1.000 54.67590 1562 GLN A N 1
ATOM 4856 C CA . GLN A 1 623 ? 56.94700 -29.71200 30.03800 1.000 55.91447 1562 GLN A CA 1
ATOM 4857 C C . GLN A 1 623 ? 56.80200 -29.34800 28.56800 1.000 56.34078 1562 GLN A C 1
ATOM 4858 O O . GLN A 1 623 ? 57.10900 -28.21600 28.16700 1.000 54.05583 1562 GLN A O 1
ATOM 4864 N N . ILE A 1 624 ? 56.26600 -30.27400 27.76000 1.000 58.21271 1563 ILE A N 1
ATOM 4865 C CA . ILE A 1 624 ? 56.15000 -29.99600 26.32900 1.000 59.68404 1563 ILE A CA 1
ATOM 4866 C C . ILE A 1 624 ? 55.24100 -28.79600 26.12300 1.000 61.44249 1563 ILE A C 1
ATOM 4867 O O . ILE A 1 624 ? 55.59600 -27.83800 25.42100 1.000 61.02450 1563 ILE A O 1
ATOM 4872 N N . TYR A 1 625 ? 54.10200 -28.78900 26.83400 1.000 54.38193 1564 TYR A N 1
ATOM 4873 C CA . TYR A 1 625 ? 53.18300 -27.66100 26.75900 1.000 54.93759 1564 TYR A CA 1
ATOM 4874 C C . TYR A 1 625 ? 53.93600 -26.36900 27.00000 1.000 54.84228 1564 TYR A C 1
ATOM 4875 O O . TYR A 1 625 ? 53.89200 -25.43700 26.18100 1.000 64.41752 1564 TYR A O 1
ATOM 4884 N N . LYS A 1 626 ? 54.72900 -26.33800 28.07200 1.000 54.69049 1565 LYS A N 1
ATOM 4885 C CA . LYS A 1 626 ? 55.38400 -25.08900 28.43900 1.000 58.09712 1565 LYS A CA 1
ATOM 4886 C C . LYS A 1 626 ? 56.41300 -24.69100 27.39900 1.000 57.96578 1565 LYS A C 1
ATOM 4887 O O . LYS A 1 626 ? 56.48200 -23.51400 27.01400 1.000 54.83998 1565 LYS A O 1
ATOM 4893 N N . GLU A 1 627 ? 57.17600 -25.67300 26.88300 1.000 55.27707 1566 GLU A N 1
ATOM 4894 C CA . GLU A 1 627 ? 58.18300 -25.35300 25.86700 1.000 55.66555 1566 GLU A CA 1
ATOM 4895 C C . GLU A 1 627 ? 57.51000 -24.73500 24.65100 1.000 56.13825 1566 GLU A C 1
ATOM 4896 O O . GLU A 1 627 ? 57.98100 -23.71700 24.11300 1.000 54.32055 1566 GLU A O 1
ATOM 4902 N N . LEU A 1 628 ? 56.34300 -25.28400 24.27200 1.000 54.04733 1567 LEU A N 1
ATOM 4903 C CA . LEU A 1 628 ? 55.63800 -24.75700 23.11400 1.000 54.43055 1567 LEU A CA 1
ATOM 4904 C C . LEU A 1 628 ? 55.26500 -23.30600 23.33800 1.000 55.16137 1567 LEU A C 1
ATOM 4905 O O . LEU A 1 628 ? 55.48700 -22.45200 22.47200 1.000 65.62734 1567 LEU A O 1
ATOM 4910 N N . CYS A 1 629 ? 54.73200 -22.99300 24.51600 1.000 55.46722 1568 CYS A N 1
ATOM 4911 C CA . CYS A 1 629 ? 54.30800 -21.61700 24.72800 1.000 57.78248 1568 CYS A CA 1
ATOM 4912 C C . CYS A 1 629 ? 55.51100 -20.69600 24.78400 1.000 60.61902 1568 CYS A C 1
ATOM 4913 O O . CYS A 1 629 ? 55.43100 -19.54500 24.33400 1.000 59.76811 1568 CYS A O 1
ATOM 4916 N N . HIS A 1 630 ? 56.64700 -21.20700 25.27500 1.000 55.92647 1569 HIS A N 1
ATOM 4917 C CA . HIS A 1 630 ? 57.84600 -20.39200 25.35000 1.000 56.19445 1569 HIS A CA 1
ATOM 4918 C C . HIS A 1 630 ? 58.51000 -20.24800 23.99700 1.000 57.05742 1569 HIS A C 1
ATOM 4919 O O . HIS A 1 630 ? 59.27800 -19.30300 23.79000 1.000 67.91506 1569 HIS A O 1
ATOM 4926 N N . CYS A 1 631 ? 58.21300 -21.15000 23.06800 1.000 61.03115 1570 CYS A N 1
ATOM 4927 C CA . CYS A 1 631 ? 58.95700 -21.22200 21.82200 1.000 55.64528 1570 CYS A CA 1
ATOM 4928 C C . CYS A 1 631 ? 60.43700 -21.39900 22.12000 1.000 55.49907 1570 CYS A C 1
ATOM 4929 O O . CYS A 1 631 ? 61.29700 -20.78100 21.50000 1.000 59.52471 1570 CYS A O 1
ATOM 4932 N N . LYS A 1 632 ? 60.73000 -22.23300 23.10400 1.000 54.97337 1571 LYS A N 1
ATOM 4933 C CA . LYS A 1 632 ? 62.09900 -22.50400 23.49800 1.000 54.98243 1571 LYS A CA 1
ATOM 4934 C C . LYS A 1 632 ? 62.05800 -23.84600 24.20600 1.000 65.27408 1571 LYS A C 1
ATOM 4935 O O . LYS A 1 632 ? 61.11000 -24.13600 24.94200 1.000 63.70096 1571 LYS A O 1
ATOM 4939 N N . LEU A 1 633 ? 63.04800 -24.67900 23.93400 1.000 58.71385 1572 LEU A N 1
ATOM 4940 C CA . LEU A 1 633 ? 63.14700 -25.91100 24.68800 1.000 57.68046 1572 LEU A CA 1
ATOM 4941 C C . LEU A 1 633 ? 63.69000 -25.61100 26.07700 1.000 66.45577 1572 LEU A C 1
ATOM 4942 O O . LEU A 1 633 ? 64.16200 -24.50700 26.36900 1.000 74.32182 1572 LEU A O 1
ATOM 4947 N N . THR A 1 634 ? 63.60000 -26.61300 26.94300 1.000 75.51502 1573 THR A N 1
ATOM 4948 C CA . THR A 1 634 ? 64.08200 -26.52400 28.31800 1.000 79.74776 1573 THR A CA 1
ATOM 4949 C C . THR A 1 634 ? 65.44500 -27.19800 28.40000 1.000 86.47652 1573 THR A C 1
ATOM 4950 O O . THR A 1 634 ? 65.53800 -28.43000 28.40900 1.000 82.27997 1573 THR A O 1
ATOM 4954 N N . VAL A 1 635 ? 66.49600 -26.37900 28.47800 1.000 97.45695 1574 VAL A N 1
ATOM 4955 C CA . VAL A 1 635 ? 67.87600 -26.85400 28.46200 1.000 101.31457 1574 VAL A CA 1
ATOM 4956 C C . VAL A 1 635 ? 68.14400 -27.72300 29.68800 1.000 114.59621 1574 VAL A C 1
ATOM 4957 O O . VAL A 1 635 ? 67.57100 -27.50700 30.76200 1.000 110.51733 1574 VAL A O 1
ATOM 4960 N N . ALA B 2 1 ? 53.46700 -55.12100 6.84400 1.000 77.39242 764 ALA B N 1
ATOM 4961 C CA . ALA B 2 1 ? 54.65900 -55.79600 7.33400 1.000 67.27089 764 ALA B CA 1
ATOM 4962 C C . ALA B 2 1 ? 55.12400 -55.17000 8.63500 1.000 70.27041 764 ALA B C 1
ATOM 4963 O O . ALA B 2 1 ? 55.80800 -54.14600 8.60800 1.000 66.69925 764 ALA B O 1
ATOM 4965 N N . PHE B 2 2 ? 54.75800 -55.79500 9.76300 1.000 72.38711 765 PHE B N 1
ATOM 4966 C CA . PHE B 2 2 ? 55.20700 -55.38500 11.08900 1.000 65.97123 765 PHE B CA 1
ATOM 4967 C C . PHE B 2 2 ? 55.76100 -56.58500 11.84900 1.000 67.31245 765 PHE B C 1
ATOM 4968 O O . PHE B 2 2 ? 55.28800 -57.71300 11.68200 1.000 72.37224 765 PHE B O 1
ATOM 4976 N N . VAL B 2 3 ? 56.75800 -56.33100 12.69800 1.000 66.74471 766 VAL B N 1
ATOM 4977 C CA . VAL B 2 3 ? 57.38800 -57.36600 13.50800 1.000 68.33665 766 VAL B CA 1
ATOM 4978 C C . VAL B 2 3 ? 57.49600 -56.86600 14.94500 1.000 73.37762 766 VAL B C 1
ATOM 4979 O O . VAL B 2 3 ? 58.05900 -55.79700 15.19300 1.000 68.75733 766 VAL B O 1
ATOM 4983 N N . HIS B 2 4 ? 56.97400 -57.63400 15.88900 1.000 67.80817 767 HIS B N 1
ATOM 4984 C CA . HIS B 2 4 ? 57.12200 -57.30000 17.29600 1.000 67.12142 767 HIS B CA 1
ATOM 4985 C C . HIS B 2 4 ? 58.31200 -58.04900 17.88600 1.000 67.87050 767 HIS B C 1
ATOM 4986 O O . HIS B 2 4 ? 58.53300 -59.23100 17.58400 1.000 69.41395 767 HIS B O 1
ATOM 4993 N N . TYR B 2 5 ? 59.06200 -57.36200 18.73800 1.000 66.78343 768 TYR B N 1
ATOM 4994 C CA . TYR B 2 5 ? 60.23100 -57.92400 19.39800 1.000 68.03332 768 TYR B CA 1
ATOM 4995 C C . TYR B 2 5 ? 59.87700 -58.13600 20.86500 1.000 71.57032 768 TYR B C 1
ATOM 4996 O O . TYR B 2 5 ? 59.46200 -57.19300 21.54500 1.000 68.80922 768 TYR B O 1
ATOM 5005 N N . ASP B 2 6 ? 60.00100 -59.38200 21.33500 1.000 68.83888 769 ASP B N 1
ATOM 5006 C CA . ASP B 2 6 ? 59.57300 -59.70500 22.68900 1.000 69.06559 769 ASP B CA 1
ATOM 5007 C C . ASP B 2 6 ? 60.46100 -59.02500 23.71700 1.000 74.60210 769 ASP B C 1
ATOM 5008 O O . ASP B 2 6 ? 59.97000 -58.38600 24.65600 1.000 69.04636 769 ASP B O 1
ATOM 5013 N N . LYS B 2 7 ? 61.77200 -59.15000 23.55000 1.000 76.47593 770 LYS B N 1
ATOM 5014 C CA . LYS B 2 7 ? 62.75600 -58.69900 24.51500 1.000 67.21841 770 LYS B CA 1
ATOM 5015 C C . LYS B 2 7 ? 63.55200 -57.52400 23.94700 1.000 65.75223 770 LYS B C 1
ATOM 5016 O O . LYS B 2 7 ? 63.31500 -57.04400 22.83300 1.000 71.45434 770 LYS B O 1
ATOM 5022 N N . GLU B 2 8 ? 64.49600 -57.05700 24.74000 1.000 67.68301 771 GLU B N 1
ATOM 5023 C CA . GLU B 2 8 ? 65.32900 -55.90500 24.42400 1.000 63.48612 771 GLU B CA 1
ATOM 5024 C C . GLU B 2 8 ? 66.72900 -56.43400 24.15200 1.000 68.74932 771 GLU B C 1
ATOM 5025 O O . GLU B 2 8 ? 67.47200 -56.75700 25.08300 1.000 84.53087 771 GLU B O 1
ATOM 5031 N N . GLU B 2 9 ? 67.09100 -56.52200 22.88200 1.000 75.30473 772 GLU B N 1
ATOM 5032 C CA . GLU B 2 9 ? 68.40100 -57.04300 22.52400 1.000 74.23113 772 GLU B CA 1
ATOM 5033 C C . GLU B 2 9 ? 69.50400 -56.09100 22.97600 1.000 67.30662 772 GLU B C 1
ATOM 5034 O O . GLU B 2 9 ? 69.27200 -54.90700 23.25200 1.000 67.20454 772 GLU B O 1
ATOM 5040 N N . ALA B 2 10 ? 70.72600 -56.63000 23.04300 1.000 70.86410 773 ALA B N 1
ATOM 5041 C CA . ALA B 2 10 ? 71.85700 -55.88700 23.59600 1.000 63.15055 773 ALA B CA 1
ATOM 5042 C C . ALA B 2 10 ? 72.13200 -54.61300 22.81100 1.000 65.13298 773 ALA B C 1
ATOM 5043 O O . ALA B 2 10 ? 72.06700 -53.50700 23.35600 1.000 80.10137 773 ALA B O 1
ATOM 5045 N N . SER B 2 11 ? 72.47400 -54.75100 21.53500 1.000 67.68681 774 SER B N 1
ATOM 5046 C CA . SER B 2 11 ? 72.64900 -53.62900 20.62500 1.000 69.42203 774 SER B CA 1
ATOM 5047 C C . SER B 2 11 ? 71.47600 -53.56900 19.65100 1.000 69.63818 774 SER B C 1
ATOM 5048 O O . SER B 2 11 ? 70.67000 -54.50200 19.54800 1.000 72.42447 774 SER B O 1
ATOM 5051 N N . ASP B 2 12 ? 71.38200 -52.44800 18.93700 1.000 68.82253 775 ASP B N 1
ATOM 5052 C CA . ASP B 2 12 ? 70.30900 -52.27300 17.96600 1.000 59.66829 775 ASP B CA 1
ATOM 5053 C C . ASP B 2 12 ? 70.39300 -53.35200 16.89800 1.000 61.62159 775 ASP B C 1
ATOM 5054 O O . ASP B 2 12 ? 71.46400 -53.90500 16.63100 1.000 67.23602 775 ASP B O 1
ATOM 5059 N N . VAL B 2 13 ? 69.25200 -53.64400 16.27900 1.000 65.17920 776 VAL B N 1
ATOM 5060 C CA . VAL B 2 13 ? 69.09700 -54.78800 15.38300 1.000 63.39321 776 VAL B CA 1
ATOM 5061 C C . VAL B 2 13 ? 69.21800 -54.30600 13.94500 1.000 63.04952 776 VAL B C 1
ATOM 5062 O O . VAL B 2 13 ? 68.40300 -53.49800 13.49600 1.000 62.16038 776 VAL B O 1
ATOM 5066 N N . GLU B 2 14 ? 70.21300 -54.81500 13.20800 1.000 63.78167 777 GLU B N 1
ATOM 5067 C CA . GLU B 2 14 ? 70.34600 -54.44500 11.79700 1.000 65.90019 777 GLU B CA 1
ATOM 5068 C C . GLU B 2 14 ? 69.28800 -55.15100 10.95000 1.000 64.70808 777 GLU B C 1
ATOM 5069 O O . GLU B 2 14 ? 69.01900 -56.35100 11.11500 1.000 66.21623 777 GLU B O 1
ATOM 5075 N N . ILE B 2 15 ? 68.70800 -54.39500 10.01900 1.000 66.29227 778 ILE B N 1
ATOM 5076 C CA . ILE B 2 15 ? 67.55600 -54.83600 9.24400 1.000 72.65989 778 ILE B CA 1
ATOM 5077 C C . ILE B 2 15 ? 67.77000 -54.48600 7.77800 1.000 64.59783 778 ILE B C 1
ATOM 5078 O O . ILE B 2 15 ? 68.64400 -53.69200 7.42100 1.000 65.16561 778 ILE B O 1
ATOM 5083 N N . SER B 2 16 ? 66.93300 -55.07900 6.93400 1.000 65.57676 779 SER B N 1
ATOM 5084 C CA . SER B 2 16 ? 67.08100 -54.94100 5.49600 1.000 67.51256 779 SER B CA 1
ATOM 5085 C C . SER B 2 16 ? 66.53400 -53.59900 5.04200 1.000 64.11789 779 SER B C 1
ATOM 5086 O O . SER B 2 16 ? 65.49600 -53.13400 5.52900 1.000 63.48113 779 SER B O 1
ATOM 5089 N N . LEU B 2 17 ? 67.26900 -52.96600 4.13300 1.000 63.47004 780 LEU B N 1
ATOM 5090 C CA . LEU B 2 17 ? 66.79500 -51.79900 3.41200 1.000 63.48707 780 LEU B CA 1
ATOM 5091 C C . LEU B 2 17 ? 66.37700 -52.11700 1.97800 1.000 72.82095 780 LEU B C 1
ATOM 5092 O O . LEU B 2 17 ? 65.95900 -51.20700 1.25600 1.000 76.98447 780 LEU B O 1
ATOM 5097 N N . GLU B 2 18 ? 66.48400 -53.37000 1.54500 1.000 70.95682 781 GLU B N 1
ATOM 5098 C CA . GLU B 2 18 ? 66.08200 -53.74100 0.19300 1.000 74.07078 781 GLU B CA 1
ATOM 5099 C C . GLU B 2 18 ? 65.00800 -54.81900 0.23200 1.000 86.69935 781 GLU B C 1
ATOM 5100 O O . GLU B 2 18 ? 63.81700 -54.48500 0.11400 1.000 84.02122 781 GLU B O 1
#